Protein AF-A0A7I8VAD5-F1 (afdb_monomer_lite)

Structure (mmCIF, N/CA/C/O backbone):
data_AF-A0A7I8VAD5-F1
#
_entry.id   AF-A0A7I8VAD5-F1
#
loop_
_atom_site.group_PDB
_atom_site.id
_atom_site.type_symbol
_atom_site.label_atom_id
_atom_site.label_alt_id
_atom_site.label_comp_id
_atom_site.label_asym_id
_atom_site.label_entity_id
_atom_site.label_seq_id
_atom_site.pdbx_PDB_ins_code
_atom_site.Cartn_x
_atom_site.Cartn_y
_atom_site.Cartn_z
_atom_site.occupancy
_atom_site.B_iso_or_equiv
_atom_site.auth_seq_id
_atom_site.auth_comp_id
_atom_site.auth_asym_id
_atom_site.auth_atom_id
_atom_site.pdbx_PDB_model_num
ATOM 1 N N . MET A 1 1 ? -49.272 -32.171 43.480 1.00 52.22 1 MET A N 1
ATOM 2 C CA . MET A 1 1 ? -48.953 -31.445 42.228 1.00 52.22 1 MET A CA 1
ATOM 3 C C . MET A 1 1 ? -47.856 -30.387 42.396 1.00 52.22 1 MET A C 1
ATOM 5 O O . MET A 1 1 ? -47.052 -30.258 41.492 1.00 52.22 1 MET A O 1
ATOM 9 N N . ALA A 1 2 ? -47.742 -29.653 43.515 1.00 54.97 2 ALA A N 1
ATOM 10 C CA . ALA A 1 2 ? -46.686 -28.629 43.647 1.00 54.97 2 ALA A CA 1
ATOM 11 C C . ALA A 1 2 ? -45.238 -29.180 43.568 1.00 54.97 2 ALA A C 1
ATOM 13 O O . ALA A 1 2 ? -44.399 -28.601 42.886 1.00 54.97 2 ALA A O 1
ATOM 14 N N . ALA A 1 3 ? -44.957 -30.326 44.204 1.00 55.75 3 ALA A N 1
ATOM 15 C CA . ALA A 1 3 ? -43.606 -30.904 44.283 1.00 55.75 3 ALA A CA 1
ATOM 16 C C . ALA A 1 3 ? -43.067 -31.520 42.971 1.00 55.75 3 ALA A C 1
ATOM 18 O O . ALA A 1 3 ? -41.867 -31.747 42.849 1.00 55.75 3 ALA A O 1
ATOM 19 N N . THR A 1 4 ? -43.926 -31.803 41.986 1.00 59.28 4 THR A N 1
ATOM 20 C CA . THR A 1 4 ? -43.487 -32.279 40.660 1.00 59.28 4 THR A CA 1
ATOM 21 C C . THR A 1 4 ? -42.990 -31.116 39.802 1.00 59.28 4 THR A C 1
ATOM 23 O O . THR A 1 4 ? -41.933 -31.210 39.183 1.00 59.28 4 THR A O 1
ATOM 26 N N . ASN A 1 5 ? -43.681 -29.973 39.862 1.00 69.94 5 ASN A N 1
ATOM 27 C CA . ASN A 1 5 ? -43.342 -28.783 39.079 1.00 69.94 5 ASN A CA 1
ATOM 28 C C . ASN A 1 5 ? -41.971 -28.195 39.463 1.00 69.94 5 ASN A C 1
ATOM 30 O O . ASN A 1 5 ? -41.255 -27.685 38.603 1.00 69.94 5 ASN A O 1
ATOM 34 N N . THR A 1 6 ? -41.574 -28.290 40.738 1.00 75.62 6 THR A N 1
ATOM 35 C CA . THR A 1 6 ? -40.243 -27.859 41.197 1.00 75.62 6 THR A CA 1
ATOM 36 C C . THR A 1 6 ? -39.127 -28.785 40.711 1.00 75.62 6 THR A C 1
ATOM 38 O O . THR A 1 6 ? -38.082 -28.292 40.290 1.00 75.62 6 THR A O 1
ATOM 41 N N . MET A 1 7 ? -39.337 -30.109 40.695 1.00 79.88 7 MET A N 1
ATOM 42 C CA . MET A 1 7 ? -38.339 -31.055 40.174 1.00 79.88 7 MET A CA 1
ATOM 43 C C . MET A 1 7 ? -38.083 -30.840 38.674 1.00 79.88 7 MET A C 1
ATOM 45 O O . MET A 1 7 ? -36.929 -30.833 38.241 1.00 79.88 7 MET A O 1
ATOM 49 N N . ASP A 1 8 ? -39.133 -30.625 37.882 1.00 83.31 8 ASP A N 1
ATOM 50 C CA . ASP A 1 8 ? -38.987 -30.424 36.436 1.00 83.31 8 ASP A CA 1
ATOM 51 C C . ASP A 1 8 ? -38.368 -29.057 36.094 1.00 83.31 8 ASP A C 1
ATOM 53 O O . ASP A 1 8 ? -37.572 -28.958 35.156 1.00 83.31 8 ASP A O 1
ATOM 57 N N . ALA A 1 9 ? -38.619 -28.021 36.905 1.00 83.75 9 ALA A N 1
ATOM 58 C CA . ALA A 1 9 ? -37.910 -26.743 36.806 1.00 83.75 9 ALA A CA 1
ATOM 59 C C . ALA A 1 9 ? -36.400 -26.884 37.094 1.00 83.75 9 ALA A C 1
ATOM 61 O O . ALA A 1 9 ? -35.579 -26.307 36.376 1.00 83.75 9 ALA A O 1
ATOM 62 N N . ILE A 1 10 ? -36.018 -27.690 38.095 1.00 84.62 10 ILE A N 1
ATOM 63 C CA . ILE A 1 10 ? -34.609 -27.984 38.411 1.00 84.62 10 ILE A CA 1
ATOM 64 C C . ILE A 1 10 ? -33.945 -28.759 37.264 1.00 84.62 10 ILE A C 1
ATOM 66 O O . ILE A 1 10 ? -32.858 -28.377 36.830 1.00 84.62 10 ILE A O 1
ATOM 70 N N . LYS A 1 11 ? -34.607 -29.785 36.707 1.00 87.44 11 LYS A N 1
ATOM 71 C CA . LYS A 1 11 ? -34.100 -30.526 35.534 1.00 87.44 11 LYS A CA 1
ATOM 72 C C . LYS A 1 11 ? -33.886 -29.614 34.325 1.00 87.44 11 LYS A C 1
ATOM 74 O O . LYS A 1 11 ? -32.838 -29.706 33.690 1.00 87.44 11 LYS A O 1
ATOM 79 N N . LYS A 1 12 ? -34.821 -28.697 34.041 1.00 90.12 12 LYS A N 1
ATOM 80 C CA . LYS A 1 12 ? -34.662 -27.692 32.975 1.00 90.12 12 LYS A CA 1
ATOM 81 C C . LYS A 1 12 ? -33.467 -26.768 33.216 1.00 90.12 12 LYS A C 1
ATOM 83 O O . LYS A 1 12 ? -32.680 -26.572 32.296 1.00 90.12 12 LYS A O 1
ATOM 88 N N . LYS A 1 13 ? -33.278 -26.251 34.438 1.00 88.12 13 LYS A N 1
ATOM 89 C CA . LYS A 1 13 ? -32.089 -25.444 34.779 1.00 88.12 13 LYS A CA 1
ATOM 90 C C . LYS A 1 13 ? -30.785 -26.236 34.638 1.00 88.12 13 LYS A C 1
ATOM 92 O O . LYS A 1 13 ? -29.821 -25.702 34.102 1.00 88.12 13 LYS A O 1
ATOM 97 N N . MET A 1 14 ? -30.757 -27.505 35.050 1.00 88.56 14 MET A N 1
ATOM 98 C CA . MET A 1 14 ? -29.606 -28.390 34.826 1.00 88.56 14 MET A CA 1
ATOM 99 C C . MET A 1 14 ? -29.311 -28.609 33.338 1.00 88.56 14 MET A C 1
ATOM 101 O O . MET A 1 14 ? -28.147 -28.587 32.952 1.00 88.56 14 MET A O 1
ATOM 105 N N . GLN A 1 15 ? -30.334 -28.807 32.500 1.00 88.56 15 GLN A N 1
ATOM 106 C CA . GLN A 1 15 ? -30.147 -28.939 31.052 1.00 88.56 15 GLN A CA 1
ATOM 107 C C . GLN A 1 15 ? -29.652 -27.637 30.410 1.00 88.56 15 GLN A C 1
ATOM 109 O O . GLN A 1 15 ? -28.750 -27.704 29.581 1.00 88.56 15 GLN A O 1
ATOM 114 N N . SER A 1 16 ? -30.170 -26.475 30.832 1.00 89.31 16 SER A N 1
ATOM 115 C CA . SER A 1 16 ? -29.690 -25.159 30.378 1.00 89.31 16 SER A CA 1
ATOM 116 C C . SER A 1 16 ? -28.212 -24.969 30.717 1.00 89.31 16 SER A C 1
ATOM 118 O O . SER A 1 16 ? -27.399 -24.825 29.813 1.00 89.31 16 SER A O 1
ATOM 120 N N . MET A 1 17 ? -27.827 -25.136 31.990 1.00 88.31 17 MET A N 1
ATOM 121 C CA . MET A 1 17 ? -26.422 -25.034 32.412 1.00 88.31 17 MET A CA 1
ATOM 122 C C . MET A 1 17 ? -25.508 -26.057 31.723 1.00 88.31 17 MET A C 1
ATOM 124 O O . MET A 1 17 ? -24.334 -25.770 31.500 1.00 88.31 17 MET A O 1
ATOM 128 N N . LYS A 1 18 ? -26.008 -27.254 31.378 1.00 91.69 18 LYS A N 1
ATOM 129 C CA . LYS A 1 18 ? -25.221 -28.247 30.631 1.00 91.69 18 LYS A CA 1
ATOM 130 C C . LYS A 1 18 ? -24.965 -27.790 29.192 1.00 91.69 18 LYS A C 1
ATOM 132 O O . LYS A 1 18 ? -23.821 -27.852 28.759 1.00 91.69 18 LYS A O 1
ATOM 137 N N . LEU A 1 19 ? -25.990 -27.287 28.502 1.00 92.69 19 LEU A N 1
ATOM 138 C CA . LEU A 1 19 ? -25.874 -26.722 27.152 1.00 92.69 19 LEU A CA 1
ATOM 139 C C . LEU A 1 19 ? -25.019 -25.447 27.125 1.00 92.69 19 LEU A C 1
ATOM 141 O O . LEU A 1 19 ? -24.215 -25.267 26.218 1.00 92.69 19 LEU A O 1
ATOM 145 N N . GLU A 1 20 ? -25.149 -24.583 28.130 1.00 90.62 20 GLU A N 1
ATOM 146 C CA . GLU A 1 20 ? -24.314 -23.389 28.298 1.00 90.62 20 GLU A CA 1
ATOM 147 C C . GLU A 1 20 ? -22.846 -23.768 28.535 1.00 90.62 20 GLU A C 1
ATOM 149 O O . GLU A 1 20 ? -21.959 -23.172 27.928 1.00 90.62 20 GLU A O 1
ATOM 154 N N . LYS A 1 21 ? -22.578 -24.802 29.348 1.00 92.25 21 LYS A N 1
ATOM 155 C CA . LYS A 1 21 ? -21.228 -25.347 29.546 1.00 92.25 21 LYS A CA 1
ATOM 156 C C . LYS A 1 21 ? -20.661 -25.965 28.265 1.00 92.25 21 LYS A C 1
ATOM 158 O O . LYS A 1 21 ? -19.496 -25.730 27.966 1.00 92.25 21 LYS A O 1
ATOM 163 N N . GLU A 1 22 ? -21.450 -26.748 27.532 1.00 92.19 22 GLU A N 1
ATOM 164 C CA . GLU A 1 22 ? -21.034 -27.347 26.255 1.00 92.19 22 GLU A CA 1
ATOM 165 C C . GLU A 1 22 ? -20.726 -26.244 25.224 1.00 92.19 22 GLU A C 1
ATOM 167 O O . GLU A 1 22 ? -19.620 -26.201 24.700 1.00 92.19 22 GLU A O 1
ATOM 172 N N . SER A 1 23 ? -21.596 -25.237 25.074 1.00 92.25 23 SER A N 1
ATOM 173 C CA . SER A 1 23 ? -21.340 -24.082 24.195 1.00 92.25 23 SER A CA 1
ATOM 174 C C . SER A 1 23 ? -20.152 -23.211 24.633 1.00 92.25 23 SER A C 1
ATOM 176 O O . SER A 1 23 ? -19.517 -22.575 23.791 1.00 92.25 23 SER A O 1
ATOM 178 N N . ALA A 1 24 ? -19.848 -23.136 25.932 1.00 91.81 24 ALA A N 1
ATOM 179 C CA . ALA A 1 24 ? -18.665 -22.438 26.433 1.00 91.81 24 ALA A CA 1
ATOM 180 C C . ALA A 1 24 ? -17.368 -23.211 26.144 1.00 91.81 24 ALA A C 1
ATOM 182 O O . ALA A 1 24 ? -16.357 -22.581 25.840 1.00 91.81 24 ALA A O 1
ATOM 183 N N . LEU A 1 25 ? -17.406 -24.548 26.196 1.00 93.62 25 LEU A N 1
ATOM 184 C CA . LEU A 1 25 ? -16.293 -25.414 25.797 1.00 93.62 25 LEU A CA 1
ATOM 185 C C . LEU A 1 25 ? -16.038 -25.320 24.288 1.00 93.62 25 LEU A C 1
ATOM 187 O O . LEU A 1 25 ? -14.924 -24.990 23.904 1.00 93.62 25 LEU A O 1
ATOM 191 N N . ASP A 1 26 ? -17.072 -25.451 23.449 1.00 94.44 26 ASP A N 1
ATOM 192 C CA . ASP A 1 26 ? -16.938 -25.320 21.987 1.00 94.44 26 ASP A CA 1
ATOM 193 C C . ASP A 1 26 ? -16.302 -23.974 21.578 1.00 94.44 26 ASP A C 1
ATOM 195 O O . ASP A 1 26 ? -15.518 -23.896 20.632 1.00 94.44 26 ASP A O 1
ATOM 199 N N . LYS A 1 27 ? -16.626 -22.893 22.305 1.00 92.31 27 LYS A N 1
ATOM 200 C CA . LYS A 1 27 ? -16.018 -21.565 22.113 1.00 92.31 27 LYS A CA 1
ATOM 201 C C . LYS A 1 27 ? -14.569 -21.503 22.586 1.00 92.31 27 LYS A C 1
ATOM 203 O O . LYS A 1 27 ? -13.767 -20.849 21.928 1.00 92.31 27 LYS A O 1
ATOM 208 N N . ALA A 1 28 ? -14.237 -22.139 23.710 1.00 91.38 28 ALA A N 1
ATOM 209 C CA . ALA A 1 28 ? -12.864 -22.212 24.201 1.00 91.38 28 ALA A CA 1
ATOM 210 C C . ALA A 1 28 ? -11.970 -22.953 23.195 1.00 91.38 28 ALA A C 1
ATOM 212 O O . ALA A 1 28 ? -10.954 -22.399 22.782 1.00 91.38 28 ALA A O 1
ATOM 213 N N . ASP A 1 29 ? -12.417 -24.110 22.700 1.00 94.50 29 ASP A N 1
ATOM 214 C CA . ASP A 1 29 ? -11.728 -24.888 21.665 1.00 94.50 29 ASP A CA 1
ATOM 215 C C . ASP A 1 29 ? -11.537 -24.057 20.379 1.00 94.50 29 ASP A C 1
ATOM 217 O O . ASP A 1 29 ? -10.450 -24.027 19.798 1.00 94.50 29 ASP A O 1
ATOM 221 N N . GLN A 1 30 ? -12.557 -23.289 19.966 1.00 93.62 30 GLN A N 1
ATOM 222 C CA . GLN A 1 30 ? -12.445 -22.346 18.845 1.00 93.62 30 GLN A CA 1
ATOM 223 C C . GLN A 1 30 ? -11.407 -21.241 19.088 1.00 93.62 30 GLN A C 1
ATOM 225 O O . GLN A 1 30 ? -10.686 -20.865 18.161 1.00 93.62 30 GLN A O 1
ATOM 230 N N . PHE A 1 31 ? -11.318 -20.689 20.300 1.00 88.75 31 PHE A N 1
ATOM 231 C CA . PHE A 1 31 ? -10.313 -19.678 20.629 1.00 88.75 31 PHE A CA 1
ATOM 232 C C . PHE A 1 31 ? -8.901 -20.268 20.700 1.00 88.75 31 PHE A C 1
ATOM 234 O O . PHE A 1 31 ? -7.980 -19.639 20.183 1.00 88.75 31 PHE A O 1
ATOM 241 N N . GLU A 1 32 ? -8.719 -21.472 21.249 1.00 93.50 32 GLU A N 1
ATOM 242 C CA . GLU A 1 32 ? -7.425 -22.170 21.246 1.00 93.50 32 GLU A CA 1
ATOM 243 C C . GLU A 1 32 ? -6.954 -22.485 19.821 1.00 93.50 32 GLU A C 1
ATOM 245 O O . GLU A 1 32 ? -5.790 -22.256 19.484 1.00 93.50 32 GLU A O 1
ATOM 250 N N . GLN A 1 33 ? -7.858 -22.941 18.950 1.00 94.00 33 GLN A N 1
ATOM 251 C CA . GLN A 1 33 ? -7.520 -23.243 17.562 1.00 94.00 33 GLN A CA 1
ATOM 252 C C . GLN A 1 33 ? -7.174 -21.974 16.764 1.00 94.00 33 GLN A C 1
ATOM 254 O O . GLN A 1 33 ? -6.163 -21.951 16.065 1.00 94.00 33 GLN A O 1
ATOM 259 N N . ASN A 1 34 ? -7.924 -20.881 16.950 1.00 90.38 34 ASN A N 1
ATOM 260 C CA . ASN A 1 34 ? -7.580 -19.576 16.374 1.00 90.38 34 ASN A CA 1
ATOM 261 C C . ASN A 1 34 ? -6.240 -19.031 16.904 1.00 90.38 34 ASN A C 1
ATOM 263 O O . ASN A 1 34 ? -5.469 -18.460 16.135 1.00 90.38 34 ASN A O 1
ATOM 267 N N . LEU A 1 35 ? -5.942 -19.200 18.199 1.00 90.38 35 LEU A N 1
ATOM 268 C CA . LEU A 1 35 ? -4.666 -18.785 18.791 1.00 90.38 35 LEU A CA 1
ATOM 269 C C . LEU A 1 35 ? -3.497 -19.528 18.131 1.00 90.38 35 LEU A C 1
ATOM 271 O O . LEU A 1 35 ? -2.494 -18.911 17.774 1.00 90.38 35 LEU A O 1
ATOM 275 N N . LYS A 1 36 ? -3.654 -20.838 17.924 1.00 95.19 36 LYS A N 1
ATOM 276 C CA . LYS A 1 36 ? -2.653 -21.693 17.284 1.00 95.19 36 LYS A CA 1
ATOM 277 C C . LYS A 1 36 ? -2.429 -21.328 15.814 1.00 95.19 36 LYS A C 1
ATOM 279 O O . LYS A 1 36 ? -1.287 -21.150 15.405 1.00 95.19 36 LYS A O 1
ATOM 284 N N . ASP A 1 37 ? -3.501 -21.107 15.053 1.00 92.81 37 ASP A N 1
ATOM 285 C CA . ASP A 1 37 ? -3.415 -20.658 13.657 1.00 92.81 37 ASP A CA 1
ATOM 286 C C . ASP A 1 37 ? -2.717 -19.291 13.515 1.00 92.81 37 ASP A C 1
ATOM 288 O O . ASP A 1 37 ? -2.080 -19.024 12.494 1.00 92.81 37 ASP A O 1
ATOM 292 N N . GLN A 1 38 ? -2.824 -18.407 14.516 1.00 90.19 38 GLN A N 1
ATOM 293 C CA . GLN A 1 38 ? -2.091 -17.134 14.543 1.00 90.19 38 GLN A CA 1
ATOM 294 C C . GLN A 1 38 ? -0.625 -17.309 14.966 1.00 90.19 38 GLN A C 1
ATOM 296 O O . GLN A 1 38 ? 0.248 -16.661 14.391 1.00 90.19 38 GLN A O 1
ATOM 301 N N . GLN A 1 39 ? -0.324 -18.215 15.901 1.00 92.44 39 GLN A N 1
ATOM 302 C CA . GLN A 1 39 ? 1.058 -18.574 16.246 1.00 92.44 39 GLN A CA 1
ATOM 303 C C . GLN A 1 39 ? 1.805 -19.157 15.034 1.00 92.44 39 GLN A C 1
ATOM 305 O O . GLN A 1 39 ? 2.906 -18.705 14.726 1.00 92.44 39 GLN A O 1
ATOM 310 N N . ASP A 1 40 ? 1.176 -20.066 14.282 1.00 93.88 40 ASP A N 1
ATOM 311 C CA . ASP A 1 40 ? 1.750 -20.661 13.067 1.00 93.88 40 ASP A CA 1
ATOM 312 C C . ASP A 1 40 ? 1.943 -19.639 11.925 1.00 93.88 40 ASP A C 1
ATOM 314 O O . ASP A 1 40 ? 2.798 -19.833 11.057 1.00 93.88 40 ASP A O 1
ATOM 318 N N . LYS A 1 41 ? 1.157 -18.551 11.892 1.00 92.94 41 LYS A N 1
ATOM 319 C CA . LYS A 1 41 ? 1.355 -17.430 10.952 1.00 92.94 41 LYS A CA 1
ATOM 320 C C . LYS A 1 41 ? 2.508 -16.531 11.381 1.00 92.94 41 LYS A C 1
ATOM 322 O O . LYS A 1 41 ? 3.361 -16.238 10.548 1.00 92.94 41 LYS A O 1
ATOM 327 N N . ASN A 1 42 ? 2.564 -16.150 12.658 1.00 87.81 42 ASN A N 1
ATOM 328 C CA . ASN A 1 42 ? 3.659 -15.343 13.196 1.00 87.81 42 ASN A CA 1
ATOM 329 C C . ASN A 1 42 ? 5.007 -16.057 13.023 1.00 87.81 42 ASN A C 1
ATOM 331 O O . ASN A 1 42 ? 5.953 -15.437 12.554 1.00 87.81 42 ASN A O 1
ATOM 335 N N . ALA A 1 43 ? 5.083 -17.366 13.288 1.00 94.31 43 ALA A N 1
ATOM 336 C CA . ALA A 1 43 ? 6.306 -18.148 13.087 1.00 94.31 43 ALA A CA 1
ATOM 337 C C . ALA A 1 43 ? 6.810 -18.099 11.629 1.00 94.31 43 ALA A C 1
ATOM 339 O O . ALA A 1 43 ? 7.997 -17.896 11.387 1.00 94.31 43 ALA A O 1
ATOM 340 N N . LYS A 1 44 ? 5.907 -18.204 10.642 1.00 93.69 44 LYS A N 1
ATOM 341 C CA . LYS A 1 44 ? 6.260 -18.080 9.213 1.00 93.69 44 LYS A CA 1
ATOM 342 C C . LYS A 1 44 ? 6.709 -16.667 8.841 1.00 93.69 44 LYS A C 1
ATOM 344 O O . LYS A 1 44 ? 7.616 -16.513 8.033 1.00 93.69 44 LYS A O 1
ATOM 349 N N . GLN A 1 45 ? 6.094 -15.643 9.434 1.00 91.38 45 GLN A N 1
ATOM 350 C CA . GLN A 1 45 ? 6.513 -14.252 9.245 1.00 91.38 45 GLN A CA 1
ATOM 351 C C . GLN A 1 45 ? 7.886 -13.983 9.876 1.00 91.38 45 GLN A C 1
ATOM 353 O O . GLN A 1 45 ? 8.694 -13.278 9.280 1.00 91.38 45 GLN A O 1
ATOM 358 N N . GLU A 1 46 ? 8.196 -14.578 11.031 1.00 92.94 46 GLU A N 1
ATOM 359 C CA . GLU A 1 46 ? 9.536 -14.523 11.626 1.00 92.94 46 GLU A CA 1
ATOM 360 C C . GLU A 1 46 ? 10.582 -15.227 10.745 1.00 92.94 46 GLU A C 1
ATOM 362 O O . GLU A 1 46 ? 11.681 -14.699 10.574 1.00 92.94 46 GLU A O 1
ATOM 367 N N . GLU A 1 47 ? 10.267 -16.375 10.135 1.00 95.00 47 GLU A N 1
ATOM 368 C CA . GLU A 1 47 ? 11.150 -17.024 9.149 1.00 95.00 47 GLU A CA 1
ATOM 369 C C . GLU A 1 47 ? 11.385 -16.139 7.910 1.00 95.00 47 GLU A C 1
ATOM 371 O O . GLU A 1 47 ? 12.536 -15.932 7.520 1.00 95.00 47 GLU A O 1
ATOM 376 N N . GLU A 1 48 ? 10.329 -15.545 7.342 1.00 94.88 48 GLU A N 1
ATOM 377 C CA . GLU A 1 48 ? 10.422 -14.644 6.183 1.00 94.88 48 GLU A CA 1
ATOM 378 C C . GLU A 1 48 ? 11.240 -13.377 6.498 1.00 94.88 48 GLU A C 1
ATOM 380 O O . GLU A 1 48 ? 12.118 -12.998 5.720 1.00 94.88 48 GLU A O 1
ATOM 385 N N . ILE A 1 49 ? 11.038 -12.768 7.674 1.00 93.25 49 ILE A N 1
ATOM 386 C CA . ILE A 1 49 ? 11.859 -11.649 8.164 1.00 93.25 49 ILE A CA 1
ATOM 387 C C . ILE A 1 49 ? 13.328 -12.071 8.275 1.00 93.25 49 ILE A C 1
ATOM 389 O O . ILE A 1 49 ? 14.202 -11.357 7.789 1.00 93.25 49 ILE A O 1
ATOM 393 N N . ASN A 1 50 ? 13.620 -13.239 8.857 1.00 95.00 50 ASN A N 1
ATOM 394 C CA . ASN A 1 50 ? 14.993 -13.732 8.996 1.00 95.00 50 ASN A CA 1
ATOM 395 C C . ASN A 1 50 ? 15.683 -13.967 7.640 1.00 95.00 50 ASN A C 1
ATOM 397 O O . ASN A 1 50 ? 16.881 -13.699 7.510 1.00 95.00 50 ASN A O 1
ATOM 401 N N . ASP A 1 51 ? 14.964 -14.452 6.627 1.00 94.69 51 ASP A N 1
ATOM 402 C CA . ASP A 1 51 ? 15.511 -14.645 5.280 1.00 94.69 51 ASP A CA 1
ATOM 403 C C . ASP A 1 51 ? 15.698 -13.323 4.522 1.00 94.69 51 ASP A C 1
ATOM 405 O O . ASP A 1 51 ? 16.731 -13.132 3.870 1.00 94.69 51 ASP A O 1
ATOM 409 N N . LEU A 1 52 ? 14.787 -12.358 4.687 1.00 92.19 52 LEU A N 1
ATOM 410 C CA . LEU A 1 52 ? 14.983 -10.986 4.207 1.00 92.19 52 LEU A CA 1
ATOM 411 C C . LEU A 1 52 ? 16.199 -10.326 4.876 1.00 92.19 52 LEU A C 1
ATOM 413 O O . LEU A 1 52 ? 17.016 -9.722 4.180 1.00 92.19 52 LEU A O 1
ATOM 417 N N . GLN A 1 53 ? 16.394 -10.514 6.187 1.00 93.50 53 GLN A N 1
ATOM 418 C CA . GLN A 1 53 ? 17.567 -10.028 6.925 1.00 93.50 53 GLN A CA 1
ATOM 419 C C . GLN A 1 53 ? 18.874 -10.591 6.339 1.00 93.50 53 GLN A C 1
ATOM 421 O O . GLN A 1 53 ? 19.824 -9.848 6.090 1.00 93.50 53 GLN A O 1
ATOM 426 N N . LYS A 1 54 ? 18.923 -11.904 6.056 1.00 95.44 54 LYS A N 1
ATOM 427 C CA . LYS A 1 54 ? 20.079 -12.542 5.395 1.00 95.44 54 LYS A CA 1
ATOM 428 C C . LYS A 1 54 ? 20.322 -11.957 4.005 1.00 95.44 54 LYS A C 1
ATOM 430 O O . LYS A 1 54 ? 21.478 -11.773 3.626 1.00 95.44 54 LYS A O 1
ATOM 435 N N . ARG A 1 55 ? 19.259 -11.671 3.242 1.00 94.06 55 ARG A N 1
ATOM 436 C CA . ARG A 1 55 ? 19.380 -11.120 1.887 1.00 94.06 55 ARG A CA 1
ATOM 437 C C . ARG A 1 55 ? 19.859 -9.668 1.890 1.00 94.06 55 ARG A C 1
ATOM 439 O O . ARG A 1 55 ? 20.669 -9.325 1.034 1.00 94.06 55 ARG A O 1
ATOM 446 N N . ILE A 1 56 ? 19.435 -8.859 2.862 1.00 93.69 56 ILE A N 1
ATOM 447 C CA . ILE A 1 56 ? 19.961 -7.502 3.087 1.00 93.69 56 ILE A CA 1
ATOM 448 C C . ILE A 1 56 ? 21.468 -7.569 3.353 1.00 93.69 56 ILE A C 1
ATOM 450 O O . ILE A 1 56 ? 22.231 -6.991 2.586 1.00 93.69 56 ILE A O 1
ATOM 454 N N . ASN A 1 57 ? 21.909 -8.376 4.324 1.00 93.56 57 ASN A N 1
ATOM 455 C CA . ASN A 1 57 ? 23.333 -8.510 4.660 1.00 93.56 57 ASN A CA 1
ATOM 456 C C . ASN A 1 57 ? 24.195 -8.986 3.465 1.00 93.56 57 ASN A C 1
ATOM 458 O O . ASN A 1 57 ? 25.358 -8.608 3.340 1.00 93.56 57 ASN A O 1
ATOM 462 N N . GLN A 1 58 ? 23.644 -9.827 2.576 1.00 93.81 58 GLN A N 1
ATOM 463 C CA . GLN A 1 58 ? 24.315 -10.222 1.328 1.00 93.81 58 GLN A CA 1
ATOM 464 C C . GLN A 1 58 ? 24.455 -9.045 0.355 1.00 93.81 58 GLN A C 1
ATOM 466 O O . GLN A 1 58 ? 25.544 -8.818 -0.165 1.00 93.81 58 GLN A O 1
ATOM 471 N N . LEU A 1 59 ? 23.375 -8.292 0.129 1.00 92.88 59 LEU A N 1
ATOM 472 C CA . LEU A 1 59 ? 23.367 -7.138 -0.775 1.00 92.88 59 LEU A CA 1
ATOM 473 C C . LEU A 1 59 ? 24.253 -5.992 -0.265 1.00 92.88 59 LEU A C 1
ATOM 475 O O . LEU A 1 59 ? 24.903 -5.333 -1.070 1.00 92.88 59 LEU A O 1
ATOM 479 N N . GLU A 1 60 ? 24.334 -5.786 1.050 1.00 93.62 60 GLU A N 1
ATOM 480 C CA . GLU A 1 60 ? 25.284 -4.854 1.674 1.00 93.62 60 GLU A CA 1
ATOM 481 C C . GLU A 1 60 ? 26.736 -5.276 1.387 1.00 93.62 60 GLU A C 1
ATOM 483 O O . GLU A 1 60 ? 27.534 -4.468 0.915 1.00 93.62 60 GLU A O 1
ATOM 488 N N . GLY A 1 61 ? 27.065 -6.564 1.541 1.00 95.31 61 GLY A N 1
ATOM 489 C CA . GLY A 1 61 ? 28.393 -7.087 1.204 1.00 95.31 61 GLY A CA 1
ATOM 490 C C . GLY A 1 61 ? 28.739 -7.038 -0.294 1.00 95.31 61 GLY A C 1
ATOM 491 O O . GLY A 1 61 ? 29.902 -6.832 -0.649 1.00 95.31 61 GLY A O 1
ATOM 492 N N . GLU A 1 62 ? 27.758 -7.217 -1.184 1.00 95.81 62 GLU A N 1
ATOM 493 C CA . GLU A 1 62 ? 27.910 -7.028 -2.638 1.00 95.81 62 GLU A CA 1
ATOM 494 C C . GLU A 1 62 ? 28.107 -5.540 -2.997 1.00 95.81 62 GLU A C 1
ATOM 496 O O . GLU A 1 62 ? 28.902 -5.205 -3.885 1.00 95.81 62 GLU A O 1
ATOM 501 N N . LEU A 1 63 ? 27.435 -4.633 -2.278 1.00 93.25 63 LEU A N 1
ATOM 502 C CA . LEU A 1 63 ? 27.573 -3.187 -2.433 1.00 93.25 63 LEU A CA 1
ATOM 503 C C . LEU A 1 63 ? 28.962 -2.702 -1.994 1.00 93.25 63 LEU A C 1
ATOM 505 O O . LEU A 1 63 ? 29.603 -1.986 -2.761 1.00 93.25 63 LEU A O 1
ATOM 509 N N . ASP A 1 64 ? 29.465 -3.133 -0.835 1.00 95.19 64 ASP A N 1
ATOM 510 C CA . ASP A 1 64 ? 30.810 -2.788 -0.344 1.00 95.19 64 ASP A CA 1
ATOM 511 C C . ASP A 1 64 ? 31.913 -3.260 -1.312 1.00 95.19 64 ASP A C 1
ATOM 513 O O . ASP A 1 64 ? 32.866 -2.531 -1.616 1.00 95.19 64 ASP A O 1
ATOM 517 N N . GLN A 1 65 ? 31.765 -4.466 -1.872 1.00 94.19 65 GLN A N 1
ATOM 518 C CA . GLN A 1 65 ? 32.659 -4.986 -2.916 1.00 94.19 65 GLN A CA 1
ATOM 519 C C . GLN A 1 65 ? 32.591 -4.156 -4.204 1.00 94.19 65 GLN A C 1
ATOM 521 O O . GLN A 1 65 ? 33.613 -3.911 -4.843 1.00 94.19 65 GLN A O 1
ATOM 526 N N . SER A 1 66 ? 31.402 -3.689 -4.583 1.00 90.00 66 SER A N 1
ATOM 527 C CA . SER A 1 66 ? 31.216 -2.843 -5.768 1.00 90.00 66 SER A CA 1
ATOM 528 C C . SER A 1 66 ? 31.790 -1.434 -5.565 1.00 90.00 66 SER A C 1
ATOM 530 O O . SER A 1 66 ? 32.405 -0.878 -6.476 1.00 90.00 66 SER A O 1
ATOM 532 N N . GLN A 1 67 ? 31.643 -0.864 -4.364 1.00 94.25 67 GLN A N 1
ATOM 533 C CA . GLN A 1 67 ? 32.208 0.437 -3.997 1.00 94.25 67 GLN A CA 1
ATOM 534 C C . GLN A 1 67 ? 33.739 0.398 -3.985 1.00 94.25 67 GLN A C 1
ATOM 536 O O . GLN A 1 67 ? 34.373 1.232 -4.628 1.00 94.25 67 GLN A O 1
ATOM 541 N N . THR A 1 68 ? 34.343 -0.608 -3.348 1.00 94.38 68 THR A N 1
ATOM 542 C CA . THR A 1 68 ? 35.809 -0.772 -3.330 1.00 94.38 68 THR A CA 1
ATOM 543 C C . THR A 1 68 ? 36.392 -0.994 -4.732 1.00 94.38 68 THR A C 1
ATOM 545 O O . THR A 1 68 ? 37.403 -0.382 -5.080 1.00 94.38 68 THR A O 1
ATOM 548 N N . GLN A 1 69 ? 35.726 -1.769 -5.598 1.00 93.44 69 GLN A N 1
ATOM 549 C CA . GLN A 1 69 ? 36.119 -1.898 -7.011 1.00 93.44 69 GLN A CA 1
ATOM 550 C C . GLN A 1 69 ? 36.043 -0.564 -7.777 1.00 93.44 69 GLN A C 1
ATOM 552 O O . GLN A 1 69 ? 36.913 -0.278 -8.605 1.00 93.44 69 GLN A O 1
ATOM 557 N N . LEU A 1 70 ? 35.034 0.270 -7.499 1.00 91.62 70 LEU A N 1
ATOM 558 C CA . LEU A 1 70 ? 34.891 1.598 -8.100 1.00 91.62 70 LEU A CA 1
ATOM 559 C C . LEU A 1 70 ? 35.978 2.572 -7.610 1.00 91.62 70 LEU A C 1
ATOM 561 O O . LEU A 1 70 ? 36.548 3.314 -8.416 1.00 91.62 70 LEU A O 1
ATOM 565 N N . GLU A 1 71 ? 36.319 2.548 -6.321 1.00 94.81 71 GLU A N 1
ATOM 566 C CA . GLU A 1 71 ? 37.436 3.321 -5.762 1.00 94.81 71 GLU A CA 1
ATOM 567 C C . GLU A 1 71 ? 38.777 2.906 -6.385 1.00 94.81 71 GLU A C 1
ATOM 569 O O . GLU A 1 71 ? 39.543 3.757 -6.840 1.00 94.81 71 GLU A O 1
ATOM 574 N N . GLU A 1 72 ? 39.043 1.605 -6.522 1.00 94.50 72 GLU A N 1
ATOM 575 C CA . GLU A 1 72 ? 40.227 1.129 -7.238 1.00 94.50 72 GLU A CA 1
ATOM 576 C C . GLU A 1 72 ? 40.252 1.583 -8.707 1.00 94.50 72 GLU A C 1
ATOM 578 O O . GLU A 1 72 ? 41.301 1.983 -9.222 1.00 94.50 72 GLU A O 1
ATOM 583 N N . ALA A 1 73 ? 39.118 1.505 -9.411 1.00 91.88 73 ALA A N 1
ATOM 584 C CA . ALA A 1 73 ? 39.020 1.895 -10.815 1.00 91.88 73 ALA A CA 1
ATOM 585 C C . ALA A 1 73 ? 39.249 3.404 -11.009 1.00 91.88 73 ALA A C 1
ATOM 587 O O . ALA A 1 73 ? 39.960 3.807 -11.932 1.00 91.88 73 ALA A O 1
ATOM 588 N N . THR A 1 74 ? 38.704 4.236 -10.119 1.00 90.88 74 THR A N 1
ATOM 589 C CA . THR A 1 74 ? 38.892 5.696 -10.142 1.00 90.88 74 THR A CA 1
ATOM 590 C C . THR A 1 74 ? 40.322 6.104 -9.782 1.00 90.88 74 THR A C 1
ATOM 592 O O . THR A 1 74 ? 40.895 6.941 -10.480 1.00 90.88 74 THR A O 1
ATOM 595 N N . GLN A 1 75 ? 40.962 5.459 -8.800 1.00 93.81 75 GLN A N 1
ATOM 596 C CA . GLN A 1 75 ? 42.389 5.667 -8.510 1.00 93.81 75 GLN A CA 1
ATOM 597 C C . GLN A 1 75 ? 43.280 5.291 -9.707 1.00 93.81 75 GLN A C 1
ATOM 599 O O . GLN A 1 75 ? 44.156 6.067 -10.104 1.00 93.81 75 GLN A O 1
ATOM 604 N N . LYS A 1 76 ? 43.024 4.137 -10.343 1.00 93.00 76 LYS A N 1
ATOM 605 C CA . LYS A 1 76 ? 43.726 3.710 -11.569 1.00 93.00 76 LYS A CA 1
ATOM 606 C C . LYS A 1 76 ? 43.519 4.719 -12.707 1.00 93.00 76 LYS A C 1
ATOM 608 O O . LYS A 1 76 ? 44.483 5.054 -13.399 1.00 93.00 76 LYS A O 1
ATOM 613 N N . LEU A 1 77 ? 42.306 5.259 -12.869 1.00 88.50 77 LEU A N 1
ATOM 614 C CA . LEU A 1 77 ? 42.014 6.310 -13.846 1.00 88.50 77 LEU A CA 1
ATOM 615 C C . LEU A 1 77 ? 42.848 7.572 -13.568 1.00 88.50 77 LEU A C 1
ATOM 617 O O . LEU A 1 77 ? 43.596 7.999 -14.450 1.00 88.50 77 LEU A O 1
ATOM 621 N N . GLU A 1 78 ? 42.816 8.110 -12.344 1.00 91.06 78 GLU A N 1
ATOM 622 C CA . GLU A 1 78 ? 43.610 9.285 -11.959 1.00 91.06 78 GLU A CA 1
ATOM 623 C C . GLU A 1 78 ? 45.110 9.095 -12.222 1.00 91.06 78 GLU A C 1
ATOM 625 O O . GLU A 1 78 ? 45.788 10.013 -12.692 1.00 91.06 78 GLU A O 1
ATOM 630 N N . GLU A 1 79 ? 45.660 7.917 -11.923 1.00 90.69 79 GLU A N 1
ATOM 631 C CA . GLU A 1 79 ? 47.052 7.613 -12.243 1.00 90.69 79 GLU A CA 1
ATOM 632 C C . GLU A 1 79 ? 47.328 7.667 -13.747 1.00 90.69 79 GLU A C 1
ATOM 634 O O . GLU A 1 79 ? 48.344 8.234 -14.161 1.00 90.69 79 GLU A O 1
ATOM 639 N N . THR A 1 80 ? 46.453 7.085 -14.574 1.00 86.00 80 THR A N 1
ATOM 640 C CA . THR A 1 80 ? 46.612 7.133 -16.035 1.00 86.00 80 THR A CA 1
ATOM 641 C C . THR A 1 80 ? 46.492 8.557 -16.574 1.00 86.00 80 THR A C 1
ATOM 643 O O . THR A 1 80 ? 47.289 8.940 -17.432 1.00 86.00 80 THR A O 1
ATOM 646 N N . GLU A 1 81 ? 45.610 9.391 -16.017 1.00 88.81 81 GLU A N 1
ATOM 647 C CA . GLU A 1 81 ? 45.515 10.811 -16.368 1.00 88.81 81 GLU A CA 1
ATOM 648 C C . GLU A 1 81 ? 46.759 11.603 -15.948 1.00 88.81 81 GLU A C 1
ATOM 650 O O . GLU A 1 81 ? 47.273 12.405 -16.733 1.00 88.81 81 GLU A O 1
ATOM 655 N N . LYS A 1 82 ? 47.300 11.361 -14.746 1.00 89.19 82 LYS A N 1
ATOM 656 C CA . LYS A 1 82 ? 48.563 11.962 -14.274 1.00 89.19 82 LYS A CA 1
ATOM 657 C C . LYS A 1 82 ? 49.729 11.561 -15.188 1.00 89.19 82 LYS A C 1
ATOM 659 O O . LYS A 1 82 ? 50.485 12.429 -15.631 1.00 89.19 82 LYS A O 1
ATOM 664 N N . LYS A 1 83 ? 49.833 10.276 -15.553 1.00 86.19 83 LYS A N 1
ATOM 665 C CA . LYS A 1 83 ? 50.820 9.746 -16.517 1.00 86.19 83 LYS A CA 1
ATOM 666 C C . LYS A 1 83 ? 50.659 10.410 -17.896 1.00 86.19 83 LYS A C 1
ATOM 668 O O . LYS A 1 83 ? 51.631 10.938 -18.436 1.00 86.19 83 LYS A O 1
ATOM 673 N N . HIS A 1 84 ? 49.440 10.482 -18.432 1.00 81.31 84 HIS A N 1
ATOM 674 C CA . HIS A 1 84 ? 49.148 11.105 -19.728 1.00 81.31 84 HIS A CA 1
ATOM 675 C C . HIS A 1 84 ? 49.435 12.619 -19.742 1.00 81.31 84 HIS A C 1
ATOM 677 O O . HIS A 1 84 ? 50.023 13.132 -20.696 1.00 81.31 84 HIS A O 1
ATOM 683 N N . ASN A 1 85 ? 49.101 13.342 -18.669 1.00 82.31 85 ASN A N 1
ATOM 684 C CA . ASN A 1 85 ? 49.408 14.768 -18.527 1.00 82.31 85 ASN A CA 1
ATOM 685 C C . ASN A 1 85 ? 50.916 15.039 -18.401 1.00 82.31 85 ASN A C 1
ATOM 687 O O . ASN A 1 85 ? 51.399 16.021 -18.967 1.00 82.31 85 ASN A O 1
ATOM 691 N N . ASN A 1 86 ? 51.677 14.165 -17.736 1.00 81.12 86 ASN A N 1
ATOM 692 C CA . ASN A 1 86 ? 53.138 14.266 -17.685 1.00 81.12 86 ASN A CA 1
ATOM 693 C C . ASN A 1 86 ? 53.775 14.008 -19.061 1.00 81.12 86 ASN A C 1
ATOM 695 O O . ASN A 1 86 ? 54.591 14.815 -19.502 1.00 81.12 86 ASN A O 1
ATOM 699 N N . ILE A 1 87 ? 53.331 12.979 -19.793 1.00 81.50 87 ILE A N 1
ATOM 700 C CA . ILE A 1 87 ? 53.760 12.728 -21.184 1.00 81.50 87 ILE A CA 1
ATOM 701 C C . ILE A 1 87 ? 53.407 13.922 -22.088 1.00 81.50 87 ILE A C 1
ATOM 703 O O . ILE A 1 87 ? 54.185 14.308 -22.959 1.00 81.50 87 ILE A O 1
ATOM 707 N N . ARG A 1 88 ? 52.243 14.548 -21.880 1.00 78.50 88 ARG A N 1
ATOM 708 C CA . ARG A 1 88 ? 51.822 15.743 -22.626 1.00 78.50 88 ARG A CA 1
ATOM 709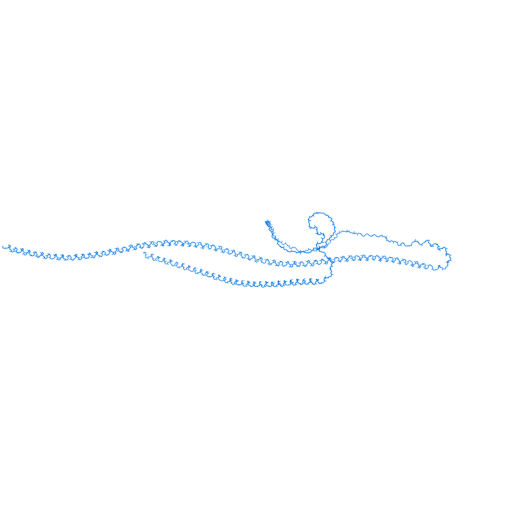 C C . ARG A 1 88 ? 52.717 16.957 -22.354 1.00 78.50 88 ARG A C 1
ATOM 711 O O . ARG A 1 88 ? 52.956 17.707 -23.297 1.00 78.50 88 ARG A O 1
ATOM 718 N N . LYS A 1 89 ? 53.206 17.134 -21.118 1.00 75.19 89 LYS A N 1
ATOM 719 C CA . LYS A 1 89 ? 54.197 18.168 -20.763 1.00 75.19 89 LYS A CA 1
ATOM 720 C C . LYS A 1 89 ? 55.566 17.870 -21.377 1.00 75.19 89 LYS A C 1
ATOM 722 O O . LYS A 1 89 ? 56.088 18.704 -22.102 1.00 75.19 89 LYS A O 1
ATOM 727 N N . GLN A 1 90 ? 56.075 16.647 -21.234 1.00 72.81 90 GLN A N 1
ATOM 728 C CA . GLN A 1 90 ? 57.335 16.236 -21.873 1.00 72.81 90 GLN A CA 1
ATOM 729 C C . GLN A 1 90 ? 57.312 16.485 -23.394 1.00 72.81 90 GLN A C 1
ATOM 731 O O . GLN A 1 90 ? 58.236 17.082 -23.935 1.00 72.81 90 GLN A O 1
ATOM 736 N N . LYS A 1 91 ? 56.197 16.166 -24.069 1.00 72.06 91 LYS A N 1
ATOM 737 C CA . LYS A 1 91 ? 55.992 16.450 -25.503 1.00 72.06 91 LYS A CA 1
ATOM 738 C C . LYS A 1 91 ? 55.781 17.930 -25.856 1.00 72.06 91 LYS A C 1
ATOM 740 O O . LYS A 1 91 ? 55.829 18.265 -27.042 1.00 72.06 91 LYS A O 1
ATOM 745 N N . SER A 1 92 ? 55.478 18.815 -24.901 1.00 61.91 92 SER A N 1
ATOM 746 C CA . SER A 1 92 ? 55.542 20.269 -25.130 1.00 61.91 92 SER A CA 1
ATOM 747 C C . SER A 1 92 ? 56.951 20.811 -24.930 1.00 61.91 92 SER A C 1
ATOM 749 O O . SER A 1 92 ? 57.350 21.696 -25.682 1.00 61.91 92 SER A O 1
ATOM 751 N N . ASP A 1 93 ? 57.698 20.235 -23.991 1.00 63.81 93 ASP A N 1
ATOM 752 C CA . ASP A 1 93 ? 59.049 20.660 -23.638 1.00 63.81 93 ASP A CA 1
ATOM 753 C C . ASP A 1 93 ? 60.056 20.226 -24.725 1.00 63.81 93 ASP A C 1
ATOM 755 O O . ASP A 1 93 ? 60.832 21.058 -25.193 1.00 63.81 93 ASP A O 1
ATOM 759 N N . GLU A 1 94 ? 59.951 18.999 -25.265 1.00 57.81 94 GLU A N 1
ATOM 760 C CA . GLU A 1 94 ? 60.664 18.564 -26.489 1.00 57.81 94 GLU A CA 1
ATOM 761 C C . GLU A 1 94 ? 60.435 19.546 -27.650 1.00 57.81 94 GLU A C 1
ATOM 763 O O . GLU A 1 94 ? 61.378 20.077 -28.233 1.00 57.81 94 GLU A O 1
ATOM 768 N N . LYS A 1 95 ? 59.169 19.897 -27.920 1.00 57.38 95 LYS A N 1
ATOM 769 C CA . LYS A 1 95 ? 58.794 20.848 -28.984 1.00 57.38 95 LYS A CA 1
ATOM 770 C C . LYS A 1 95 ? 59.244 22.287 -28.730 1.00 57.38 95 LYS A C 1
ATOM 772 O O . LYS A 1 95 ? 59.104 23.124 -29.628 1.00 57.38 95 LYS A O 1
ATOM 777 N N . GLN A 1 96 ? 59.707 22.604 -27.525 1.00 54.84 96 GLN A N 1
ATOM 778 C CA . GLN A 1 96 ? 60.312 23.890 -27.203 1.00 54.84 96 GLN A CA 1
ATOM 779 C C . GLN A 1 96 ? 61.836 23.832 -27.375 1.00 54.84 96 GLN A C 1
ATOM 781 O O . GLN A 1 96 ? 62.398 24.751 -27.967 1.00 54.84 96 GLN A O 1
ATOM 786 N N . ILE A 1 97 ? 62.473 22.719 -26.997 1.00 55.28 97 ILE A N 1
ATOM 787 C CA . ILE A 1 97 ? 63.898 22.450 -27.247 1.00 55.28 97 ILE A CA 1
ATOM 788 C C . ILE A 1 97 ? 64.195 22.428 -28.758 1.00 55.28 97 ILE A C 1
ATOM 790 O O . ILE A 1 97 ? 65.134 23.093 -29.193 1.00 55.28 97 ILE A O 1
ATOM 794 N N . ASP A 1 98 ? 63.348 21.793 -29.577 1.00 51.06 98 ASP A N 1
ATOM 795 C CA . ASP A 1 98 ? 63.482 21.801 -31.047 1.00 51.06 98 ASP A CA 1
ATOM 796 C C . ASP A 1 98 ? 63.478 23.231 -31.631 1.00 51.06 98 ASP A C 1
ATOM 798 O O . ASP A 1 98 ? 64.219 23.553 -32.561 1.00 51.06 98 ASP A O 1
ATOM 802 N N . ARG A 1 99 ? 62.667 24.131 -31.055 1.00 50.06 99 ARG A N 1
ATOM 803 C CA . ARG A 1 99 ? 62.567 25.537 -31.494 1.00 50.06 99 ARG A CA 1
ATOM 804 C C . ARG A 1 99 ? 63.757 26.385 -31.060 1.00 50.06 99 ARG A C 1
ATOM 806 O O . ARG A 1 99 ? 64.075 27.363 -31.736 1.00 50.06 99 ARG A O 1
ATOM 813 N N . GLU A 1 100 ? 64.394 26.044 -29.946 1.00 49.34 100 GLU A N 1
ATOM 814 C CA . GLU A 1 100 ? 65.594 26.728 -29.459 1.00 49.34 100 GLU A CA 1
ATOM 815 C C . GLU A 1 100 ? 66.863 26.206 -30.158 1.00 49.34 100 GLU A C 1
ATOM 817 O O . GLU A 1 100 ? 67.770 26.994 -30.436 1.00 49.34 100 GLU A O 1
ATOM 822 N N . GLY A 1 101 ? 66.880 24.933 -30.578 1.00 45.78 101 GLY A N 1
ATOM 823 C CA . GLY A 1 101 ? 67.900 24.372 -31.471 1.00 45.78 101 GLY A CA 1
ATOM 824 C C . GLY A 1 101 ? 67.990 25.123 -32.806 1.00 45.78 101 GLY A C 1
ATOM 825 O O . GLY A 1 101 ? 69.054 25.649 -33.155 1.00 45.78 101 GLY A O 1
ATOM 826 N N . ASP A 1 102 ? 66.863 25.277 -33.508 1.00 41.69 102 ASP A N 1
ATOM 827 C CA . ASP A 1 102 ? 66.799 25.980 -34.802 1.00 41.69 102 ASP A CA 1
ATOM 828 C C . ASP A 1 102 ? 67.063 27.499 -34.711 1.00 41.69 102 ASP A C 1
ATOM 830 O O . ASP A 1 102 ? 67.499 28.129 -35.683 1.00 41.69 102 ASP A O 1
ATOM 834 N N . ALA A 1 103 ? 66.867 28.114 -33.539 1.00 41.66 103 ALA A N 1
ATOM 835 C CA . ALA A 1 103 ? 67.122 29.543 -33.332 1.00 41.66 103 ALA A CA 1
ATOM 836 C C . ALA A 1 103 ? 68.620 29.916 -33.373 1.00 41.66 103 ALA A C 1
ATOM 838 O O . ALA A 1 103 ? 68.967 31.090 -33.541 1.00 41.66 103 ALA A O 1
ATOM 839 N N . SER A 1 104 ? 69.519 28.935 -33.239 1.00 38.91 104 SER A N 1
ATOM 840 C CA . SER A 1 104 ? 70.970 29.156 -33.185 1.00 38.91 104 SER A CA 1
ATOM 841 C C . SER A 1 104 ? 71.662 29.181 -34.562 1.00 38.91 104 SER A C 1
ATOM 843 O O . SER A 1 104 ? 72.724 29.793 -34.701 1.00 38.91 104 SER A O 1
ATOM 845 N N . SER A 1 105 ? 71.050 28.605 -35.606 1.00 38.91 105 SER A N 1
ATOM 846 C CA . SER A 1 105 ? 71.672 28.428 -36.933 1.00 38.91 105 SER A CA 1
ATOM 847 C C . SER A 1 105 ? 71.397 29.569 -37.932 1.00 38.91 105 SER A C 1
ATOM 849 O O . SER A 1 105 ? 72.182 29.804 -38.853 1.00 38.91 105 SER A O 1
ATOM 851 N N . THR A 1 106 ? 70.325 30.351 -37.751 1.00 40.12 106 THR A N 1
ATOM 852 C CA . THR A 1 106 ? 69.839 31.327 -38.754 1.00 40.12 106 THR A CA 1
ATOM 853 C C . THR A 1 106 ? 70.269 32.786 -38.519 1.00 40.12 106 THR A C 1
ATOM 855 O O . THR A 1 106 ? 69.596 33.737 -38.923 1.00 40.12 106 THR A O 1
ATOM 858 N N . LYS A 1 107 ? 71.472 33.015 -37.977 1.00 40.09 107 LYS A N 1
ATOM 859 C CA . LYS A 1 107 ? 72.050 34.368 -37.787 1.00 40.09 107 LYS A CA 1
ATOM 860 C C . LYS A 1 107 ? 72.725 34.970 -39.038 1.00 40.09 107 LYS A C 1
ATOM 862 O O . LYS A 1 107 ? 73.677 35.740 -38.920 1.00 40.09 107 LYS A O 1
ATOM 867 N N . LYS A 1 108 ? 72.251 34.653 -40.257 1.00 42.72 108 LYS A N 1
ATOM 868 C CA . LYS A 1 108 ? 72.861 35.166 -41.507 1.00 42.72 108 LYS A CA 1
ATOM 869 C C . LYS A 1 108 ? 71.923 35.294 -42.723 1.00 42.72 108 LYS A C 1
ATOM 871 O O . LYS A 1 108 ? 72.254 34.817 -43.802 1.00 42.72 108 LYS A O 1
ATOM 876 N N . ARG A 1 109 ? 70.782 35.994 -42.589 1.00 38.19 109 ARG A N 1
ATOM 877 C CA . ARG A 1 109 ? 70.027 36.596 -43.727 1.00 38.19 109 ARG A CA 1
ATOM 878 C C . ARG A 1 109 ? 68.994 37.643 -43.267 1.00 38.19 109 ARG A C 1
ATOM 880 O O . ARG A 1 109 ? 67.790 37.419 -43.277 1.00 38.19 109 ARG A O 1
ATOM 887 N N . LYS A 1 110 ? 69.463 38.839 -42.892 1.00 43.31 110 LYS A N 1
ATOM 888 C CA . LYS A 1 110 ? 68.590 40.010 -42.684 1.00 43.31 110 LYS A CA 1
ATOM 889 C C . LYS A 1 110 ? 68.298 40.660 -44.045 1.00 43.31 110 LYS A C 1
ATOM 891 O O . LYS A 1 110 ? 69.123 41.416 -44.549 1.00 43.31 110 LYS A O 1
ATOM 896 N N . LYS A 1 111 ? 67.139 40.374 -44.651 1.00 38.50 111 LYS A N 1
ATOM 897 C CA . LYS A 1 111 ? 66.626 41.139 -45.804 1.00 38.50 111 LYS A CA 1
ATOM 898 C C . LYS A 1 111 ? 65.111 41.349 -45.685 1.00 38.50 111 LYS A C 1
ATOM 900 O O . LYS A 1 111 ? 64.321 40.517 -46.101 1.00 38.50 111 LYS A O 1
ATOM 905 N N . ILE A 1 112 ? 64.787 42.459 -45.019 1.00 45.16 112 ILE A N 1
ATOM 906 C CA . ILE A 1 112 ? 63.571 43.290 -45.081 1.00 45.16 112 ILE A CA 1
ATOM 907 C C . ILE A 1 112 ? 62.294 42.599 -45.601 1.00 45.16 112 ILE A C 1
ATOM 909 O O . ILE A 1 112 ? 62.113 42.427 -46.802 1.00 45.16 112 ILE A O 1
ATOM 913 N N . LEU A 1 113 ? 61.349 42.363 -44.688 1.00 37.41 113 LEU A N 1
ATOM 914 C CA . LEU A 1 113 ? 59.925 42.190 -44.983 1.00 37.41 113 LEU A CA 1
ATOM 915 C C . LEU A 1 113 ? 59.134 43.090 -44.024 1.00 37.41 113 LEU A C 1
ATOM 917 O O . LEU A 1 113 ? 59.288 42.993 -42.806 1.00 37.41 113 LEU A O 1
ATOM 921 N N . VAL A 1 114 ? 58.357 44.016 -44.587 1.00 43.12 114 VAL A N 1
ATOM 922 C CA . VAL A 1 114 ? 57.587 45.030 -43.848 1.00 43.12 114 VAL A CA 1
ATOM 923 C C . VAL A 1 114 ? 56.289 44.425 -43.297 1.00 43.12 114 VAL A C 1
ATOM 925 O O . VAL A 1 114 ? 55.766 43.439 -43.816 1.00 43.12 114 VAL A O 1
ATOM 928 N N . SER A 1 115 ? 55.798 44.997 -42.197 1.00 38.62 115 SER A N 1
ATOM 929 C CA . SER A 1 115 ? 54.649 44.497 -41.441 1.00 38.62 115 SER A CA 1
ATOM 930 C C . SER A 1 115 ? 53.339 44.499 -42.238 1.00 38.62 115 SER A C 1
ATOM 932 O O . SER A 1 115 ? 53.081 45.360 -43.075 1.00 38.62 115 SER A O 1
ATOM 934 N N . ARG A 1 116 ? 52.438 43.578 -41.877 1.00 45.81 116 ARG A N 1
ATOM 935 C CA . ARG A 1 116 ? 51.099 43.362 -42.462 1.00 45.81 116 ARG A CA 1
ATOM 936 C C . ARG A 1 116 ? 50.103 44.530 -42.283 1.00 45.81 116 ARG A C 1
ATOM 938 O O . ARG A 1 116 ? 48.919 44.341 -42.543 1.00 45.81 116 ARG A O 1
ATOM 945 N N . LYS A 1 117 ? 50.551 45.698 -41.804 1.00 51.56 117 LYS A N 1
ATOM 946 C CA . LYS A 1 117 ? 49.728 46.902 -41.591 1.00 51.56 117 LYS A CA 1
ATOM 947 C C . LYS A 1 117 ? 49.744 47.881 -42.773 1.00 51.56 117 LYS A C 1
ATOM 949 O O . LYS A 1 117 ? 48.794 48.644 -42.897 1.00 51.56 117 LYS A O 1
ATOM 954 N N . ASP A 1 118 ? 50.726 47.787 -43.671 1.00 52.62 118 ASP A N 1
ATOM 955 C CA . ASP A 1 118 ? 50.953 48.774 -44.740 1.00 52.62 118 ASP A CA 1
ATOM 956 C C . ASP A 1 118 ? 50.725 48.182 -46.147 1.00 52.62 118 ASP A C 1
ATOM 958 O O . ASP A 1 118 ? 51.581 48.240 -47.026 1.00 52.62 118 ASP A O 1
ATOM 962 N N . CYS A 1 119 ? 49.554 47.572 -46.369 1.00 39.66 119 CYS A N 1
ATOM 963 C CA . CYS A 1 119 ? 49.122 47.114 -47.696 1.00 39.66 119 CYS A CA 1
ATOM 964 C C . CYS A 1 119 ? 48.157 48.146 -48.322 1.00 39.66 119 CYS A C 1
ATOM 966 O O . CYS A 1 119 ? 47.042 48.287 -47.809 1.00 39.66 119 CYS A O 1
ATOM 968 N N . PRO A 1 120 ? 48.512 48.835 -49.432 1.00 52.94 120 PRO A N 1
ATOM 969 C CA . PRO A 1 120 ? 47.746 49.982 -49.951 1.00 52.94 120 PRO A CA 1
ATOM 970 C C . PRO A 1 120 ? 46.293 49.703 -50.372 1.00 52.94 120 PRO A C 1
ATOM 972 O O . PRO A 1 120 ? 45.514 50.636 -50.549 1.00 52.94 120 PRO A O 1
ATOM 975 N N . ILE A 1 121 ? 45.916 48.433 -50.539 1.00 50.16 121 ILE A N 1
ATOM 976 C CA . ILE A 1 121 ? 44.639 48.021 -51.143 1.00 50.16 121 ILE A CA 1
ATOM 977 C C . ILE A 1 121 ? 43.514 47.889 -50.094 1.00 50.16 121 ILE A C 1
ATOM 979 O O . ILE A 1 121 ? 42.344 48.092 -50.408 1.00 50.16 121 ILE A O 1
ATOM 983 N N . HIS A 1 122 ? 43.837 47.642 -48.817 1.00 53.25 122 HIS A N 1
ATOM 984 C CA . HIS A 1 122 ? 42.827 47.429 -47.763 1.00 53.25 122 HIS A CA 1
ATOM 985 C C . HIS A 1 122 ? 42.422 48.698 -46.985 1.00 53.25 122 HIS A C 1
ATOM 987 O O . HIS A 1 122 ? 41.558 48.640 -46.111 1.00 53.25 122 HIS A O 1
ATOM 993 N N . ALA A 1 123 ? 42.981 49.865 -47.320 1.00 47.78 123 ALA A N 1
ATOM 994 C CA . ALA A 1 123 ? 42.704 51.124 -46.619 1.00 47.78 123 ALA A CA 1
ATOM 995 C C . ALA A 1 123 ? 41.312 51.738 -46.910 1.00 47.78 123 ALA A C 1
ATOM 997 O O . ALA A 1 123 ? 40.918 52.686 -46.231 1.00 47.78 123 ALA A O 1
ATOM 998 N N . LYS A 1 124 ? 40.557 51.222 -47.895 1.00 47.56 124 LYS A N 1
ATOM 999 C CA . LYS A 1 124 ? 39.271 51.803 -48.341 1.00 47.56 124 LYS A CA 1
ATOM 1000 C C . LYS A 1 124 ? 37.998 51.083 -47.865 1.00 47.56 124 LYS A C 1
ATOM 1002 O O . LYS A 1 124 ? 36.915 51.620 -48.054 1.00 47.56 124 LYS A O 1
ATOM 1007 N N . TYR A 1 125 ? 38.089 49.959 -47.148 1.00 46.12 125 TYR A N 1
ATOM 1008 C CA . TYR A 1 125 ? 36.915 49.242 -46.600 1.00 46.12 125 TYR A CA 1
ATOM 1009 C C . TYR A 1 125 ? 36.517 49.679 -45.166 1.00 46.12 125 TYR A C 1
ATOM 1011 O O . TYR A 1 125 ? 36.091 48.878 -44.335 1.00 46.12 125 TYR A O 1
ATOM 1019 N N . ARG A 1 126 ? 36.632 50.983 -44.858 1.00 48.12 126 ARG A N 1
ATOM 1020 C CA . ARG A 1 126 ? 36.083 51.619 -43.635 1.00 48.12 126 ARG A CA 1
ATOM 1021 C C . ARG A 1 126 ? 35.391 52.958 -43.931 1.00 48.12 126 ARG A C 1
ATOM 1023 O O . ARG A 1 126 ? 35.835 54.017 -43.479 1.00 48.12 126 ARG A O 1
ATOM 1030 N N . ARG A 1 127 ? 34.295 52.877 -44.686 1.00 43.19 127 ARG A N 1
ATOM 1031 C CA . ARG A 1 127 ? 33.084 53.731 -44.684 1.00 43.19 127 ARG A CA 1
ATOM 1032 C C . ARG A 1 127 ? 32.301 53.383 -45.952 1.00 43.19 127 ARG A C 1
ATOM 1034 O O . ARG A 1 127 ? 32.893 53.351 -47.022 1.00 43.19 127 ARG A O 1
ATOM 1041 N N . GLY A 1 128 ? 31.017 53.055 -45.819 1.00 48.44 128 GLY A N 1
ATOM 1042 C CA . GLY A 1 128 ? 30.203 52.627 -46.959 1.00 48.44 128 GLY A CA 1
ATOM 1043 C C . GLY A 1 128 ? 30.014 53.749 -47.981 1.00 48.44 128 GLY A C 1
ATOM 1044 O O . GLY A 1 128 ? 29.703 54.875 -47.600 1.00 48.44 128 GLY A O 1
ATOM 1045 N N . ALA A 1 129 ? 30.198 53.423 -49.258 1.00 32.69 129 ALA A N 1
ATOM 1046 C CA . ALA A 1 129 ? 29.857 54.244 -50.414 1.00 32.69 129 ALA A CA 1
ATOM 1047 C C . ALA A 1 129 ? 29.603 53.314 -51.613 1.00 32.69 129 ALA A C 1
ATOM 1049 O O . ALA A 1 129 ? 30.184 52.229 -51.688 1.00 32.69 129 ALA A O 1
ATOM 1050 N N . SER A 1 130 ? 28.716 53.726 -52.515 1.00 33.41 130 SER A N 1
ATOM 1051 C CA . SER A 1 130 ? 28.158 52.880 -53.574 1.00 33.41 130 SER A CA 1
ATOM 1052 C C . SER A 1 130 ? 28.800 53.124 -54.944 1.00 33.41 130 SER A C 1
ATOM 1054 O O . SER A 1 130 ? 29.049 54.271 -55.291 1.00 33.41 130 SER A O 1
ATOM 1056 N N . ILE A 1 131 ? 28.883 52.041 -55.731 1.00 35.72 131 ILE A N 1
ATOM 1057 C CA . ILE A 1 131 ? 28.743 51.981 -57.204 1.00 35.72 131 ILE A CA 1
ATOM 1058 C C . ILE A 1 131 ? 29.886 52.534 -58.104 1.00 35.72 131 ILE A C 1
ATOM 1060 O O . ILE A 1 131 ? 30.472 53.583 -57.876 1.00 35.72 131 ILE A O 1
ATOM 1064 N N . GLU A 1 132 ? 30.117 51.752 -59.171 1.00 33.66 132 GLU A N 1
ATOM 1065 C CA . GLU A 1 132 ? 30.779 52.019 -60.466 1.00 33.66 132 GLU A CA 1
ATOM 1066 C C . GLU A 1 132 ? 32.314 52.173 -60.624 1.00 33.66 132 GLU A C 1
ATOM 1068 O O . GLU A 1 132 ? 32.913 53.224 -60.413 1.00 33.66 132 GLU A O 1
ATOM 1073 N N . SER A 1 133 ? 32.862 51.138 -61.290 1.00 36.59 133 SER A N 1
ATOM 1074 C CA . SER A 1 133 ? 33.692 51.185 -62.519 1.00 36.59 133 SER A CA 1
ATOM 1075 C C . SER A 1 133 ? 35.213 50.899 -62.456 1.00 36.59 133 SER A C 1
ATOM 1077 O O . SER A 1 133 ? 35.914 51.299 -61.532 1.00 36.59 133 SER A O 1
ATOM 1079 N N . ILE A 1 134 ? 35.686 50.273 -63.559 1.00 34.47 134 ILE A N 1
ATOM 1080 C CA . ILE A 1 134 ? 37.077 50.073 -64.059 1.00 34.47 134 ILE A CA 1
ATOM 1081 C C . ILE A 1 134 ? 37.982 49.073 -63.264 1.00 34.47 134 ILE A C 1
ATOM 1083 O O . ILE A 1 134 ? 37.851 48.968 -62.048 1.00 34.47 134 ILE A O 1
ATOM 1087 N N . PRO A 1 135 ? 38.977 48.392 -63.891 1.00 41.31 135 PRO A N 1
ATOM 1088 C CA . PRO A 1 135 ? 38.886 47.319 -64.900 1.00 41.31 135 PRO A CA 1
ATOM 1089 C C . PRO A 1 135 ? 39.526 45.979 -64.432 1.00 41.31 135 PRO A C 1
ATOM 1091 O O . PRO A 1 135 ? 39.941 45.823 -63.286 1.00 41.31 135 PRO A O 1
ATOM 1094 N N . GLU A 1 136 ? 39.646 45.017 -65.351 1.00 43.38 136 GLU A N 1
ATOM 1095 C CA . GLU A 1 136 ? 40.308 43.714 -65.176 1.00 43.38 136 GLU A CA 1
ATOM 1096 C C . GLU A 1 136 ? 41.823 43.796 -64.876 1.00 43.38 136 GLU A C 1
ATOM 1098 O O . GLU A 1 136 ? 42.524 44.689 -65.351 1.00 43.38 136 GLU A O 1
ATOM 1103 N N . GLY A 1 137 ? 42.342 42.778 -64.170 1.00 41.97 137 GLY A N 1
ATOM 1104 C CA . GLY A 1 137 ? 43.765 42.406 -64.191 1.00 41.97 137 GLY A CA 1
ATOM 1105 C C . GLY A 1 137 ? 44.632 42.840 -63.000 1.00 41.97 137 GLY A C 1
ATOM 1106 O O . GLY A 1 137 ? 45.358 43.826 -63.096 1.00 41.97 137 GLY A O 1
ATOM 1107 N N . ASN A 1 138 ? 44.628 42.051 -61.911 1.00 38.44 138 ASN A N 1
ATOM 1108 C CA . ASN A 1 138 ? 45.822 41.618 -61.143 1.00 38.44 138 ASN A CA 1
ATOM 1109 C C . ASN A 1 138 ? 45.418 40.854 -59.860 1.00 38.44 138 ASN A C 1
ATOM 1111 O O . ASN A 1 138 ? 44.927 41.442 -58.896 1.00 38.44 138 ASN A O 1
ATOM 1115 N N . GLU A 1 139 ? 45.655 39.541 -59.818 1.00 42.25 139 GLU A N 1
ATOM 1116 C CA . GLU A 1 139 ? 45.285 38.687 -58.679 1.00 42.25 139 GLU A CA 1
ATOM 1117 C C . GLU A 1 139 ? 46.280 38.771 -57.505 1.00 42.25 139 GLU A C 1
ATOM 1119 O O . GLU A 1 139 ? 47.494 38.645 -57.674 1.00 42.25 139 GLU A O 1
ATOM 1124 N N . CYS A 1 140 ? 45.770 38.903 -56.274 1.00 36.91 140 CYS A N 1
ATOM 1125 C CA . CYS A 1 140 ? 46.593 38.892 -55.060 1.00 36.91 140 CYS A CA 1
ATOM 1126 C C . CYS A 1 140 ? 46.654 37.489 -54.428 1.00 36.91 140 CYS A C 1
ATOM 1128 O O . CYS A 1 140 ? 45.664 36.957 -53.925 1.00 36.91 140 CYS A O 1
ATOM 1130 N N . ARG A 1 141 ? 47.847 36.883 -54.419 1.00 47.41 141 ARG A N 1
ATOM 1131 C CA . ARG A 1 141 ? 48.061 35.471 -54.061 1.00 47.41 141 ARG A CA 1
ATOM 1132 C C . ARG A 1 141 ? 48.285 35.247 -52.555 1.00 47.41 141 ARG A C 1
ATOM 1134 O O . ARG A 1 141 ? 49.396 34.928 -52.132 1.00 47.41 141 ARG A O 1
ATOM 1141 N N . CYS A 1 142 ? 47.239 35.351 -51.729 1.00 37.16 142 CYS A N 1
ATOM 1142 C CA . CYS A 1 142 ? 47.293 34.999 -50.297 1.00 37.16 142 CYS A CA 1
ATOM 1143 C C . CYS A 1 142 ? 46.233 33.946 -49.894 1.00 37.16 142 CYS A C 1
ATOM 1145 O O . CYS A 1 142 ? 45.059 34.228 -49.683 1.00 37.16 142 CYS A O 1
ATOM 1147 N N . ARG A 1 143 ? 46.685 32.689 -49.790 1.00 34.78 143 ARG A N 1
ATOM 1148 C CA . ARG A 1 143 ? 45.871 31.467 -49.631 1.00 34.78 143 ARG A CA 1
ATOM 1149 C C . ARG A 1 143 ? 45.242 31.320 -48.233 1.00 34.78 143 ARG A C 1
ATOM 1151 O O . ARG A 1 143 ? 45.919 31.509 -47.225 1.00 34.78 143 ARG A O 1
ATOM 1158 N N . ILE A 1 144 ? 43.982 30.880 -48.186 1.00 39.34 144 ILE A N 1
ATOM 1159 C CA . ILE A 1 144 ? 43.217 30.569 -46.961 1.00 39.34 144 ILE A CA 1
ATOM 1160 C C . ILE A 1 144 ? 43.467 29.121 -46.500 1.00 39.34 144 ILE A C 1
ATOM 1162 O O . ILE A 1 144 ? 43.259 28.202 -47.287 1.00 39.34 144 ILE A O 1
ATOM 1166 N N . LYS A 1 145 ? 43.833 28.938 -45.220 1.00 30.31 145 LYS A N 1
ATOM 1167 C CA . LYS A 1 145 ? 43.617 27.785 -44.300 1.00 30.31 145 LYS A CA 1
ATOM 1168 C C . LYS A 1 145 ? 43.905 28.328 -42.869 1.00 30.31 145 LYS A C 1
ATOM 1170 O O . LYS A 1 145 ? 44.776 29.182 -42.759 1.00 30.31 145 LYS A O 1
ATOM 1175 N N . THR A 1 146 ? 43.262 27.976 -41.749 1.00 28.88 146 THR A N 1
ATOM 1176 C CA . THR A 1 146 ? 42.329 26.892 -41.368 1.00 28.88 146 THR A CA 1
ATOM 1177 C C . THR A 1 146 ? 41.234 27.372 -40.393 1.00 28.88 146 THR A C 1
ATOM 1179 O O . THR A 1 146 ? 41.326 28.440 -39.793 1.00 28.88 146 THR A O 1
ATOM 1182 N N . THR A 1 147 ? 40.243 26.510 -40.165 1.00 31.81 147 THR A N 1
ATOM 1183 C CA . THR A 1 147 ? 39.238 26.558 -39.090 1.00 31.81 147 THR A CA 1
ATOM 1184 C C . THR A 1 147 ? 39.814 26.501 -37.662 1.00 31.81 147 THR A C 1
ATOM 1186 O O . THR A 1 147 ? 40.833 25.848 -37.437 1.00 31.81 147 THR A O 1
ATOM 1189 N N . LYS A 1 148 ? 39.088 27.117 -36.705 1.00 31.44 148 LYS A N 1
ATOM 1190 C CA . LYS A 1 148 ? 38.734 26.650 -35.333 1.00 31.44 148 LYS A CA 1
ATOM 1191 C C . LYS A 1 148 ? 38.710 27.794 -34.304 1.00 31.44 148 LYS A C 1
ATOM 1193 O O . LYS A 1 148 ? 39.765 28.260 -33.891 1.00 31.44 148 LYS A O 1
ATOM 1198 N N . THR A 1 149 ? 37.535 28.083 -33.744 1.00 29.00 149 THR A N 1
ATOM 1199 C CA . THR A 1 149 ? 37.384 28.527 -32.344 1.00 29.00 149 THR A CA 1
ATOM 1200 C C . THR A 1 149 ? 36.067 28.011 -31.765 1.00 29.00 149 THR A C 1
ATOM 1202 O O . THR A 1 149 ? 35.038 27.991 -32.429 1.00 29.00 149 THR A O 1
ATOM 1205 N N . SER A 1 150 ? 36.119 27.578 -30.507 1.00 31.17 150 SER A N 1
ATOM 1206 C CA . SER A 1 150 ? 34.958 27.250 -29.673 1.00 31.17 150 SER A CA 1
ATOM 1207 C C . SER A 1 150 ? 34.638 28.439 -28.764 1.00 31.17 150 SER A C 1
ATOM 1209 O O . SER A 1 150 ? 35.588 29.059 -28.274 1.00 31.17 150 SER A O 1
ATOM 1211 N N . LYS A 1 151 ? 33.344 28.718 -28.513 1.00 31.19 151 LYS A N 1
ATOM 1212 C CA . LYS A 1 151 ? 32.741 28.946 -27.172 1.00 31.19 151 LYS A CA 1
ATOM 1213 C C . LYS A 1 151 ? 31.278 29.448 -27.240 1.00 31.19 151 LYS A C 1
ATOM 1215 O O . LYS A 1 151 ? 30.956 30.330 -28.026 1.00 31.19 151 LYS A O 1
ATOM 1220 N N . ARG A 1 152 ? 30.429 28.893 -26.358 1.00 29.34 152 ARG A N 1
ATOM 1221 C CA . ARG A 1 152 ? 29.128 29.427 -25.859 1.00 29.34 152 ARG A CA 1
ATOM 1222 C C . ARG A 1 152 ? 29.363 30.691 -24.982 1.00 29.34 152 ARG A C 1
ATOM 1224 O O . ARG A 1 152 ? 30.532 30.927 -24.668 1.00 29.34 152 ARG A O 1
ATOM 1231 N N . PRO A 1 153 ? 28.345 31.448 -24.488 1.00 44.19 153 PRO A N 1
ATOM 1232 C CA . PRO A 1 153 ? 26.888 31.192 -24.403 1.00 44.19 153 PRO A CA 1
ATOM 1233 C C . PRO A 1 153 ? 26.071 32.144 -25.338 1.00 44.19 153 PRO A C 1
ATOM 1235 O O . PRO A 1 153 ? 26.638 32.541 -26.349 1.00 44.19 153 PRO A O 1
ATOM 1238 N N . THR A 1 154 ? 24.768 32.477 -25.218 1.00 28.33 154 THR A N 1
ATOM 1239 C CA . THR A 1 154 ? 23.773 32.428 -24.110 1.00 28.33 154 THR A CA 1
ATOM 1240 C C . THR A 1 154 ? 22.313 32.328 -24.625 1.00 28.33 154 THR A C 1
ATOM 1242 O O . THR A 1 154 ? 22.063 32.322 -25.824 1.00 28.33 154 THR A O 1
ATOM 1245 N N . MET A 1 155 ? 21.355 32.224 -23.695 1.00 31.30 155 MET A N 1
ATOM 1246 C CA . MET A 1 155 ? 19.895 32.084 -23.856 1.00 31.30 155 MET A CA 1
ATOM 1247 C C . MET A 1 155 ? 19.154 33.244 -24.549 1.00 31.30 155 MET A C 1
ATOM 1249 O O . MET A 1 155 ? 19.439 34.406 -24.254 1.00 31.30 155 MET A O 1
ATOM 1253 N N . LYS A 1 156 ? 18.063 32.915 -25.269 1.00 31.47 156 LYS A N 1
ATOM 1254 C CA . LYS A 1 156 ? 16.706 33.474 -25.045 1.00 31.47 156 LYS A CA 1
ATOM 1255 C C . LYS A 1 156 ? 15.605 32.669 -25.768 1.00 31.47 156 LYS A C 1
ATOM 1257 O O . LYS A 1 156 ? 15.848 32.097 -26.822 1.00 31.47 156 LYS A O 1
ATOM 1262 N N . ASN A 1 157 ? 14.430 32.654 -25.135 1.00 30.88 157 ASN A N 1
ATOM 1263 C CA . ASN A 1 157 ? 13.134 32.047 -25.501 1.00 30.88 157 ASN A CA 1
ATOM 1264 C C . ASN A 1 157 ? 12.682 32.371 -26.959 1.00 30.88 157 ASN A C 1
ATOM 1266 O O . ASN A 1 157 ? 13.219 33.288 -27.571 1.00 30.88 157 ASN A O 1
ATOM 1270 N N . SER A 1 158 ? 11.655 31.754 -27.566 1.00 28.28 158 SER A N 1
ATOM 1271 C CA . SER A 1 158 ? 10.382 31.268 -26.988 1.00 28.28 158 SER A CA 1
ATOM 1272 C C . SER A 1 158 ? 9.567 30.440 -28.000 1.00 28.28 158 SER A C 1
ATOM 1274 O O . SER A 1 158 ? 9.753 30.672 -29.187 1.00 28.28 158 SER A O 1
ATOM 1276 N N . LEU A 1 159 ? 8.566 29.678 -27.509 1.00 31.84 159 LEU A N 1
ATOM 1277 C CA . LEU A 1 159 ? 7.292 29.317 -28.189 1.00 31.84 159 LEU A CA 1
ATOM 1278 C C . LEU A 1 159 ? 7.393 28.450 -29.475 1.00 31.84 159 LEU A C 1
ATOM 1280 O O . LEU A 1 159 ? 8.254 28.667 -30.309 1.00 31.84 159 LEU A O 1
ATOM 1284 N N . SER A 1 160 ? 6.514 27.514 -29.839 1.00 29.58 160 SER A N 1
ATOM 1285 C CA . SER A 1 160 ? 5.403 26.722 -29.267 1.00 29.58 160 SER A CA 1
ATOM 1286 C C . SER A 1 160 ? 4.591 26.253 -30.491 1.00 29.58 160 SER A C 1
ATOM 1288 O O . SER A 1 160 ? 4.370 27.086 -31.369 1.00 29.58 160 SER A O 1
ATOM 1290 N N . GLY A 1 161 ? 4.082 25.016 -30.558 1.00 29.31 161 GLY A N 1
ATOM 1291 C CA . GLY A 1 161 ? 3.086 24.664 -31.592 1.00 29.31 161 GLY A CA 1
ATOM 1292 C C . GLY A 1 161 ? 3.236 23.301 -32.268 1.00 29.31 161 GLY A C 1
ATOM 1293 O O . GLY A 1 161 ? 3.618 23.214 -33.429 1.00 29.31 161 GLY A O 1
ATOM 1294 N N . THR A 1 162 ? 2.847 22.243 -31.564 1.00 32.09 162 THR A N 1
ATOM 1295 C CA . THR A 1 162 ? 2.083 21.125 -32.159 1.00 32.09 162 THR A CA 1
ATOM 1296 C C . THR A 1 162 ? 0.607 21.587 -32.332 1.00 32.09 162 THR A C 1
ATOM 1298 O O . THR A 1 162 ? 0.287 22.639 -31.766 1.00 32.09 162 THR A O 1
ATOM 1301 N N . PRO A 1 163 ? -0.316 20.884 -33.045 1.00 44.97 163 PRO A N 1
ATOM 1302 C CA . PRO A 1 163 ? -0.289 19.436 -33.315 1.00 44.97 163 PRO A CA 1
ATOM 1303 C C . PRO A 1 163 ? -0.895 18.917 -34.651 1.00 44.97 163 PRO A C 1
ATOM 1305 O O . PRO A 1 163 ? -1.500 19.669 -35.401 1.00 44.97 163 PRO A O 1
ATOM 1308 N N . SER A 1 164 ? -0.807 17.584 -34.829 1.00 29.80 164 SER A N 1
ATOM 1309 C CA . SER A 1 164 ? -1.754 16.664 -35.519 1.00 29.80 164 SER A CA 1
ATOM 1310 C C . SER A 1 164 ? -2.092 16.892 -37.013 1.00 29.80 164 SER A C 1
ATOM 1312 O O . SER A 1 164 ? -2.300 18.005 -37.460 1.00 29.80 164 SER A O 1
ATOM 1314 N N . SER A 1 165 ? -2.235 15.866 -37.861 1.00 28.34 165 SER A N 1
ATOM 1315 C CA . SER A 1 165 ? -2.995 14.621 -37.633 1.00 28.34 165 SER A CA 1
ATOM 1316 C C . SER A 1 165 ? -2.766 13.536 -38.711 1.00 28.34 165 SER A C 1
ATOM 1318 O O . SER A 1 165 ? -2.546 13.883 -39.863 1.00 28.34 165 SER A O 1
ATOM 1320 N N . LEU A 1 166 ? -2.941 12.259 -38.319 1.00 26.52 166 LEU A N 1
ATOM 1321 C CA . LEU A 1 166 ? -3.542 11.106 -39.042 1.00 26.52 166 LEU A CA 1
ATOM 1322 C C . LEU A 1 166 ? -3.334 10.981 -40.581 1.00 26.52 166 LEU A C 1
ATOM 1324 O O . LEU A 1 166 ? -3.745 11.841 -41.347 1.00 26.52 166 LEU A O 1
ATOM 1328 N N . SER A 1 167 ? -2.943 9.821 -41.132 1.00 29.23 167 SER A N 1
ATOM 1329 C CA . SER A 1 167 ? -3.747 8.579 -41.068 1.00 29.23 167 SER A CA 1
ATOM 1330 C C . SER A 1 167 ? -3.082 7.362 -41.764 1.00 29.23 167 SER A C 1
ATOM 1332 O O . SER A 1 167 ? -2.378 7.541 -42.746 1.00 29.23 167 SER A O 1
ATOM 1334 N N . GLN A 1 168 ? -3.411 6.148 -41.275 1.00 30.03 168 GLN A N 1
ATOM 1335 C CA . GLN A 1 168 ? -3.645 4.880 -42.026 1.00 30.03 168 GLN A CA 1
ATOM 1336 C C . GLN A 1 168 ? -2.482 4.275 -42.870 1.00 30.03 168 GLN A C 1
ATOM 1338 O O . GLN A 1 168 ? -2.032 4.860 -43.840 1.00 30.03 168 GLN A O 1
ATOM 1343 N N . SER A 1 169 ? -1.876 3.144 -42.450 1.00 26.97 169 SER A N 1
ATOM 1344 C CA . SER A 1 169 ? -2.203 1.727 -42.812 1.00 26.97 169 SER A CA 1
ATOM 1345 C C . SER A 1 169 ? -1.883 1.351 -44.281 1.00 26.97 169 SER A C 1
ATOM 1347 O O . SER A 1 169 ? -2.158 2.151 -45.158 1.00 26.97 169 SER A O 1
ATOM 1349 N N . VAL A 1 170 ? -1.364 0.171 -44.669 1.00 29.67 170 VAL A N 1
ATOM 1350 C CA . VAL A 1 170 ? -1.518 -1.204 -44.134 1.00 29.67 170 VAL A CA 1
ATOM 1351 C C . VAL A 1 170 ? -0.353 -2.133 -44.587 1.00 29.67 170 VAL A C 1
ATOM 1353 O O . VAL A 1 170 ? 0.243 -1.900 -45.629 1.00 29.67 170 VAL A O 1
ATOM 1356 N N . THR A 1 171 ? -0.094 -3.209 -43.827 1.00 27.67 171 THR A N 1
ATOM 1357 C CA . THR A 1 171 ? 0.472 -4.541 -44.210 1.00 27.67 171 THR A CA 1
ATOM 1358 C C . THR A 1 171 ? 1.528 -4.729 -45.330 1.00 27.67 171 THR A C 1
ATOM 1360 O O . THR A 1 171 ? 1.199 -4.734 -46.510 1.00 27.67 171 THR A O 1
ATOM 1363 N N . SER A 1 172 ? 2.707 -5.196 -44.892 1.00 28.02 172 SER A N 1
ATOM 1364 C CA . SER A 1 172 ? 3.319 -6.509 -45.227 1.00 28.02 172 SER A CA 1
ATOM 1365 C C . SER A 1 172 ? 3.922 -6.849 -46.611 1.00 28.02 172 SER A C 1
ATOM 1367 O O . SER A 1 172 ? 3.287 -6.737 -47.654 1.00 28.02 172 SER A O 1
ATOM 1369 N N . THR A 1 173 ? 5.030 -7.607 -46.501 1.00 28.06 173 THR A N 1
ATOM 1370 C CA . THR A 1 173 ? 5.576 -8.664 -47.400 1.00 28.06 173 THR A CA 1
ATOM 1371 C C . THR A 1 173 ? 6.667 -8.265 -48.410 1.00 28.06 173 THR A C 1
ATOM 1373 O O . THR A 1 173 ? 6.434 -7.436 -49.273 1.00 28.06 173 THR A O 1
ATOM 1376 N N . GLU A 1 174 ? 7.831 -8.932 -48.285 1.00 27.95 174 GLU A N 1
ATOM 1377 C CA . GLU A 1 174 ? 8.831 -9.332 -49.310 1.00 27.95 174 GLU A CA 1
ATOM 1378 C C . GLU A 1 174 ? 9.060 -8.433 -50.555 1.00 27.95 174 GLU A C 1
ATOM 1380 O O . GLU A 1 174 ? 8.149 -8.158 -51.322 1.00 27.95 174 GLU A O 1
ATOM 1385 N N . ARG A 1 175 ? 10.296 -8.125 -50.977 1.00 30.69 175 ARG A N 1
ATOM 1386 C CA . ARG A 1 175 ? 11.367 -9.094 -51.296 1.00 30.69 175 ARG A CA 1
ATOM 1387 C C . ARG A 1 175 ? 12.691 -8.365 -51.643 1.00 30.69 175 ARG A C 1
ATOM 1389 O O . ARG A 1 175 ? 12.699 -7.170 -51.921 1.00 30.69 175 ARG A O 1
ATOM 1396 N N . ARG A 1 176 ? 13.800 -9.116 -51.659 1.00 36.25 176 ARG A N 1
ATOM 1397 C CA . ARG A 1 176 ? 15.163 -8.726 -52.101 1.00 36.25 176 ARG A CA 1
ATOM 1398 C C . ARG A 1 176 ? 15.176 -8.134 -53.528 1.00 36.25 176 ARG A C 1
ATOM 1400 O O . ARG A 1 176 ? 14.394 -8.587 -54.363 1.00 36.25 176 ARG A O 1
ATOM 1407 N N . PRO A 1 177 ? 16.153 -7.270 -53.849 1.00 39.94 177 PRO A N 1
ATOM 1408 C CA . PRO A 1 177 ? 16.943 -7.514 -55.057 1.00 39.94 177 PRO A CA 1
ATOM 1409 C C . PRO A 1 177 ? 18.457 -7.452 -54.804 1.00 39.94 177 PRO A C 1
ATOM 1411 O O . PRO A 1 177 ? 18.956 -6.613 -54.062 1.00 39.94 177 PRO A O 1
ATOM 1414 N N . GLU A 1 178 ? 19.175 -8.356 -55.463 1.00 33.00 178 GLU A N 1
ATOM 1415 C CA . GLU A 1 178 ? 20.634 -8.354 -55.614 1.00 33.00 178 GLU A CA 1
ATOM 1416 C C . GLU A 1 178 ? 20.981 -8.446 -57.120 1.00 33.00 178 GLU A C 1
ATOM 1418 O O . GLU A 1 178 ? 20.053 -8.553 -57.927 1.00 33.00 178 GLU A O 1
ATOM 1423 N N . PRO A 1 179 ? 22.254 -8.278 -57.532 1.00 59.97 179 PRO A N 1
ATOM 1424 C CA . PRO A 1 179 ? 22.559 -7.499 -58.729 1.00 59.97 179 PRO A CA 1
ATOM 1425 C C . PRO A 1 179 ? 22.877 -8.319 -59.983 1.00 59.97 179 PRO A C 1
ATOM 1427 O O . PRO A 1 179 ? 23.467 -9.392 -59.922 1.00 59.97 179 PRO A O 1
ATOM 1430 N N . GLU A 1 180 ? 22.639 -7.689 -61.131 1.00 30.19 180 GLU A N 1
ATOM 1431 C CA . GLU A 1 180 ? 23.244 -7.995 -62.430 1.00 30.19 180 GLU A CA 1
ATOM 1432 C C . GLU A 1 180 ? 23.543 -6.646 -63.123 1.00 30.19 180 GLU A C 1
ATOM 1434 O O . GLU A 1 180 ? 22.933 -5.630 -62.796 1.00 30.19 180 GLU A O 1
ATOM 1439 N N . GLY A 1 181 ? 24.473 -6.507 -64.062 1.00 29.59 181 GLY A N 1
ATOM 1440 C CA . GLY A 1 181 ? 25.275 -7.506 -64.761 1.00 29.59 181 GLY A CA 1
ATOM 1441 C C . GLY A 1 181 ? 25.629 -6.958 -66.150 1.00 29.59 181 GLY A C 1
ATOM 1442 O O . GLY A 1 181 ? 24.830 -6.277 -66.782 1.00 29.59 181 GLY A O 1
ATOM 1443 N N . SER A 1 182 ? 26.855 -7.207 -66.598 1.00 35.97 182 SER A N 1
ATOM 1444 C CA . SER A 1 182 ? 27.446 -6.796 -67.884 1.00 35.97 182 SER A CA 1
ATOM 1445 C C . SER A 1 182 ? 26.544 -6.870 -69.132 1.00 35.97 182 SER A C 1
ATOM 1447 O O . SER A 1 182 ? 25.854 -7.869 -69.317 1.00 35.97 182 SER A O 1
ATOM 1449 N N . CYS A 1 183 ? 26.705 -5.932 -70.081 1.00 30.16 183 CYS A N 1
ATOM 1450 C CA . CYS A 1 183 ? 26.266 -6.099 -71.478 1.00 30.16 183 CYS A CA 1
ATOM 1451 C C . CYS A 1 183 ? 27.194 -5.414 -72.507 1.00 30.16 183 CYS A C 1
ATOM 1453 O O . CYS A 1 183 ? 27.453 -4.216 -72.436 1.00 30.16 183 CYS A O 1
ATOM 1455 N N . LEU A 1 184 ? 27.627 -6.202 -73.496 1.00 31.94 184 LEU A N 1
ATOM 1456 C CA . LEU A 1 184 ? 28.211 -5.881 -74.812 1.00 31.94 184 LEU A CA 1
ATOM 1457 C C . LEU A 1 184 ? 27.999 -7.144 -75.690 1.00 31.94 184 LEU A C 1
ATOM 1459 O O . LEU A 1 184 ? 27.872 -8.223 -75.106 1.00 31.94 184 LEU A O 1
ATOM 1463 N N . PRO A 1 185 ? 28.091 -7.113 -77.038 1.00 56.62 185 PRO A N 1
ATOM 1464 C CA . PRO A 1 185 ? 28.000 -5.993 -77.990 1.00 56.62 185 PRO A CA 1
ATOM 1465 C C . PRO A 1 185 ? 27.037 -6.288 -79.182 1.00 56.62 185 PRO A C 1
ATOM 1467 O O . PRO A 1 185 ? 26.430 -7.353 -79.237 1.00 56.62 185 PRO A O 1
ATOM 1470 N N . THR A 1 186 ? 26.975 -5.367 -80.163 1.00 33.41 186 THR A N 1
ATOM 1471 C CA . THR A 1 186 ? 26.749 -5.499 -81.644 1.00 33.41 186 THR A CA 1
ATOM 1472 C C . THR A 1 186 ? 25.802 -4.407 -82.183 1.00 33.41 186 THR A C 1
ATOM 1474 O O . THR A 1 186 ? 24.991 -3.896 -81.422 1.00 33.41 186 THR A O 1
ATOM 1477 N N . ASN A 1 187 ? 25.770 -4.046 -83.475 1.00 34.16 187 ASN A N 1
ATOM 1478 C CA . ASN A 1 187 ? 26.810 -3.610 -84.439 1.00 34.16 187 ASN A CA 1
ATOM 1479 C C . ASN A 1 187 ? 26.072 -2.915 -85.630 1.00 34.16 187 ASN A C 1
ATOM 1481 O O . ASN A 1 187 ? 24.889 -3.203 -85.793 1.00 34.16 187 ASN A O 1
ATOM 1485 N N . ILE A 1 188 ? 26.761 -2.142 -86.497 1.00 32.03 188 ILE A N 1
ATOM 1486 C CA . ILE A 1 188 ? 26.291 -1.656 -87.837 1.00 32.03 188 ILE A CA 1
ATOM 1487 C C . ILE A 1 188 ? 25.202 -0.536 -87.776 1.00 32.03 188 ILE A C 1
ATOM 1489 O O . ILE A 1 188 ? 24.261 -0.639 -87.001 1.00 32.03 188 ILE A O 1
ATOM 1493 N N . ASP A 1 189 ? 25.211 0.578 -88.534 1.00 29.20 189 ASP A N 1
ATOM 1494 C CA . ASP A 1 189 ? 26.154 1.154 -89.521 1.00 29.20 189 ASP A CA 1
ATOM 1495 C C . ASP A 1 189 ? 26.069 2.700 -89.544 1.00 29.20 189 ASP A C 1
ATOM 1497 O O . ASP A 1 189 ? 25.031 3.254 -89.176 1.00 29.20 189 ASP A O 1
ATOM 1501 N N . SER A 1 190 ? 27.097 3.370 -90.087 1.00 31.33 190 SER A N 1
ATOM 1502 C CA . SER A 1 190 ? 27.011 4.516 -91.031 1.00 31.33 190 SER A CA 1
ATOM 1503 C C . SER A 1 190 ? 28.335 5.287 -91.102 1.00 31.33 190 SER A C 1
ATOM 1505 O O . SER A 1 190 ? 28.801 5.862 -90.120 1.00 31.33 190 SER A O 1
ATOM 1507 N N . SER A 1 191 ? 28.936 5.322 -92.291 1.00 33.22 191 SER A N 1
ATOM 1508 C CA . SER A 1 191 ? 30.261 5.900 -92.546 1.00 33.22 191 SER A CA 1
ATOM 1509 C C . SER A 1 191 ? 30.305 7.434 -92.571 1.00 33.22 191 SER A C 1
ATOM 1511 O O . SER A 1 191 ? 29.412 8.082 -93.111 1.00 33.22 191 SER A O 1
ATOM 1513 N N . SER A 1 192 ? 31.457 8.001 -92.201 1.00 32.78 192 SER A N 1
ATOM 1514 C CA . SER A 1 192 ? 31.997 9.194 -92.869 1.00 32.78 192 SER A CA 1
ATOM 1515 C C . SER A 1 192 ? 33.521 9.092 -93.018 1.00 32.78 192 SER A C 1
ATOM 1517 O O . SER A 1 192 ? 34.299 9.377 -92.111 1.00 32.78 192 SER A O 1
ATOM 1519 N N . TYR A 1 193 ? 33.959 8.653 -94.199 1.00 35.97 193 TYR A N 1
ATOM 1520 C CA . TYR A 1 193 ? 35.359 8.755 -94.609 1.00 35.97 193 TYR A CA 1
ATOM 1521 C C . TYR A 1 193 ? 35.693 10.214 -94.941 1.00 35.97 193 TYR A C 1
ATOM 1523 O O . TYR A 1 193 ? 34.937 10.871 -95.656 1.00 35.97 193 TYR A O 1
ATOM 1531 N N . ILE A 1 194 ? 36.865 10.682 -94.514 1.00 37.12 194 ILE A N 1
ATOM 1532 C CA . ILE A 1 194 ? 37.542 11.826 -95.131 1.00 37.12 194 ILE A CA 1
ATOM 1533 C C . ILE A 1 194 ? 38.628 11.255 -96.055 1.00 37.12 194 ILE A C 1
ATOM 1535 O O . ILE A 1 194 ? 39.576 10.628 -95.583 1.00 37.12 194 ILE A O 1
ATOM 1539 N N . LEU A 1 195 ? 38.467 11.444 -97.372 1.00 32.62 195 LEU A N 1
ATOM 1540 C CA . LEU A 1 195 ? 39.564 11.330 -98.347 1.00 32.62 195 LEU A CA 1
ATOM 1541 C C . LEU A 1 195 ? 40.652 12.349 -97.940 1.00 32.62 195 LEU A C 1
ATOM 1543 O O . LEU A 1 195 ? 40.318 13.446 -97.511 1.00 32.62 195 LEU A O 1
ATOM 1547 N N . ASN A 1 196 ? 41.956 12.072 -97.957 1.00 32.38 196 ASN A N 1
ATOM 1548 C CA . ASN A 1 196 ? 42.769 11.399 -98.975 1.00 32.38 196 ASN A CA 1
ATOM 1549 C C . ASN A 1 196 ? 42.740 12.081 -100.354 1.00 32.38 196 ASN A C 1
ATOM 1551 O O . ASN A 1 196 ? 42.476 11.430 -101.364 1.00 32.38 196 ASN A O 1
ATOM 1555 N N . ASP A 1 197 ? 43.065 13.377 -100.385 1.00 32.62 197 ASP A N 1
ATOM 1556 C CA . ASP A 1 197 ? 43.491 14.059 -101.610 1.00 32.62 197 ASP A CA 1
ATOM 1557 C C . ASP A 1 197 ? 44.988 13.836 -101.864 1.00 32.62 197 ASP A C 1
ATOM 1559 O O . ASP A 1 197 ? 45.871 14.499 -101.316 1.00 32.62 197 ASP A O 1
ATOM 1563 N N . TYR A 1 198 ? 45.264 12.883 -102.752 1.00 34.12 198 TYR A N 1
ATOM 1564 C CA . TYR A 1 198 ? 46.538 12.766 -103.453 1.00 34.12 198 TYR A CA 1
ATOM 1565 C C . TYR A 1 198 ? 46.670 13.936 -104.443 1.00 34.12 198 TYR A C 1
ATOM 1567 O O . TYR A 1 198 ? 46.229 13.831 -105.588 1.00 34.12 198 TYR A O 1
ATOM 1575 N N . SER A 1 199 ? 47.321 15.032 -104.046 1.00 35.91 199 SER A N 1
ATOM 1576 C CA . SER A 1 199 ? 47.790 16.030 -105.018 1.00 35.91 199 SER A CA 1
ATOM 1577 C C . SER A 1 199 ? 49.201 15.675 -105.484 1.00 35.91 199 SER A C 1
ATOM 1579 O O . SER A 1 199 ? 50.210 16.167 -104.979 1.00 35.91 199 SER A O 1
ATOM 1581 N N . LEU A 1 200 ? 49.263 14.751 -106.443 1.00 36.22 200 LEU A N 1
ATOM 1582 C CA . LEU A 1 200 ? 50.474 14.445 -107.195 1.00 36.22 200 LEU A CA 1
ATOM 1583 C C . LEU A 1 200 ? 50.672 15.537 -108.257 1.00 36.22 200 LEU A C 1
ATOM 1585 O O . LEU A 1 200 ? 50.283 15.351 -109.410 1.00 36.22 200 LEU A O 1
ATOM 1589 N N . PHE A 1 201 ? 51.273 16.669 -107.882 1.00 29.53 201 PHE A N 1
ATOM 1590 C CA . PHE A 1 201 ? 51.748 17.648 -108.859 1.00 29.53 201 PHE A CA 1
ATOM 1591 C C . PHE A 1 201 ? 53.222 17.994 -108.659 1.00 29.53 201 PHE A C 1
ATOM 1593 O O . PHE A 1 201 ? 53.718 18.164 -107.549 1.00 29.53 201 PHE A O 1
ATOM 1600 N N . SER A 1 202 ? 53.915 18.005 -109.789 1.00 38.06 202 SER A N 1
ATOM 1601 C CA . SER A 1 202 ? 55.351 18.171 -109.938 1.00 38.06 202 SER A CA 1
ATOM 1602 C C . SER A 1 202 ? 55.786 19.608 -109.666 1.00 38.06 202 SER A C 1
ATOM 1604 O O . SER A 1 202 ? 55.569 20.451 -110.527 1.00 38.06 202 SER A O 1
ATOM 1606 N N . ASP A 1 203 ? 56.528 19.823 -108.580 1.00 30.30 203 ASP A N 1
ATOM 1607 C CA . ASP A 1 203 ? 57.459 20.949 -108.429 1.00 30.30 203 ASP A CA 1
ATOM 1608 C C . ASP A 1 203 ? 58.844 20.415 -108.019 1.00 30.30 203 ASP A C 1
ATOM 1610 O O . ASP A 1 203 ? 59.310 20.550 -106.887 1.00 30.30 203 ASP A O 1
ATOM 1614 N N . CYS A 1 204 ? 59.512 19.754 -108.968 1.00 31.62 204 CYS A N 1
ATOM 1615 C CA . CYS A 1 204 ? 60.970 19.757 -108.987 1.00 31.62 204 CYS A CA 1
ATOM 1616 C C . CYS A 1 204 ? 61.403 21.073 -109.636 1.00 31.62 204 CYS A C 1
ATOM 1618 O O . CYS A 1 204 ? 61.373 21.178 -110.861 1.00 31.62 204 CYS A O 1
ATOM 1620 N N . GLU A 1 205 ? 61.795 22.061 -108.829 1.00 34.91 205 GLU A N 1
ATOM 1621 C CA . GLU A 1 205 ? 62.505 23.228 -109.355 1.00 34.91 205 GLU A CA 1
ATOM 1622 C C . GLU A 1 205 ? 63.798 22.753 -110.028 1.00 34.91 205 GLU A C 1
ATOM 1624 O O . GLU A 1 205 ? 64.638 22.080 -109.422 1.00 34.91 205 GLU A O 1
ATOM 1629 N N . ASP A 1 206 ? 63.898 23.045 -111.322 1.00 30.83 206 ASP A N 1
ATOM 1630 C CA . ASP A 1 206 ? 64.970 22.569 -112.182 1.00 30.83 206 ASP A CA 1
ATOM 1631 C C . ASP A 1 206 ? 66.266 23.326 -111.864 1.00 30.83 206 ASP A C 1
ATOM 1633 O O . ASP A 1 206 ? 66.289 24.560 -111.807 1.00 30.83 206 ASP A O 1
ATOM 1637 N N . VAL A 1 207 ? 67.363 22.594 -111.659 1.00 35.44 207 VAL A N 1
ATOM 1638 C CA . VAL A 1 207 ? 68.684 23.199 -111.443 1.00 35.44 207 VAL A CA 1
ATOM 1639 C C . VAL A 1 207 ? 69.222 23.616 -112.807 1.00 35.44 207 VAL A C 1
ATOM 1641 O O . VAL A 1 207 ? 69.932 22.864 -113.474 1.00 35.44 207 VAL A O 1
ATOM 1644 N N . GLY A 1 208 ? 68.833 24.819 -113.228 1.00 33.59 208 GLY A N 1
ATOM 1645 C CA . GLY A 1 208 ? 69.248 25.430 -114.485 1.00 33.59 208 GLY A CA 1
ATOM 1646 C C . GLY A 1 208 ? 70.718 25.848 -114.485 1.00 33.59 208 GLY A C 1
ATOM 1647 O O . GLY A 1 208 ? 71.025 27.027 -114.321 1.00 33.59 208 GLY A O 1
ATOM 1648 N N . GLU A 1 209 ? 71.616 24.894 -114.724 1.00 36.91 209 GLU A N 1
ATOM 1649 C CA . GLU A 1 209 ? 72.970 25.158 -115.222 1.00 36.91 209 GLU A CA 1
ATOM 1650 C C . GLU A 1 209 ? 73.065 24.860 -116.731 1.00 36.91 209 GLU A C 1
ATOM 1652 O O . GLU A 1 209 ? 72.337 24.028 -117.271 1.00 36.91 209 GLU A O 1
ATOM 1657 N N . ASP A 1 210 ? 74.002 25.549 -117.390 1.00 34.03 210 ASP A N 1
ATOM 1658 C CA . ASP A 1 210 ? 74.428 25.395 -118.788 1.00 34.03 210 ASP A CA 1
ATOM 1659 C C . ASP A 1 210 ? 73.421 25.704 -119.912 1.00 34.03 210 ASP A C 1
ATOM 1661 O O . ASP A 1 210 ? 72.817 24.802 -120.492 1.00 34.03 210 ASP A O 1
ATOM 1665 N N . LEU A 1 211 ? 73.412 26.966 -120.380 1.00 44.72 211 LEU A N 1
ATOM 1666 C CA . LEU A 1 211 ? 73.308 27.272 -121.821 1.00 44.72 211 LEU A CA 1
ATOM 1667 C C . LEU A 1 211 ? 73.743 28.708 -122.208 1.00 44.72 211 LEU A C 1
ATOM 1669 O O . LEU A 1 211 ? 73.016 29.400 -122.909 1.00 44.72 211 LEU A O 1
ATOM 1673 N N . ASP A 1 212 ? 74.949 29.154 -121.818 1.00 39.22 212 ASP A N 1
ATOM 1674 C CA . ASP A 1 212 ? 75.531 30.379 -122.416 1.00 39.22 212 ASP A CA 1
ATOM 1675 C C . ASP A 1 212 ? 77.076 30.403 -122.492 1.00 39.22 212 ASP A C 1
ATOM 1677 O O . ASP A 1 212 ? 77.756 31.365 -122.141 1.00 39.22 212 ASP A O 1
ATOM 1681 N N . VAL A 1 213 ? 77.668 29.303 -122.980 1.00 43.47 213 VAL A N 1
ATOM 1682 C CA . VAL A 1 213 ? 79.092 29.246 -123.383 1.00 43.47 213 VAL A CA 1
ATOM 1683 C C . VAL A 1 213 ? 79.211 28.621 -124.776 1.00 43.47 213 VAL A C 1
ATOM 1685 O O . VAL A 1 213 ? 79.814 27.562 -124.972 1.00 43.47 213 VAL A O 1
ATOM 1688 N N . ARG A 1 214 ? 78.583 29.254 -125.778 1.00 43.31 214 ARG A N 1
ATOM 1689 C CA . ARG A 1 214 ? 78.642 28.766 -127.170 1.00 43.31 214 ARG A CA 1
ATOM 1690 C C . ARG A 1 214 ? 78.779 29.823 -128.271 1.00 43.31 214 ARG A C 1
ATOM 1692 O O . ARG A 1 214 ? 78.643 29.461 -129.433 1.00 43.31 214 ARG A O 1
ATOM 1699 N N . GLU A 1 215 ? 79.155 31.062 -127.935 1.00 46.69 215 GLU A N 1
ATOM 1700 C CA . GLU A 1 215 ? 79.343 32.148 -128.924 1.00 46.69 215 GLU A CA 1
ATOM 1701 C C . GLU A 1 215 ? 80.756 32.788 -128.959 1.00 46.69 215 GLU A C 1
ATOM 1703 O O . GLU A 1 215 ? 81.006 33.718 -129.722 1.00 46.69 215 GLU A O 1
ATOM 1708 N N . GLU A 1 216 ? 81.746 32.258 -128.224 1.00 41.06 216 GLU A N 1
ATOM 1709 C CA . GLU A 1 216 ? 83.161 32.677 -128.387 1.00 41.06 216 GLU A CA 1
ATOM 1710 C C . GLU A 1 216 ? 84.084 31.608 -128.999 1.00 41.06 216 GLU A C 1
ATOM 1712 O O . GLU A 1 216 ? 85.184 31.921 -129.463 1.00 41.06 216 GLU A O 1
ATOM 1717 N N . LEU A 1 217 ? 83.632 30.353 -129.109 1.00 45.00 217 LEU A N 1
ATOM 1718 C CA . LEU A 1 217 ? 84.457 29.258 -129.639 1.00 45.00 217 LEU A CA 1
ATOM 1719 C C . LEU A 1 217 ? 84.571 29.235 -131.179 1.00 45.00 217 LEU A C 1
ATOM 1721 O O . LEU A 1 217 ? 85.393 28.495 -131.721 1.00 45.00 217 LEU A O 1
ATOM 1725 N N . GLU A 1 218 ? 83.823 30.079 -131.899 1.00 46.53 218 GLU A N 1
ATOM 1726 C CA . GLU A 1 218 ? 83.955 30.223 -133.359 1.00 46.53 218 GLU A CA 1
ATOM 1727 C C . GLU A 1 218 ? 85.195 31.030 -133.790 1.00 46.53 218 GLU A C 1
ATOM 1729 O O . GLU A 1 218 ? 85.672 30.880 -134.917 1.00 46.53 218 GLU A O 1
ATOM 1734 N N . LYS A 1 219 ? 85.807 31.817 -132.892 1.00 47.91 219 LYS A N 1
ATOM 1735 C CA . LYS A 1 219 ? 86.989 32.640 -133.225 1.00 47.91 219 LYS A CA 1
ATOM 1736 C C . LYS A 1 219 ? 88.320 31.868 -133.232 1.00 47.91 219 LYS A C 1
ATOM 1738 O O . LYS A 1 219 ? 89.315 32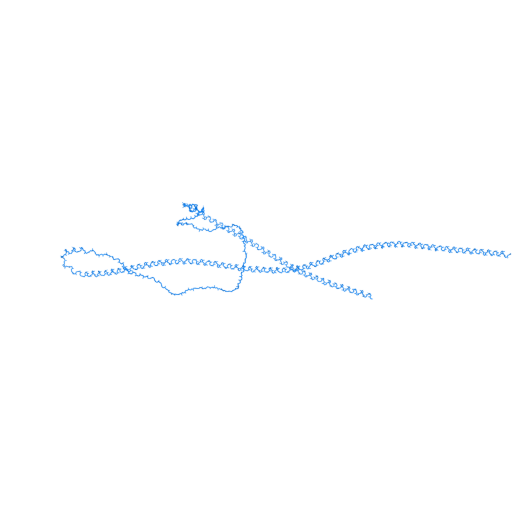.401 -133.725 1.00 47.91 219 LYS A O 1
ATOM 1743 N N . LEU A 1 220 ? 88.363 30.610 -132.769 1.00 48.19 220 LEU A N 1
ATOM 1744 C CA . LEU A 1 220 ? 89.585 29.781 -132.797 1.00 48.19 220 LEU A CA 1
ATOM 1745 C C . LEU A 1 220 ? 89.730 28.874 -134.036 1.00 48.19 220 LEU A C 1
ATOM 1747 O O . LEU A 1 220 ? 90.849 28.471 -134.362 1.00 48.19 220 LEU A O 1
ATOM 1751 N N . HIS A 1 221 ? 88.654 28.573 -134.773 1.00 49.41 221 HIS A N 1
ATOM 1752 C CA . HIS A 1 221 ? 88.715 27.601 -135.880 1.00 49.41 221 HIS A CA 1
ATOM 1753 C C . HIS A 1 221 ? 89.391 28.108 -137.171 1.00 49.41 221 HIS A C 1
ATOM 1755 O O . HIS A 1 221 ? 89.665 27.314 -138.070 1.00 49.41 221 HIS A O 1
ATOM 1761 N N . SER A 1 222 ? 89.732 29.398 -137.265 1.00 45.41 222 SER A N 1
ATOM 1762 C CA . SER A 1 222 ? 90.331 29.985 -138.477 1.00 45.41 222 SER A CA 1
ATOM 1763 C C . SER A 1 222 ? 91.868 29.861 -138.569 1.00 45.41 222 SER A C 1
ATOM 1765 O O . SER A 1 222 ? 92.441 30.153 -139.616 1.00 45.41 222 SER A O 1
ATOM 1767 N N . LYS A 1 223 ? 92.576 29.425 -137.506 1.00 50.94 223 LYS A N 1
ATOM 1768 C CA . LYS A 1 223 ? 94.048 29.605 -137.418 1.00 50.94 223 LYS A CA 1
ATOM 1769 C C . LYS A 1 223 ? 94.935 28.350 -137.357 1.00 50.94 223 LYS A C 1
ATOM 1771 O O . LYS A 1 223 ? 96.148 28.497 -137.432 1.00 50.94 223 LYS A O 1
ATOM 1776 N N . TYR A 1 224 ? 94.379 27.135 -137.284 1.00 50.31 224 TYR A N 1
ATOM 1777 C CA . TYR A 1 224 ? 95.169 25.881 -137.261 1.00 50.31 224 TYR A CA 1
ATOM 1778 C C . TYR A 1 224 ? 94.716 24.834 -138.295 1.00 50.31 224 TYR A C 1
ATOM 1780 O O . TYR A 1 224 ? 94.616 23.634 -138.039 1.00 50.31 224 TYR A O 1
ATOM 1788 N N . LYS A 1 225 ? 94.503 25.298 -139.528 1.00 46.25 225 LYS A N 1
ATOM 1789 C CA . LYS A 1 225 ? 94.285 24.457 -140.712 1.00 46.25 225 LYS A CA 1
ATOM 1790 C C . LYS A 1 225 ? 95.649 24.001 -141.270 1.00 46.25 225 LYS A C 1
ATOM 1792 O O . LYS A 1 225 ? 96.159 24.613 -142.201 1.00 46.25 225 LYS A O 1
ATOM 1797 N N . GLY A 1 226 ? 96.283 22.984 -140.669 1.00 50.16 226 GLY A N 1
ATOM 1798 C CA . GLY A 1 226 ? 97.650 22.604 -141.086 1.00 50.16 226 GLY A CA 1
ATOM 1799 C C . GLY A 1 226 ? 98.282 21.302 -140.571 1.00 50.16 226 GLY A C 1
ATOM 1800 O O . GLY A 1 226 ? 99.313 20.912 -141.106 1.00 50.16 226 GLY A O 1
ATOM 1801 N N . LEU A 1 227 ? 97.709 20.598 -139.586 1.00 43.59 227 LEU A N 1
ATOM 1802 C CA . LEU A 1 227 ? 98.277 19.339 -139.064 1.00 43.59 227 LEU A CA 1
ATOM 1803 C C . LEU A 1 227 ? 97.232 18.215 -139.037 1.00 43.59 227 LEU A C 1
ATOM 1805 O O . LEU A 1 227 ? 96.742 17.791 -137.993 1.00 43.59 227 LEU A O 1
ATOM 1809 N N . PHE A 1 228 ? 96.895 17.731 -140.232 1.00 41.50 228 PHE A N 1
ATOM 1810 C CA . PHE A 1 228 ? 95.928 16.660 -140.465 1.00 41.50 228 PHE A CA 1
ATOM 1811 C C . PHE A 1 228 ? 96.617 15.519 -141.230 1.00 41.50 228 PHE A C 1
ATOM 1813 O O . PHE A 1 228 ? 96.687 15.558 -142.453 1.00 41.50 228 PHE A O 1
ATOM 1820 N N . SER A 1 229 ? 97.180 14.534 -140.513 1.00 46.62 229 SER A N 1
ATOM 1821 C CA . SER A 1 229 ? 97.712 13.305 -141.146 1.00 46.62 229 SER A CA 1
ATOM 1822 C C . SER A 1 229 ? 97.878 12.086 -140.210 1.00 46.62 229 SER A C 1
ATOM 1824 O O . SER A 1 229 ? 97.740 10.959 -140.666 1.00 46.62 229 SER A O 1
ATOM 1826 N N . VAL A 1 230 ? 98.117 12.259 -138.895 1.00 45.50 230 VAL A N 1
ATOM 1827 C CA . VAL A 1 230 ? 98.524 11.126 -138.013 1.00 45.50 230 VAL A CA 1
ATOM 1828 C C . VAL A 1 230 ? 97.506 10.744 -136.912 1.00 45.50 230 VAL A C 1
ATOM 1830 O O . VAL A 1 230 ? 97.563 9.647 -136.367 1.00 45.50 230 VAL A O 1
ATOM 1833 N N . ALA A 1 231 ? 96.504 11.578 -136.606 1.00 44.91 231 ALA A N 1
ATOM 1834 C CA . ALA A 1 231 ? 95.573 11.338 -135.485 1.00 44.91 231 ALA A CA 1
ATOM 1835 C C . ALA A 1 231 ? 94.273 10.567 -135.839 1.00 44.91 231 ALA A C 1
ATOM 1837 O O . ALA A 1 231 ? 93.350 10.513 -135.025 1.00 44.91 231 ALA A O 1
ATOM 1838 N N . TYR A 1 232 ? 94.166 9.981 -137.039 1.00 48.03 232 TYR A N 1
ATOM 1839 C CA . TYR A 1 232 ? 92.903 9.415 -137.552 1.00 48.03 232 TYR A CA 1
ATOM 1840 C C . TYR A 1 232 ? 92.639 7.932 -137.218 1.00 48.03 232 TYR A C 1
ATOM 1842 O O . TYR A 1 232 ? 91.556 7.436 -137.515 1.00 48.03 232 TYR A O 1
ATOM 1850 N N . LEU A 1 233 ? 93.571 7.231 -136.555 1.00 51.62 233 LEU A N 1
ATOM 1851 C CA . LEU A 1 233 ? 93.417 5.805 -136.195 1.00 51.62 233 LEU A CA 1
ATOM 1852 C C . LEU A 1 233 ? 93.197 5.526 -134.695 1.00 51.62 233 LEU A C 1
ATOM 1854 O O . LEU A 1 233 ? 92.734 4.447 -134.343 1.00 51.62 233 LEU A O 1
ATOM 1858 N N . LEU A 1 234 ? 93.447 6.494 -133.805 1.00 48.09 234 LEU A N 1
ATOM 1859 C CA . LEU A 1 234 ? 93.247 6.339 -132.350 1.00 48.09 234 LEU A CA 1
ATOM 1860 C C . LEU A 1 234 ? 91.941 6.961 -131.824 1.00 48.09 234 LEU A C 1
ATOM 1862 O O . LEU A 1 234 ? 91.626 6.830 -130.641 1.00 48.09 234 LEU A O 1
ATOM 1866 N N . LYS A 1 235 ? 91.160 7.631 -132.683 1.00 47.88 235 LYS A N 1
ATOM 1867 C CA . LYS A 1 235 ? 89.975 8.397 -132.259 1.00 47.88 235 LYS A CA 1
ATOM 1868 C C . LYS A 1 235 ? 88.676 7.581 -132.231 1.00 47.88 235 LYS A C 1
ATOM 1870 O O . LYS A 1 235 ? 87.845 7.842 -131.372 1.00 47.88 235 LYS A O 1
ATOM 1875 N N . SER A 1 236 ? 88.503 6.576 -133.097 1.00 49.97 236 SER A N 1
ATOM 1876 C CA . SER A 1 236 ? 87.234 5.825 -133.202 1.00 49.97 236 SER A CA 1
ATOM 1877 C C . SER A 1 236 ? 86.966 4.915 -131.991 1.00 49.97 236 SER A C 1
ATOM 1879 O O . SER A 1 236 ? 85.926 5.038 -131.350 1.00 49.97 236 SER A O 1
ATOM 1881 N N . THR A 1 237 ? 87.926 4.069 -131.602 1.00 53.16 237 THR A N 1
ATOM 1882 C CA . THR A 1 237 ? 87.783 3.162 -130.446 1.00 53.16 237 THR A CA 1
ATOM 1883 C C . THR A 1 237 ? 87.820 3.900 -129.110 1.00 53.16 237 THR A C 1
ATOM 1885 O O . THR A 1 237 ? 87.069 3.555 -128.201 1.00 53.16 237 THR A O 1
ATOM 1888 N N . SER A 1 238 ? 88.641 4.947 -128.994 1.00 57.09 238 SER A N 1
ATOM 1889 C CA . SER A 1 238 ? 88.683 5.805 -127.805 1.00 57.09 238 SER A CA 1
ATOM 1890 C C . SER A 1 238 ? 87.380 6.589 -127.639 1.00 57.09 238 SER A C 1
ATOM 1892 O O . SER A 1 238 ? 86.824 6.601 -126.547 1.00 57.09 238 SER A O 1
ATOM 1894 N N . SER A 1 239 ? 86.841 7.180 -128.714 1.00 57.53 239 SER A N 1
ATOM 1895 C CA . SER A 1 239 ? 85.562 7.900 -128.658 1.00 57.53 239 SER A CA 1
ATOM 1896 C C . SER A 1 239 ? 84.391 6.967 -128.349 1.00 57.53 239 SER A C 1
ATOM 1898 O O . SER A 1 239 ? 83.534 7.354 -127.563 1.00 57.53 239 SER A O 1
ATOM 1900 N N . LEU A 1 240 ? 84.374 5.737 -128.885 1.00 64.50 240 LEU A N 1
ATOM 1901 C CA . LEU A 1 240 ? 83.368 4.728 -128.526 1.00 64.50 240 LEU A CA 1
ATOM 1902 C C . LEU A 1 240 ? 83.457 4.326 -127.049 1.00 64.50 240 LEU A C 1
ATOM 1904 O O . LEU A 1 240 ? 82.433 4.280 -126.370 1.00 64.50 240 LEU A O 1
ATOM 1908 N N . LYS A 1 241 ? 84.669 4.107 -126.521 1.00 66.19 241 LYS A N 1
ATOM 1909 C CA . LYS A 1 241 ? 84.876 3.838 -125.090 1.00 66.19 241 LYS A CA 1
ATOM 1910 C C . LYS A 1 241 ? 84.427 5.012 -124.221 1.00 66.19 241 LYS A C 1
ATOM 1912 O O . LYS A 1 241 ? 83.700 4.781 -123.265 1.00 66.19 241 LYS A O 1
ATOM 1917 N N . PHE A 1 242 ? 84.762 6.254 -124.573 1.00 68.00 242 PHE A N 1
ATOM 1918 C CA . PHE A 1 242 ? 84.278 7.437 -123.851 1.00 68.00 242 PHE A CA 1
ATOM 1919 C C . PHE A 1 242 ? 82.752 7.608 -123.924 1.00 68.00 242 PHE A C 1
ATOM 1921 O O . PHE A 1 242 ? 82.161 8.043 -122.941 1.00 68.00 242 PHE A O 1
ATOM 1928 N N . THR A 1 243 ? 82.086 7.232 -125.023 1.00 70.25 243 THR A N 1
ATOM 1929 C CA . THR A 1 243 ? 80.612 7.259 -125.089 1.00 70.25 243 THR A CA 1
ATOM 1930 C C . THR A 1 243 ? 79.950 6.116 -124.323 1.00 70.25 243 THR A C 1
ATOM 1932 O O . THR A 1 243 ? 78.923 6.353 -123.696 1.00 70.25 243 THR A O 1
ATOM 1935 N N . ILE A 1 244 ? 80.535 4.911 -124.311 1.00 75.75 244 ILE A N 1
ATOM 1936 C CA . ILE A 1 244 ? 80.039 3.782 -123.504 1.00 75.75 244 ILE A CA 1
ATOM 1937 C C . ILE A 1 244 ? 80.211 4.110 -122.020 1.00 75.75 244 ILE A C 1
ATOM 1939 O O . ILE A 1 244 ? 79.215 4.152 -121.306 1.00 75.75 244 ILE A O 1
ATOM 1943 N N . ILE A 1 245 ? 81.418 4.493 -121.591 1.00 77.44 245 ILE A N 1
ATOM 1944 C CA . ILE A 1 245 ? 81.700 4.952 -120.222 1.00 77.44 245 ILE A CA 1
ATOM 1945 C C . ILE A 1 245 ? 80.805 6.147 -119.865 1.00 77.44 245 ILE A C 1
ATOM 1947 O O . ILE A 1 245 ? 80.250 6.188 -118.777 1.00 77.44 245 ILE A O 1
ATOM 1951 N N . GLY A 1 246 ? 80.581 7.095 -120.780 1.00 73.50 246 GLY A N 1
ATOM 1952 C CA . GLY A 1 246 ? 79.649 8.207 -120.569 1.00 73.50 246 GLY A CA 1
ATOM 1953 C C . GLY A 1 246 ? 78.186 7.769 -120.409 1.00 73.50 246 GLY A C 1
ATOM 1954 O O . GLY A 1 246 ? 77.453 8.371 -119.627 1.00 73.50 246 GLY A O 1
ATOM 1955 N N . SER A 1 247 ? 77.751 6.717 -121.107 1.00 78.75 247 SER A N 1
ATOM 1956 C CA . SER A 1 247 ? 76.411 6.135 -120.952 1.00 78.75 247 SER A CA 1
ATOM 1957 C C . SER A 1 247 ? 76.271 5.317 -119.664 1.00 78.75 247 SER A C 1
ATOM 1959 O O . SER A 1 247 ? 75.252 5.424 -118.988 1.00 78.75 247 SER A O 1
ATOM 1961 N N . GLU A 1 248 ? 77.315 4.588 -119.267 1.00 80.12 248 GLU A N 1
ATOM 1962 C CA . GLU A 1 248 ? 77.387 3.852 -118.004 1.00 80.12 248 GLU A CA 1
ATOM 1963 C C . GLU A 1 248 ? 77.430 4.817 -116.816 1.00 80.12 248 GLU A C 1
ATOM 1965 O O . GLU A 1 248 ? 76.662 4.645 -115.879 1.00 80.12 248 GLU A O 1
ATOM 1970 N N . LEU A 1 249 ? 78.218 5.895 -116.885 1.00 78.00 249 LEU A N 1
ATOM 1971 C CA . LEU A 1 249 ? 78.233 6.969 -115.885 1.00 78.00 249 LEU A CA 1
ATOM 1972 C C . LEU A 1 249 ? 76.880 7.684 -115.784 1.00 78.00 249 LEU A C 1
ATOM 1974 O O . LEU A 1 249 ? 76.443 7.988 -114.677 1.00 78.00 249 LEU A O 1
ATOM 1978 N N . LYS A 1 250 ? 76.176 7.914 -116.903 1.00 80.56 250 LYS A N 1
ATOM 1979 C CA . LYS A 1 250 ? 74.798 8.438 -116.880 1.00 80.56 250 LYS A CA 1
ATOM 1980 C C . LYS A 1 250 ? 73.815 7.453 -116.247 1.00 80.56 250 LYS A C 1
ATOM 1982 O O . LYS A 1 250 ? 72.962 7.881 -115.479 1.00 80.56 250 LYS A O 1
ATOM 1987 N N . ASN A 1 251 ? 73.944 6.156 -116.523 1.00 84.25 251 ASN A N 1
ATOM 1988 C CA . ASN A 1 251 ? 73.097 5.122 -115.928 1.00 84.25 251 ASN A CA 1
ATOM 1989 C C . ASN A 1 251 ? 73.367 4.977 -114.418 1.00 84.25 251 ASN A C 1
ATOM 1991 O O . ASN A 1 251 ? 72.437 4.981 -113.622 1.00 84.25 251 ASN A O 1
ATOM 1995 N N . ILE A 1 252 ? 74.639 4.976 -114.004 1.00 84.75 252 ILE A N 1
ATOM 1996 C CA . ILE A 1 252 ? 75.061 5.008 -112.596 1.00 84.75 252 ILE A CA 1
ATOM 1997 C C . ILE A 1 252 ? 74.545 6.279 -111.911 1.00 84.75 252 ILE A C 1
ATOM 1999 O O . ILE A 1 252 ? 73.998 6.187 -110.820 1.00 84.75 252 ILE A O 1
ATOM 2003 N N . SER A 1 253 ? 74.647 7.449 -112.551 1.00 82.56 253 SER A N 1
ATOM 2004 C CA . SER A 1 253 ? 74.102 8.710 -112.025 1.00 82.56 253 SER A CA 1
ATOM 2005 C C . SER A 1 253 ? 72.575 8.674 -111.891 1.00 82.56 253 SER A C 1
ATOM 2007 O O . SER A 1 253 ? 72.042 9.162 -110.900 1.00 82.56 253 SER A O 1
ATOM 2009 N N . TYR A 1 254 ? 71.862 8.051 -112.832 1.00 84.56 254 TYR A N 1
ATOM 2010 C CA . TYR A 1 254 ? 70.413 7.858 -112.751 1.00 84.56 254 TYR A CA 1
ATOM 2011 C C . TYR A 1 254 ? 70.021 6.889 -111.622 1.00 84.56 254 TYR A C 1
ATOM 2013 O O . TYR A 1 254 ? 69.133 7.198 -110.827 1.00 84.56 254 TYR A O 1
ATOM 2021 N N . CYS A 1 255 ? 70.716 5.755 -111.492 1.00 86.19 255 CYS A N 1
ATOM 2022 C CA . CYS A 1 255 ? 70.537 4.819 -110.382 1.00 86.19 255 CYS A CA 1
ATOM 2023 C C . CYS A 1 255 ? 70.873 5.454 -109.026 1.00 86.19 255 CYS A C 1
ATOM 2025 O O . CYS A 1 255 ? 70.155 5.209 -108.060 1.00 86.19 255 CYS A O 1
ATOM 2027 N N . LEU A 1 256 ? 71.909 6.297 -108.959 1.00 87.50 256 LEU A N 1
ATOM 2028 C CA . LEU A 1 256 ? 72.275 7.055 -107.764 1.00 87.50 256 LEU A CA 1
ATOM 2029 C C . LEU A 1 256 ? 71.169 8.047 -107.393 1.00 87.50 256 LEU A C 1
ATOM 2031 O O . LEU A 1 256 ? 70.644 7.948 -106.293 1.00 87.50 256 LEU A O 1
ATOM 2035 N N . LYS A 1 257 ? 70.724 8.905 -108.323 1.00 87.06 257 LYS A N 1
ATOM 2036 C CA . LYS A 1 257 ? 69.612 9.850 -108.094 1.00 87.06 257 LYS A CA 1
ATOM 2037 C C . LYS A 1 257 ? 68.324 9.147 -107.659 1.00 87.06 257 LYS A C 1
ATOM 2039 O O . LYS A 1 257 ? 67.594 9.647 -106.806 1.00 87.06 257 LYS A O 1
ATOM 2044 N N . ARG A 1 258 ? 68.043 7.964 -108.216 1.00 89.69 258 ARG A N 1
ATOM 2045 C CA . ARG A 1 258 ? 66.916 7.125 -107.793 1.00 89.69 258 ARG A CA 1
ATOM 2046 C C . ARG A 1 258 ? 67.101 6.598 -106.366 1.00 89.69 258 ARG A C 1
ATOM 2048 O O . ARG A 1 258 ? 66.170 6.698 -105.575 1.00 89.69 258 ARG A O 1
ATOM 2055 N N . ALA A 1 259 ? 68.277 6.073 -106.026 1.00 87.69 259 ALA A N 1
ATOM 2056 C CA . ALA A 1 259 ? 68.579 5.602 -104.676 1.00 87.69 259 ALA A CA 1
ATOM 2057 C C . ALA A 1 259 ? 68.566 6.749 -103.647 1.00 87.69 259 ALA A C 1
ATOM 2059 O O . ALA A 1 259 ? 68.047 6.576 -102.552 1.00 87.69 259 ALA A O 1
ATOM 2060 N N . GLU A 1 260 ? 69.056 7.937 -104.007 1.00 90.00 260 GLU A N 1
ATOM 2061 C CA . GLU A 1 260 ? 68.985 9.160 -103.197 1.00 90.00 260 GLU A CA 1
ATOM 2062 C C . GLU A 1 260 ? 67.529 9.588 -102.949 1.00 90.00 260 GLU A C 1
ATOM 2064 O O . GLU A 1 260 ? 67.170 9.921 -101.819 1.00 90.00 260 GLU A O 1
ATOM 2069 N N . ALA A 1 261 ? 66.661 9.507 -103.963 1.00 90.62 261 ALA A N 1
ATOM 2070 C CA . ALA A 1 261 ? 65.228 9.761 -103.811 1.00 90.62 261 ALA A CA 1
ATOM 2071 C C . ALA A 1 261 ? 64.527 8.702 -102.935 1.00 90.62 261 ALA A C 1
ATOM 2073 O O . ALA A 1 261 ? 63.718 9.058 -102.075 1.00 90.62 261 ALA A O 1
ATOM 2074 N N . GLU A 1 262 ? 64.857 7.416 -103.098 1.00 93.88 262 GLU A N 1
ATOM 2075 C CA . GLU A 1 262 ? 64.331 6.316 -102.273 1.00 93.88 262 GLU A CA 1
ATOM 2076 C C . GLU A 1 262 ? 64.797 6.440 -100.803 1.00 93.88 262 GLU A C 1
ATOM 2078 O O . GLU A 1 262 ? 63.976 6.345 -99.888 1.00 93.88 262 GLU A O 1
ATOM 2083 N N . VAL A 1 263 ? 66.071 6.768 -100.552 1.00 93.31 263 VAL A N 1
ATOM 2084 C CA . VAL A 1 263 ? 66.610 7.085 -99.212 1.00 93.31 263 VAL A CA 1
ATOM 2085 C C . VAL A 1 263 ? 65.961 8.343 -98.630 1.00 93.31 263 VAL A C 1
ATOM 2087 O O . VAL A 1 263 ? 65.632 8.370 -97.442 1.00 93.31 263 VAL A O 1
ATOM 2090 N N . GLY A 1 264 ? 65.712 9.370 -99.446 1.00 93.44 264 GLY A N 1
ATOM 2091 C CA . GLY A 1 264 ? 64.988 10.573 -99.039 1.00 93.44 264 GLY A CA 1
ATOM 2092 C C . GLY A 1 264 ? 63.549 10.273 -98.607 1.00 93.44 264 GLY A C 1
ATOM 2093 O O . GLY A 1 264 ? 63.095 10.773 -97.576 1.00 93.44 264 GLY A O 1
ATOM 2094 N N . ALA A 1 265 ? 62.843 9.411 -99.344 1.00 94.31 265 ALA A N 1
ATOM 2095 C CA . ALA A 1 265 ? 61.495 8.963 -99.002 1.00 94.31 265 ALA A CA 1
ATOM 2096 C C . ALA A 1 265 ? 61.471 8.113 -97.718 1.00 94.31 265 ALA A C 1
ATOM 2098 O O . ALA A 1 265 ? 60.638 8.351 -96.840 1.00 94.31 265 ALA A O 1
ATOM 2099 N N . LEU A 1 266 ? 62.412 7.175 -97.563 1.00 94.12 266 LEU A N 1
ATOM 2100 C CA . LEU A 1 266 ? 62.552 6.374 -96.343 1.00 94.12 266 LEU A CA 1
ATOM 2101 C C . LEU A 1 266 ? 62.900 7.240 -95.126 1.00 94.12 266 LEU A C 1
ATOM 2103 O O . LEU A 1 266 ? 62.292 7.065 -94.077 1.00 94.12 266 LEU A O 1
ATOM 2107 N N . THR A 1 267 ? 63.787 8.227 -95.272 1.00 94.88 267 THR A N 1
ATOM 2108 C CA . THR A 1 267 ? 64.130 9.174 -94.195 1.00 94.88 267 THR A CA 1
ATOM 2109 C C . THR A 1 267 ? 62.913 9.986 -93.736 1.00 94.88 267 THR A C 1
ATOM 2111 O O . THR A 1 267 ? 62.724 10.174 -92.537 1.00 94.88 267 THR A O 1
ATOM 2114 N N . ARG A 1 268 ? 62.043 10.435 -94.656 1.00 95.56 268 ARG A N 1
ATOM 2115 C CA . ARG A 1 268 ? 60.774 11.100 -94.288 1.00 95.56 268 ARG A CA 1
ATOM 2116 C C . ARG A 1 268 ? 59.824 10.148 -93.559 1.00 95.56 268 ARG A C 1
ATOM 2118 O O . ARG A 1 268 ? 59.216 10.541 -92.572 1.00 95.56 268 ARG A O 1
ATOM 2125 N N . ARG A 1 269 ? 59.717 8.896 -94.020 1.00 96.69 269 ARG A N 1
ATOM 2126 C CA . ARG A 1 269 ? 58.881 7.873 -93.375 1.00 96.69 269 ARG A CA 1
ATOM 2127 C C . ARG A 1 269 ? 59.373 7.520 -91.970 1.00 96.69 269 ARG A C 1
ATOM 2129 O O . ARG A 1 269 ? 58.541 7.314 -91.099 1.00 96.69 269 ARG A O 1
ATOM 2136 N N . ILE A 1 270 ? 60.688 7.454 -91.757 1.00 96.69 270 ILE A N 1
ATOM 2137 C CA . ILE A 1 270 ? 61.282 7.230 -90.433 1.00 96.69 270 ILE A CA 1
ATOM 2138 C C . ILE A 1 270 ? 60.875 8.362 -89.487 1.00 96.69 270 ILE A C 1
ATOM 2140 O O . ILE A 1 270 ? 60.298 8.064 -88.453 1.00 96.69 270 ILE A O 1
ATOM 2144 N N . LYS A 1 271 ? 61.030 9.631 -89.890 1.00 95.38 271 LYS A N 1
ATOM 2145 C CA . LYS A 1 271 ? 60.615 10.780 -89.064 1.00 95.38 271 LYS A CA 1
ATOM 2146 C C . LYS A 1 271 ? 59.137 10.756 -88.678 1.00 95.38 271 LYS A C 1
ATOM 2148 O O . LYS A 1 271 ? 58.819 10.936 -87.514 1.00 95.38 271 LYS A O 1
ATOM 2153 N N . LEU A 1 272 ? 58.242 10.476 -89.628 1.00 95.94 272 LEU A N 1
ATOM 2154 C CA . LEU A 1 272 ? 56.808 10.361 -89.328 1.00 95.94 272 LEU A CA 1
ATOM 2155 C C . LEU A 1 272 ? 56.518 9.213 -88.345 1.00 95.94 272 LEU A C 1
ATOM 2157 O O . LEU A 1 272 ? 55.697 9.371 -87.452 1.00 95.94 272 LEU A O 1
ATOM 2161 N N . LEU A 1 273 ? 57.220 8.079 -88.465 1.00 95.31 273 LEU A N 1
ATOM 2162 C CA . LEU A 1 273 ? 57.095 6.967 -87.517 1.00 95.31 273 LEU A CA 1
ATOM 2163 C C . LEU A 1 273 ? 57.704 7.281 -86.141 1.00 95.31 273 LEU A C 1
ATOM 2165 O O . LEU A 1 273 ? 57.202 6.774 -85.143 1.00 95.31 273 LEU A O 1
ATOM 2169 N N . GLU A 1 274 ? 58.762 8.091 -86.074 1.00 96.81 274 GLU A N 1
ATOM 2170 C CA . GLU A 1 274 ? 59.342 8.599 -84.824 1.00 96.81 274 GLU A CA 1
ATOM 2171 C C . GLU A 1 274 ? 58.367 9.570 -84.133 1.00 96.81 274 GLU A C 1
ATOM 2173 O O . GLU A 1 274 ? 58.081 9.400 -82.952 1.00 96.81 274 GLU A O 1
ATOM 2178 N N . GLU A 1 275 ? 57.768 10.505 -84.877 1.00 96.56 275 GLU A N 1
ATOM 2179 C CA . GLU A 1 275 ? 56.739 11.438 -84.390 1.00 96.56 275 GLU A CA 1
ATOM 2180 C C . GLU A 1 275 ? 55.467 10.701 -83.911 1.00 96.56 275 GLU A C 1
ATOM 2182 O O . GLU A 1 275 ? 54.965 10.969 -82.814 1.00 96.56 275 GLU A O 1
ATOM 2187 N N . ASP A 1 276 ? 54.974 9.716 -84.675 1.00 96.62 276 ASP A N 1
ATOM 2188 C CA . ASP A 1 276 ? 53.855 8.845 -84.280 1.00 96.62 276 ASP A CA 1
ATOM 2189 C C . ASP A 1 276 ? 54.197 8.006 -83.030 1.00 96.62 276 ASP A C 1
ATOM 2191 O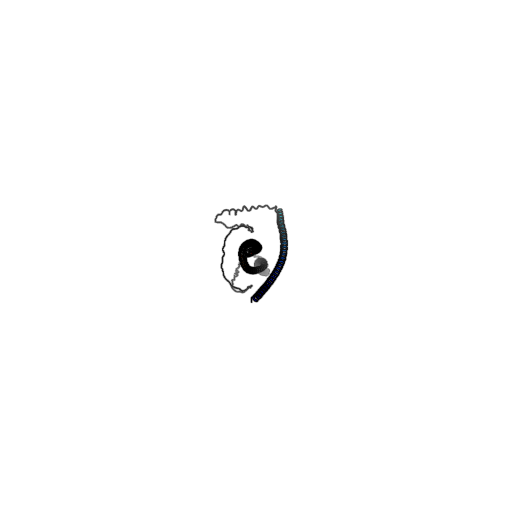 O . ASP A 1 276 ? 53.351 7.798 -82.149 1.00 96.62 276 ASP A O 1
ATOM 2195 N N . PHE A 1 277 ? 55.440 7.524 -82.917 1.00 96.44 277 PHE A N 1
ATOM 2196 C CA . PHE A 1 277 ? 55.913 6.779 -81.750 1.00 96.44 277 PHE A CA 1
ATOM 2197 C C . PHE A 1 277 ? 55.993 7.669 -80.502 1.00 96.44 277 PHE A C 1
ATOM 2199 O O . PHE A 1 277 ? 55.481 7.287 -79.451 1.00 96.44 277 PHE A O 1
ATOM 2206 N N . GLU A 1 278 ? 56.544 8.879 -80.604 1.00 96.75 278 GLU A N 1
ATOM 2207 C CA . GLU A 1 278 ? 56.579 9.848 -79.500 1.00 96.75 278 GLU A CA 1
ATOM 2208 C C . GLU A 1 278 ? 55.168 10.278 -79.066 1.00 96.75 278 GLU A C 1
ATOM 2210 O O . GLU A 1 278 ? 54.882 10.375 -77.864 1.00 96.75 278 GLU A O 1
ATOM 2215 N N . GLN A 1 279 ? 54.245 10.471 -80.016 1.00 96.75 279 GLN A N 1
ATOM 2216 C CA . GLN A 1 279 ? 52.853 10.789 -79.703 1.00 96.75 279 GLN A CA 1
ATOM 2217 C C . GLN A 1 279 ? 52.147 9.615 -79.006 1.00 96.75 279 GLN A C 1
ATOM 2219 O O . GLN A 1 279 ? 51.429 9.820 -78.023 1.00 96.75 279 GLN A O 1
ATOM 2224 N N . THR A 1 280 ? 52.333 8.380 -79.482 1.00 95.25 280 THR A N 1
ATOM 2225 C CA . THR A 1 280 ? 51.719 7.196 -78.857 1.00 95.25 280 THR A CA 1
ATOM 2226 C C . THR A 1 280 ? 52.328 6.871 -77.494 1.00 95.25 280 THR A C 1
ATOM 2228 O O . THR A 1 280 ? 51.570 6.543 -76.580 1.00 95.25 280 THR A O 1
ATOM 2231 N N . ALA A 1 281 ? 53.636 7.065 -77.306 1.00 96.38 281 ALA A N 1
ATOM 2232 C CA . ALA A 1 281 ? 54.298 6.979 -76.004 1.00 96.38 281 ALA A CA 1
ATOM 2233 C C . ALA A 1 281 ? 53.749 8.027 -75.021 1.00 96.38 281 ALA A C 1
ATOM 2235 O O . ALA A 1 281 ? 53.308 7.674 -73.932 1.00 96.38 281 ALA A O 1
ATOM 2236 N N . SER A 1 282 ? 53.632 9.292 -75.439 1.00 96.25 282 SER A N 1
ATOM 2237 C CA . SER A 1 282 ? 53.051 10.364 -74.610 1.00 96.25 282 SER A CA 1
ATOM 2238 C C . SER A 1 282 ? 51.594 10.079 -74.214 1.00 96.25 282 SER A C 1
ATOM 2240 O O . SER A 1 282 ? 51.166 10.361 -73.092 1.00 96.25 282 SER A O 1
ATOM 2242 N N . ARG A 1 283 ? 50.808 9.487 -75.125 1.00 97.19 283 ARG A N 1
ATOM 2243 C CA . ARG A 1 283 ? 49.435 9.045 -74.836 1.00 97.19 283 ARG A CA 1
ATOM 2244 C C . ARG A 1 283 ? 49.416 7.874 -73.854 1.00 97.19 283 ARG A C 1
ATOM 2246 O O . ARG A 1 283 ? 48.576 7.886 -72.956 1.00 97.19 283 ARG A O 1
ATOM 2253 N N . LEU A 1 284 ? 50.338 6.919 -73.977 1.00 96.94 284 LEU A N 1
ATOM 2254 C CA . LEU A 1 284 ? 50.494 5.819 -73.025 1.00 96.94 284 LEU A CA 1
ATOM 2255 C C . LEU A 1 284 ? 50.868 6.335 -71.628 1.00 96.94 284 LEU A C 1
ATOM 2257 O O . LEU A 1 284 ? 50.203 5.954 -70.671 1.00 96.94 284 LEU A O 1
ATOM 2261 N N . ASP A 1 285 ? 51.832 7.250 -71.516 1.00 97.31 285 ASP A N 1
ATOM 2262 C CA . ASP A 1 285 ? 52.252 7.849 -70.239 1.00 97.31 285 ASP A CA 1
ATOM 2263 C C . ASP A 1 285 ? 51.115 8.620 -69.553 1.00 97.31 285 ASP A C 1
ATOM 2265 O O . ASP A 1 285 ? 50.904 8.507 -68.345 1.00 97.31 285 ASP A O 1
ATOM 2269 N N . SER A 1 286 ? 50.314 9.369 -70.319 1.00 96.56 286 SER A N 1
ATOM 2270 C CA . SER A 1 286 ? 49.125 10.024 -69.758 1.00 96.56 286 SER A CA 1
ATOM 2271 C C . SER A 1 286 ? 48.067 9.010 -69.294 1.00 96.56 286 SER A C 1
ATOM 2273 O O . SER A 1 286 ? 47.449 9.196 -68.244 1.00 96.56 286 SER A O 1
ATOM 2275 N N . ALA A 1 287 ? 47.890 7.904 -70.026 1.00 96.44 287 ALA A N 1
ATOM 2276 C CA . ALA A 1 287 ? 46.951 6.848 -69.665 1.00 96.44 287 ALA A CA 1
ATOM 2277 C C . ALA A 1 287 ? 47.400 6.094 -68.400 1.00 96.44 287 ALA A C 1
ATOM 2279 O O . ALA A 1 287 ? 46.582 5.894 -67.500 1.00 96.44 287 ALA A O 1
ATOM 2280 N N . THR A 1 288 ? 48.684 5.740 -68.278 1.00 96.38 288 THR A N 1
ATOM 2281 C CA . THR A 1 288 ? 49.234 5.094 -67.075 1.00 96.38 288 THR A CA 1
ATOM 2282 C C . THR A 1 288 ? 49.158 6.018 -65.861 1.00 96.38 288 THR A C 1
ATOM 2284 O O . THR A 1 288 ? 48.711 5.576 -64.806 1.00 96.38 288 THR A O 1
ATOM 2287 N N . GLU A 1 289 ? 49.446 7.318 -66.000 1.00 97.94 289 GLU A N 1
ATOM 2288 C CA . GLU A 1 289 ? 49.288 8.267 -64.891 1.00 97.94 289 GLU A CA 1
ATOM 2289 C C . GLU A 1 289 ? 47.816 8.400 -64.442 1.00 97.94 289 GLU A C 1
ATOM 2291 O O . GLU A 1 289 ? 47.536 8.518 -63.245 1.00 97.94 289 GLU A O 1
ATOM 2296 N N . THR A 1 290 ? 46.847 8.353 -65.370 1.00 97.50 290 THR A N 1
ATOM 2297 C CA . THR A 1 290 ? 45.417 8.318 -64.999 1.00 97.50 290 THR A CA 1
ATOM 2298 C C . THR A 1 290 ? 45.002 7.002 -64.343 1.00 97.50 290 THR A C 1
ATOM 2300 O O . THR A 1 290 ? 44.217 7.033 -63.394 1.00 97.50 290 THR A O 1
ATOM 2303 N N . LEU A 1 291 ? 45.559 5.867 -64.777 1.00 97.06 291 LEU A N 1
ATOM 2304 C CA . LEU A 1 291 ? 45.314 4.554 -64.178 1.00 97.06 291 LEU A CA 1
ATOM 2305 C C . LEU A 1 291 ? 45.868 4.480 -62.748 1.00 97.06 291 LEU A C 1
ATOM 2307 O O . LEU A 1 291 ? 45.158 4.054 -61.841 1.00 97.06 291 LEU A O 1
ATOM 2311 N N . ASP A 1 292 ? 47.082 4.981 -62.517 1.00 97.12 292 ASP A N 1
ATOM 2312 C CA . ASP A 1 292 ? 47.702 5.073 -61.190 1.00 97.12 292 ASP A CA 1
ATOM 2313 C C . ASP A 1 292 ? 46.888 5.948 -60.228 1.00 97.12 292 ASP A C 1
ATOM 2315 O O . ASP A 1 292 ? 46.742 5.625 -59.045 1.00 97.12 292 ASP A O 1
ATOM 2319 N N . LYS A 1 293 ? 46.351 7.073 -60.722 1.00 97.25 293 LYS A N 1
ATOM 2320 C CA . LYS A 1 293 ? 45.449 7.943 -59.950 1.00 97.25 293 LYS A CA 1
ATOM 2321 C C . LYS A 1 293 ? 44.152 7.208 -59.604 1.00 97.25 293 LYS A C 1
ATOM 2323 O O . LYS A 1 293 ? 43.762 7.218 -58.439 1.00 97.25 293 LYS A O 1
ATOM 2328 N N . ALA A 1 294 ? 43.538 6.533 -60.579 1.00 96.94 294 ALA A N 1
ATOM 2329 C CA . ALA A 1 294 ? 42.321 5.750 -60.380 1.00 96.94 294 ALA A CA 1
ATOM 2330 C C . ALA A 1 294 ? 42.527 4.595 -59.380 1.00 96.94 294 ALA A C 1
ATOM 2332 O O . ALA A 1 294 ? 41.710 4.416 -58.477 1.00 96.94 294 ALA A O 1
ATOM 2333 N N . SER A 1 295 ? 43.647 3.868 -59.477 1.00 96.81 295 SER A N 1
ATOM 2334 C CA . SER A 1 295 ? 44.007 2.782 -58.557 1.00 96.81 295 SER A CA 1
ATOM 2335 C C . SER A 1 295 ? 44.155 3.283 -57.120 1.00 96.81 295 SER A C 1
ATOM 2337 O O . SER A 1 295 ? 43.575 2.703 -56.206 1.00 96.81 295 SER A O 1
ATOM 2339 N N . LYS A 1 296 ? 44.850 4.411 -56.912 1.00 97.69 296 LYS A N 1
ATOM 2340 C CA . LYS A 1 296 ? 44.991 5.024 -55.578 1.00 97.69 296 LYS A CA 1
ATOM 2341 C C . LYS A 1 296 ? 43.638 5.438 -54.999 1.00 97.69 296 LYS A C 1
ATOM 2343 O O . LYS A 1 296 ? 43.362 5.134 -53.843 1.00 97.69 296 LYS A O 1
ATOM 2348 N N . THR A 1 297 ? 42.763 6.051 -55.803 1.00 96.88 297 THR A N 1
ATOM 2349 C CA . THR A 1 297 ? 41.404 6.381 -55.342 1.00 96.88 297 THR A CA 1
ATOM 2350 C C . THR A 1 297 ? 40.567 5.138 -55.034 1.00 96.88 297 THR A C 1
ATOM 2352 O O . THR A 1 297 ? 39.829 5.147 -54.054 1.00 96.88 297 THR A O 1
ATOM 2355 N N . ALA A 1 298 ? 40.710 4.054 -55.805 1.00 97.44 298 ALA A N 1
ATOM 2356 C CA . ALA A 1 298 ? 40.011 2.798 -55.543 1.00 97.44 298 ALA A CA 1
ATOM 2357 C C . ALA A 1 298 ? 40.469 2.163 -54.216 1.00 97.44 298 ALA A C 1
ATOM 2359 O O . ALA A 1 298 ? 39.630 1.787 -53.397 1.00 97.44 298 ALA A O 1
ATOM 2360 N N . GLU A 1 299 ? 41.780 2.118 -53.955 1.00 97.62 299 GLU A N 1
ATOM 2361 C CA . GLU A 1 299 ? 42.327 1.662 -52.671 1.00 97.62 299 GLU A CA 1
ATOM 2362 C C . GLU A 1 299 ? 41.803 2.477 -51.481 1.00 97.62 299 GLU A C 1
ATOM 2364 O O . GLU A 1 299 ? 41.456 1.899 -50.451 1.00 97.62 299 GLU A O 1
ATOM 2369 N N . ASP A 1 300 ? 41.732 3.805 -51.609 1.00 96.88 300 ASP A N 1
ATOM 2370 C CA . ASP A 1 300 ? 41.207 4.669 -50.548 1.00 96.88 300 ASP A CA 1
ATOM 2371 C C . ASP A 1 300 ? 39.709 4.420 -50.307 1.00 96.88 300 ASP A C 1
ATOM 2373 O O . ASP A 1 300 ? 39.307 4.235 -49.157 1.00 96.88 300 ASP A O 1
ATOM 2377 N N . THR A 1 301 ? 38.894 4.276 -51.360 1.00 96.38 301 THR A N 1
ATOM 2378 C CA . THR A 1 301 ? 37.470 3.914 -51.200 1.00 96.38 301 THR A CA 1
ATOM 2379 C C . THR A 1 301 ? 37.266 2.529 -50.578 1.00 96.38 301 THR A C 1
ATOM 2381 O O . THR A 1 301 ? 36.340 2.338 -49.794 1.00 96.38 301 THR A O 1
ATOM 2384 N N . GLU A 1 302 ? 38.146 1.563 -50.855 1.00 97.56 302 GLU A N 1
ATOM 2385 C CA . GLU A 1 302 ? 38.093 0.223 -50.256 1.00 97.56 302 GLU A CA 1
ATOM 2386 C C . GLU A 1 302 ? 38.491 0.236 -48.769 1.00 97.56 302 GLU A C 1
ATOM 2388 O O . GLU A 1 302 ? 37.935 -0.521 -47.966 1.00 97.56 302 GLU A O 1
ATOM 2393 N N . ARG A 1 303 ? 39.416 1.121 -48.369 1.00 97.50 303 ARG A N 1
ATOM 2394 C CA . ARG A 1 303 ? 39.734 1.379 -46.953 1.00 97.50 303 ARG A CA 1
ATOM 2395 C C . ARG A 1 303 ? 38.538 2.006 -46.235 1.00 97.50 303 ARG A C 1
ATOM 2397 O O . ARG A 1 303 ? 38.169 1.539 -45.160 1.00 97.50 303 ARG A O 1
ATOM 2404 N N . GLU A 1 304 ? 37.908 3.018 -46.832 1.00 97.81 304 GLU A N 1
ATOM 2405 C CA . GLU A 1 304 ? 36.715 3.665 -46.271 1.00 97.81 304 GLU A CA 1
ATOM 2406 C C . GLU A 1 304 ? 35.533 2.690 -46.152 1.00 97.81 304 GLU A C 1
ATOM 2408 O O . GLU A 1 304 ? 34.888 2.650 -45.103 1.00 97.81 304 GLU A O 1
ATOM 2413 N N . ARG A 1 305 ? 35.304 1.833 -47.159 1.00 97.88 305 ARG A N 1
ATOM 2414 C CA . ARG A 1 305 ? 34.273 0.781 -47.128 1.00 97.88 305 ARG A CA 1
ATOM 2415 C C . ARG A 1 305 ? 34.435 -0.143 -45.920 1.00 97.88 305 ARG A C 1
ATOM 2417 O O . ARG A 1 305 ? 33.474 -0.339 -45.184 1.00 97.88 305 ARG A O 1
ATOM 2424 N N . LYS A 1 306 ? 35.649 -0.644 -45.668 1.00 98.06 306 LYS A N 1
ATOM 2425 C CA . LYS A 1 306 ? 35.947 -1.524 -44.519 1.00 98.06 306 LYS A CA 1
ATOM 2426 C C . LYS A 1 306 ? 35.776 -0.835 -43.167 1.00 98.06 306 LYS A C 1
ATOM 2428 O O . LYS A 1 306 ? 35.347 -1.468 -42.207 1.00 98.06 306 LYS A O 1
ATOM 2433 N N . LEU A 1 307 ? 36.088 0.459 -43.078 1.00 97.75 307 LEU A N 1
ATOM 2434 C CA . LEU A 1 307 ? 35.851 1.242 -41.862 1.00 97.75 307 LEU A CA 1
ATOM 2435 C C . LEU A 1 307 ? 34.352 1.454 -41.602 1.00 97.75 307 LEU A C 1
ATOM 2437 O O . LEU A 1 307 ? 33.926 1.401 -40.450 1.00 97.75 307 LEU A O 1
ATOM 2441 N N . LEU A 1 308 ? 33.552 1.665 -42.651 1.00 97.56 308 LEU A N 1
ATOM 2442 C CA . LEU A 1 308 ? 32.093 1.760 -42.543 1.00 97.56 308 LEU A CA 1
ATOM 2443 C C . LEU A 1 308 ? 31.452 0.410 -42.194 1.00 97.56 308 LEU A C 1
ATOM 2445 O O . LEU A 1 308 ? 30.574 0.375 -41.341 1.00 97.56 308 LEU A O 1
ATOM 2449 N N . GLU A 1 309 ? 31.925 -0.689 -42.781 1.00 97.62 309 GLU A N 1
ATOM 2450 C CA . GLU A 1 309 ? 31.488 -2.058 -42.469 1.00 97.62 309 GLU A CA 1
ATOM 2451 C C . GLU A 1 309 ? 31.789 -2.425 -41.007 1.00 97.62 309 GLU A C 1
ATOM 2453 O O . GLU A 1 309 ? 30.880 -2.777 -40.258 1.00 97.62 309 GLU A O 1
ATOM 2458 N N . SER A 1 310 ? 33.035 -2.230 -40.555 1.00 97.62 310 SER A N 1
ATOM 2459 C CA . SER A 1 310 ? 33.421 -2.448 -39.152 1.00 97.62 310 SER A CA 1
ATOM 2460 C C . SER A 1 310 ? 32.639 -1.567 -38.177 1.00 97.62 310 SER A C 1
ATOM 2462 O O . SER A 1 310 ? 32.436 -1.968 -37.032 1.00 97.62 310 SER A O 1
ATOM 2464 N N . ARG A 1 311 ? 32.225 -0.368 -38.602 1.00 98.25 311 ARG A N 1
ATOM 2465 C CA . ARG A 1 311 ? 31.370 0.499 -37.796 1.00 98.25 311 ARG A CA 1
ATOM 2466 C C . ARG A 1 311 ? 29.924 0.006 -37.770 1.00 98.25 311 ARG A C 1
ATOM 2468 O O . ARG A 1 311 ? 29.344 0.025 -36.694 1.00 98.25 311 ARG A O 1
ATOM 2475 N N . SER A 1 312 ? 29.369 -0.427 -38.906 1.00 97.31 312 SER A N 1
ATOM 2476 C CA . SER A 1 312 ? 28.013 -0.989 -38.971 1.00 97.31 312 SER A CA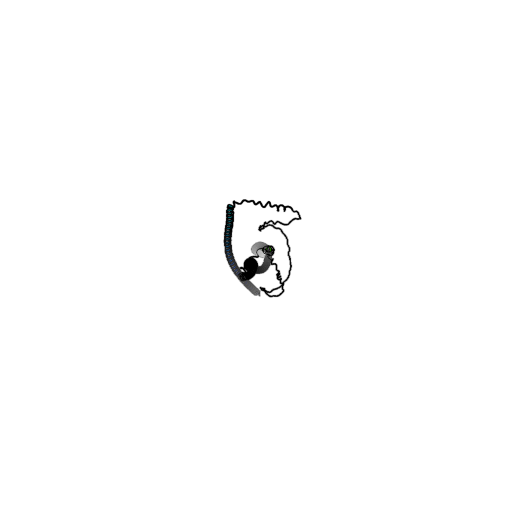 1
ATOM 2477 C C . SER A 1 312 ? 27.883 -2.143 -37.991 1.00 97.31 312 SER A C 1
ATOM 2479 O O . SER A 1 312 ? 27.044 -2.071 -37.110 1.00 97.31 312 SER A O 1
ATOM 2481 N N . LEU A 1 313 ? 28.805 -3.112 -38.042 1.00 98.06 313 LEU A N 1
ATOM 2482 C CA . LEU A 1 313 ? 28.803 -4.269 -37.141 1.00 98.06 313 LEU A CA 1
ATOM 2483 C C . LEU A 1 313 ? 28.813 -3.865 -35.654 1.00 98.06 313 LEU A C 1
ATOM 2485 O O . LEU A 1 313 ? 28.076 -4.434 -34.858 1.00 98.06 313 LEU A O 1
ATOM 2489 N N . ALA A 1 314 ? 29.596 -2.848 -35.278 1.00 97.88 314 ALA A N 1
ATOM 2490 C CA . ALA A 1 314 ? 29.636 -2.349 -33.902 1.00 97.88 314 ALA A CA 1
ATOM 2491 C C . ALA A 1 314 ? 28.374 -1.554 -33.500 1.00 97.88 314 ALA A C 1
ATOM 2493 O O . ALA A 1 314 ? 27.975 -1.575 -32.334 1.00 97.88 314 ALA A O 1
ATOM 2494 N N . ASP A 1 315 ? 27.753 -0.836 -34.442 1.00 97.75 315 ASP A N 1
ATOM 2495 C CA . ASP A 1 315 ? 26.471 -0.158 -34.234 1.00 97.75 315 ASP A CA 1
ATOM 2496 C C . ASP A 1 315 ? 25.315 -1.199 -34.160 1.00 97.75 315 ASP A C 1
ATOM 2498 O O . ASP A 1 315 ? 24.414 -1.031 -33.340 1.00 97.75 315 ASP A O 1
ATOM 2502 N N . ASP A 1 316 ? 25.388 -2.313 -34.901 1.00 98.25 316 ASP A N 1
ATOM 2503 C CA . ASP A 1 316 ? 24.441 -3.444 -34.879 1.00 98.25 316 ASP A CA 1
ATOM 2504 C C . ASP A 1 316 ? 24.519 -4.230 -33.548 1.00 98.25 316 ASP A C 1
ATOM 2506 O O . ASP A 1 316 ? 23.508 -4.381 -32.861 1.00 98.25 316 ASP A O 1
ATOM 2510 N N . GLU A 1 317 ? 25.718 -4.619 -33.086 1.00 98.19 317 GLU A N 1
ATOM 2511 C CA . GLU A 1 317 ? 25.930 -5.225 -31.750 1.00 98.19 317 GLU A CA 1
ATOM 2512 C C . GLU A 1 317 ? 25.423 -4.314 -30.609 1.00 98.19 317 GLU A C 1
ATOM 2514 O O . GLU A 1 317 ?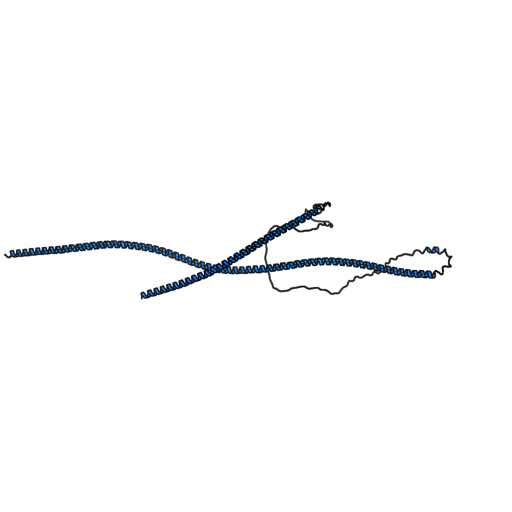 24.890 -4.761 -29.582 1.00 98.19 317 GLU A O 1
ATOM 2519 N N . ARG A 1 318 ? 25.565 -2.994 -30.782 1.00 98.31 318 ARG A N 1
ATOM 2520 C CA . ARG A 1 318 ? 25.035 -2.000 -29.844 1.00 98.31 318 ARG A CA 1
ATOM 2521 C C . ARG A 1 318 ? 23.505 -1.945 -29.871 1.00 98.31 318 ARG A C 1
ATOM 2523 O O . ARG A 1 318 ? 22.902 -1.714 -28.825 1.00 98.31 318 ARG A O 1
ATOM 2530 N N . ILE A 1 319 ? 22.871 -2.133 -31.027 1.00 98.44 319 ILE A N 1
ATOM 2531 C CA . ILE A 1 319 ? 21.408 -2.213 -31.134 1.00 98.44 319 ILE A CA 1
ATOM 2532 C C . ILE A 1 319 ? 20.903 -3.471 -30.421 1.00 98.44 319 ILE A C 1
ATOM 2534 O O . ILE A 1 319 ? 20.027 -3.345 -29.568 1.00 98.44 319 ILE A O 1
ATOM 2538 N N . ASP A 1 320 ? 21.509 -4.637 -30.660 1.00 98.38 320 ASP A N 1
ATOM 2539 C CA . ASP A 1 320 ? 21.124 -5.899 -30.009 1.00 98.38 320 ASP A CA 1
ATOM 2540 C C . ASP A 1 320 ? 21.169 -5.805 -28.473 1.00 98.38 320 ASP A C 1
ATOM 2542 O O . ASP A 1 320 ? 20.221 -6.191 -27.784 1.00 98.38 320 ASP A O 1
ATOM 2546 N N . THR A 1 321 ? 22.241 -5.225 -27.921 1.00 98.19 321 THR A N 1
ATOM 2547 C CA . THR A 1 321 ? 22.386 -5.033 -26.463 1.00 98.19 321 THR A CA 1
ATOM 2548 C C . THR A 1 321 ? 21.414 -4.004 -25.878 1.00 98.19 321 THR A C 1
ATOM 2550 O O . THR A 1 321 ? 20.987 -4.144 -24.731 1.00 98.19 321 THR A O 1
ATOM 2553 N N . LEU A 1 322 ? 21.016 -2.983 -26.643 1.00 97.81 322 LEU A N 1
ATOM 2554 C CA . LEU A 1 322 ? 19.961 -2.052 -26.229 1.00 97.81 322 LEU A CA 1
ATOM 2555 C C . LEU A 1 322 ? 18.568 -2.687 -26.335 1.00 97.81 322 LEU A C 1
ATOM 2557 O O . LEU A 1 322 ? 17.697 -2.393 -25.517 1.00 97.81 322 LEU A O 1
ATOM 2561 N N . GLU A 1 323 ? 18.345 -3.580 -27.300 1.00 98.25 323 GLU A N 1
ATOM 2562 C CA . GLU A 1 323 ? 17.093 -4.318 -27.425 1.00 98.25 323 GLU A CA 1
ATOM 2563 C C . GLU A 1 323 ? 16.871 -5.316 -26.285 1.00 98.25 323 GLU A C 1
ATOM 2565 O O . GLU A 1 323 ? 15.735 -5.445 -25.822 1.00 98.25 323 GLU A O 1
ATOM 2570 N N . THR A 1 324 ? 17.906 -6.030 -25.827 1.00 98.25 324 THR A N 1
ATOM 2571 C CA . THR A 1 324 ? 17.783 -6.926 -24.663 1.00 98.25 324 THR A CA 1
ATOM 2572 C C . THR A 1 324 ? 17.476 -6.130 -23.399 1.00 98.25 324 THR A C 1
ATOM 2574 O O . THR A 1 324 ? 16.477 -6.419 -22.740 1.00 98.25 324 THR A O 1
ATOM 2577 N N . GLN A 1 325 ? 18.215 -5.047 -23.138 1.00 97.75 325 GLN A N 1
ATOM 2578 C CA . GLN A 1 325 ? 17.944 -4.131 -22.022 1.00 97.75 325 GLN A CA 1
ATOM 2579 C C . GLN A 1 325 ? 16.525 -3.542 -22.076 1.00 97.75 325 GLN A C 1
ATOM 2581 O O . GLN A 1 325 ? 15.854 -3.440 -21.049 1.00 97.75 325 GLN A O 1
ATOM 2586 N N . LEU A 1 326 ? 16.020 -3.193 -23.266 1.00 98.12 326 LEU A N 1
ATOM 2587 C CA . LEU A 1 326 ? 14.645 -2.714 -23.441 1.00 98.12 326 LEU A CA 1
ATOM 2588 C C . LEU A 1 326 ? 13.606 -3.803 -23.114 1.00 98.12 326 LEU A C 1
ATOM 2590 O O . LEU A 1 326 ? 12.566 -3.496 -22.530 1.00 98.12 326 LEU A O 1
ATOM 2594 N N . LYS A 1 327 ? 13.857 -5.059 -23.506 1.00 98.38 327 LYS A N 1
ATOM 2595 C CA . LYS A 1 327 ? 12.977 -6.207 -23.217 1.00 98.38 327 LYS A CA 1
ATOM 2596 C C . LYS A 1 327 ? 12.954 -6.506 -21.711 1.00 98.38 327 LYS A C 1
ATOM 2598 O O . LYS A 1 327 ? 11.874 -6.663 -21.149 1.00 98.38 327 LYS A O 1
ATOM 2603 N N . GLU A 1 328 ? 14.112 -6.490 -21.055 1.00 97.81 328 GLU A N 1
ATOM 2604 C CA . GLU A 1 328 ? 14.253 -6.662 -19.602 1.00 97.81 328 GLU A CA 1
ATOM 2605 C C . GLU A 1 328 ? 13.556 -5.538 -18.819 1.00 97.81 328 GLU A C 1
ATOM 2607 O O . GLU A 1 328 ? 12.740 -5.813 -17.941 1.00 97.81 328 GLU A O 1
ATOM 2612 N N . ALA A 1 329 ? 13.791 -4.273 -19.183 1.00 97.31 329 ALA A N 1
ATOM 2613 C CA . ALA A 1 329 ? 13.156 -3.126 -18.532 1.00 97.31 329 ALA A CA 1
ATOM 2614 C C . ALA A 1 329 ? 11.621 -3.145 -18.661 1.00 97.31 329 ALA A C 1
ATOM 2616 O O . ALA A 1 329 ? 10.920 -2.811 -17.705 1.00 97.31 329 ALA A O 1
ATOM 2617 N N . LYS A 1 330 ? 11.087 -3.574 -19.815 1.00 98.44 330 LYS A N 1
ATOM 2618 C CA . LYS A 1 330 ? 9.640 -3.777 -20.006 1.00 98.44 330 LYS A CA 1
ATOM 2619 C C . LYS A 1 330 ? 9.096 -4.893 -19.121 1.00 98.44 330 LYS A C 1
ATOM 2621 O O . LYS A 1 330 ? 8.080 -4.689 -18.470 1.00 98.44 330 LYS A O 1
ATOM 2626 N N . PHE A 1 331 ? 9.781 -6.035 -19.054 1.00 98.44 331 PHE A N 1
ATOM 2627 C CA . PHE A 1 331 ? 9.367 -7.145 -18.194 1.00 98.44 331 PHE A CA 1
ATOM 2628 C C . PHE A 1 331 ? 9.329 -6.741 -16.712 1.00 98.44 331 PHE A C 1
ATOM 2630 O O . PHE A 1 331 ? 8.368 -7.058 -16.018 1.00 98.44 331 PHE A O 1
ATOM 2637 N N . ILE A 1 332 ? 10.332 -5.989 -16.241 1.00 97.25 332 ILE A N 1
ATOM 2638 C CA . ILE A 1 332 ? 10.377 -5.465 -14.867 1.00 97.25 332 ILE A CA 1
ATOM 2639 C C . ILE A 1 332 ? 9.218 -4.490 -14.605 1.00 97.25 332 ILE A C 1
ATOM 2641 O O . ILE A 1 332 ? 8.604 -4.557 -13.542 1.00 97.25 332 ILE A O 1
ATOM 2645 N N . ALA A 1 333 ? 8.888 -3.615 -15.562 1.00 97.75 333 ALA A N 1
ATOM 2646 C CA . ALA A 1 333 ? 7.742 -2.712 -15.443 1.00 97.75 333 ALA A CA 1
ATOM 2647 C C . ALA A 1 333 ? 6.407 -3.480 -15.380 1.00 97.75 333 ALA A C 1
ATOM 2649 O O . ALA A 1 333 ? 5.616 -3.248 -14.474 1.00 97.75 333 ALA A O 1
ATOM 2650 N N . GLU A 1 334 ? 6.189 -4.453 -16.271 1.00 97.81 334 GLU A N 1
ATOM 2651 C CA . GLU A 1 334 ? 4.972 -5.280 -16.278 1.00 97.81 334 GLU A CA 1
ATOM 2652 C C . GLU A 1 334 ? 4.818 -6.142 -15.010 1.00 97.81 334 GLU A C 1
ATOM 2654 O O . GLU A 1 334 ? 3.702 -6.356 -14.535 1.00 97.81 334 GLU A O 1
ATOM 2659 N N . ASP A 1 335 ? 5.917 -6.655 -14.453 1.00 97.75 335 ASP A N 1
ATOM 2660 C CA . ASP A 1 335 ? 5.917 -7.393 -13.184 1.00 97.75 335 ASP A CA 1
ATOM 2661 C C . ASP A 1 335 ? 5.638 -6.470 -11.983 1.00 97.75 335 ASP A C 1
ATOM 2663 O O . ASP A 1 335 ? 4.892 -6.843 -11.074 1.00 97.75 335 ASP A O 1
ATOM 2667 N N . ALA A 1 336 ? 6.163 -5.240 -12.001 1.00 96.88 336 ALA A N 1
ATOM 2668 C CA . ALA A 1 336 ? 5.834 -4.221 -11.008 1.00 96.88 336 ALA A CA 1
ATOM 2669 C C . ALA A 1 336 ? 4.347 -3.830 -11.069 1.00 96.88 336 ALA A C 1
ATOM 2671 O O . ALA A 1 336 ? 3.685 -3.847 -10.033 1.00 96.88 336 ALA A O 1
ATOM 2672 N N . ASP A 1 337 ? 3.797 -3.567 -12.258 1.00 98.06 337 ASP A N 1
ATOM 2673 C CA . ASP A 1 337 ? 2.378 -3.229 -12.447 1.00 98.06 337 ASP A CA 1
ATOM 2674 C C . ASP A 1 337 ? 1.457 -4.343 -11.917 1.00 98.06 337 ASP A C 1
ATOM 2676 O O . ASP A 1 337 ? 0.528 -4.073 -11.155 1.00 98.06 337 ASP A O 1
ATOM 2680 N N . ARG A 1 338 ? 1.765 -5.619 -12.199 1.00 97.94 338 ARG A N 1
ATOM 2681 C CA . ARG A 1 338 ? 1.017 -6.767 -11.641 1.00 97.94 338 ARG A CA 1
ATOM 2682 C C . ARG A 1 338 ? 1.053 -6.803 -10.112 1.00 97.94 338 ARG A C 1
ATOM 2684 O O . ARG A 1 338 ? 0.029 -7.071 -9.481 1.00 97.94 338 ARG A O 1
ATOM 2691 N N . LYS A 1 339 ? 2.211 -6.517 -9.507 1.00 98.19 339 LYS A N 1
ATOM 2692 C CA . LYS A 1 339 ? 2.366 -6.436 -8.044 1.00 98.19 339 LYS A CA 1
ATOM 2693 C C . LYS A 1 339 ? 1.590 -5.258 -7.455 1.00 98.19 339 LYS A C 1
ATOM 2695 O O . LYS A 1 339 ? 0.982 -5.422 -6.398 1.00 98.19 339 LYS A O 1
ATOM 2700 N N . TYR A 1 340 ? 1.548 -4.113 -8.138 1.00 98.19 340 TYR A N 1
ATOM 2701 C CA . TYR A 1 340 ? 0.713 -2.977 -7.743 1.00 98.19 340 TYR A CA 1
ATOM 2702 C C . TYR A 1 340 ? -0.783 -3.312 -7.829 1.00 98.19 340 TYR A C 1
ATOM 2704 O O . TYR A 1 340 ? -1.502 -3.050 -6.867 1.00 98.19 340 TYR A O 1
ATOM 2712 N N . ASP A 1 341 ? -1.246 -3.980 -8.889 1.00 98.00 341 ASP A N 1
ATOM 2713 C CA . ASP A 1 341 ? -2.639 -4.437 -9.019 1.00 98.00 341 ASP A CA 1
ATOM 2714 C C . ASP A 1 341 ? -3.032 -5.467 -7.945 1.00 98.00 341 ASP A C 1
ATOM 2716 O O . ASP A 1 341 ? -4.177 -5.513 -7.489 1.00 98.00 341 ASP A O 1
ATOM 2720 N N . GLU A 1 342 ? -2.115 -6.347 -7.537 1.00 98.00 342 GLU A N 1
ATOM 2721 C CA . GLU A 1 342 ? -2.333 -7.263 -6.410 1.00 98.00 342 GLU A CA 1
ATOM 2722 C C . GLU A 1 342 ? -2.356 -6.543 -5.059 1.00 98.00 342 GLU A C 1
ATOM 2724 O O . GLU A 1 342 ? -3.216 -6.843 -4.228 1.00 98.00 342 GLU A O 1
ATOM 2729 N N . ALA A 1 343 ? -1.449 -5.589 -4.836 1.00 97.56 343 ALA A N 1
ATOM 2730 C CA . ALA A 1 343 ? -1.417 -4.781 -3.622 1.00 97.56 343 ALA A CA 1
ATOM 2731 C C . ALA A 1 343 ? -2.680 -3.915 -3.489 1.00 97.56 343 ALA A C 1
ATOM 2733 O O . ALA A 1 343 ? -3.301 -3.916 -2.430 1.00 97.56 343 ALA A O 1
ATOM 2734 N N . ALA A 1 344 ? -3.118 -3.262 -4.570 1.00 98.19 344 ALA A N 1
ATOM 2735 C CA . ALA A 1 344 ? -4.340 -2.461 -4.611 1.00 98.19 344 ALA A CA 1
ATOM 2736 C C . ALA A 1 344 ? -5.596 -3.305 -4.333 1.00 98.19 344 ALA A C 1
ATOM 2738 O O . ALA A 1 344 ? -6.458 -2.896 -3.558 1.00 98.19 344 ALA A O 1
ATOM 2739 N N . ARG A 1 345 ? -5.685 -4.522 -4.894 1.00 98.56 345 ARG A N 1
ATOM 2740 C CA . ARG A 1 345 ? -6.790 -5.452 -4.595 1.00 98.56 345 ARG A CA 1
ATOM 2741 C C . ARG A 1 345 ? -6.786 -5.931 -3.143 1.00 98.56 345 ARG A C 1
ATOM 2743 O O . ARG A 1 345 ? -7.856 -6.038 -2.553 1.00 98.56 345 ARG A O 1
ATOM 2750 N N . LYS A 1 346 ? -5.614 -6.210 -2.560 1.00 98.38 346 LYS A N 1
ATOM 2751 C CA . LYS A 1 346 ? -5.493 -6.562 -1.132 1.00 98.38 346 LYS A CA 1
ATOM 2752 C C . LYS A 1 346 ? -5.903 -5.390 -0.238 1.00 98.38 346 LYS A C 1
ATOM 2754 O O . LYS A 1 346 ? -6.684 -5.602 0.683 1.00 98.38 346 LYS A O 1
ATOM 2759 N N . LEU A 1 347 ? -5.436 -4.179 -0.556 1.00 97.69 347 LEU A N 1
ATOM 2760 C CA . LEU A 1 347 ? -5.770 -2.951 0.163 1.00 97.69 347 LEU A CA 1
ATOM 2761 C C . LEU A 1 347 ? -7.288 -2.724 0.195 1.00 97.69 347 LEU A C 1
ATOM 2763 O O . LEU A 1 347 ? -7.851 -2.634 1.280 1.00 97.69 347 LEU A O 1
ATOM 2767 N N . ALA A 1 348 ? -7.955 -2.776 -0.962 1.00 98.50 348 ALA A N 1
ATOM 2768 C CA . ALA A 1 348 ? -9.406 -2.601 -1.061 1.00 98.50 348 ALA A CA 1
ATOM 2769 C C . ALA A 1 348 ? -10.212 -3.625 -0.234 1.00 98.50 348 ALA A C 1
ATOM 2771 O O . ALA A 1 348 ? -11.264 -3.298 0.307 1.00 98.50 348 ALA A O 1
ATOM 2772 N N . ILE A 1 349 ? -9.727 -4.868 -0.101 1.00 98.25 349 ILE A N 1
ATOM 2773 C CA . ILE A 1 349 ? -10.352 -5.867 0.784 1.00 98.25 349 ILE A CA 1
ATOM 2774 C C . ILE A 1 349 ? -10.154 -5.470 2.254 1.00 98.25 349 ILE A C 1
ATOM 2776 O O . ILE A 1 349 ? -11.113 -5.487 3.022 1.00 98.25 349 ILE A O 1
ATOM 2780 N N . THR A 1 350 ? -8.936 -5.078 2.643 1.00 97.81 350 THR A N 1
ATOM 2781 C CA . THR A 1 350 ? -8.644 -4.671 4.028 1.00 97.81 350 THR A CA 1
ATOM 2782 C C . THR A 1 350 ? -9.332 -3.372 4.444 1.00 97.81 350 THR A C 1
ATOM 2784 O O . THR A 1 350 ? -9.675 -3.238 5.612 1.00 97.81 350 THR A O 1
ATOM 2787 N N . GLU A 1 351 ? -9.583 -2.448 3.513 1.00 98.38 351 GLU A N 1
ATOM 2788 C CA . GLU A 1 351 ? -10.372 -1.231 3.747 1.00 98.38 351 GLU A CA 1
ATOM 2789 C C . GLU A 1 351 ? -11.830 -1.588 4.088 1.00 98.38 351 GLU A C 1
ATOM 2791 O O . GLU A 1 351 ? -12.347 -1.147 5.109 1.00 98.38 351 GLU A O 1
ATOM 2796 N N . VAL A 1 352 ? -12.462 -2.486 3.322 1.00 98.62 352 VAL A N 1
ATOM 2797 C CA . VAL A 1 352 ? -13.833 -2.962 3.601 1.00 98.62 352 VAL A CA 1
ATOM 2798 C C . VAL A 1 352 ? -13.917 -3.775 4.903 1.00 98.62 352 VAL A C 1
ATOM 2800 O O . VAL A 1 352 ? -14.896 -3.669 5.647 1.00 98.62 352 VAL A O 1
ATOM 2803 N N . ASP A 1 353 ? -12.906 -4.593 5.212 1.00 98.00 353 ASP A N 1
ATOM 2804 C CA . ASP A 1 353 ? -12.849 -5.317 6.489 1.00 98.00 353 ASP A CA 1
ATOM 2805 C C . ASP A 1 353 ? -12.631 -4.370 7.686 1.00 98.00 353 ASP A C 1
ATOM 2807 O O . ASP A 1 353 ? -13.175 -4.632 8.765 1.00 98.00 353 ASP A O 1
ATOM 2811 N N . LEU A 1 354 ? -11.903 -3.259 7.499 1.00 98.19 354 LEU A N 1
ATOM 2812 C CA . LEU A 1 354 ? -11.743 -2.192 8.491 1.00 98.19 354 LEU A CA 1
ATOM 2813 C C . LEU A 1 354 ? -13.066 -1.455 8.731 1.00 98.19 354 LEU A C 1
ATOM 2815 O O . LEU A 1 354 ? -13.519 -1.443 9.872 1.00 98.19 354 LEU A O 1
ATOM 2819 N N . GLU A 1 355 ? -13.743 -0.962 7.687 1.00 98.56 355 GLU A N 1
ATOM 2820 C CA . GLU A 1 355 ? -15.073 -0.326 7.802 1.00 98.56 355 GLU A CA 1
ATOM 2821 C C . GLU A 1 355 ? -16.066 -1.234 8.556 1.00 98.56 355 GLU A C 1
ATOM 2823 O O . GLU A 1 355 ? -16.849 -0.802 9.407 1.00 98.56 355 GLU A O 1
ATOM 2828 N N . ARG A 1 356 ? -16.011 -2.546 8.290 1.00 98.62 356 ARG A N 1
ATOM 2829 C CA . ARG A 1 356 ? -16.844 -3.543 8.974 1.00 98.62 356 ARG A CA 1
ATOM 2830 C C . ARG A 1 356 ? -16.449 -3.766 10.436 1.00 98.62 356 ARG A C 1
ATOM 2832 O O . ARG A 1 356 ? -17.307 -4.143 11.240 1.00 98.62 356 ARG A O 1
ATOM 2839 N N . ALA A 1 357 ? -15.175 -3.613 10.785 1.00 97.81 357 ALA A N 1
ATOM 2840 C CA . ALA A 1 357 ? -14.702 -3.672 12.164 1.00 97.81 357 ALA A CA 1
ATOM 2841 C C . ALA A 1 357 ? -15.085 -2.400 12.937 1.00 97.81 357 ALA A C 1
ATOM 2843 O O . ALA A 1 357 ? -15.571 -2.510 14.061 1.00 97.81 357 ALA A O 1
ATOM 2844 N N . GLU A 1 358 ? -14.965 -1.229 12.311 1.00 98.31 358 GLU A N 1
ATOM 2845 C CA . GLU A 1 358 ? -15.371 0.070 12.857 1.00 98.31 358 GLU A CA 1
ATOM 2846 C C . GLU A 1 358 ? -16.877 0.100 13.150 1.00 98.31 358 GLU A C 1
ATOM 2848 O O . GLU A 1 358 ? -17.266 0.309 14.295 1.00 98.31 358 GLU A O 1
ATOM 2853 N N . ALA A 1 359 ? -17.732 -0.288 12.197 1.00 98.38 359 ALA A N 1
ATOM 2854 C CA . ALA A 1 359 ? -19.182 -0.371 12.421 1.00 98.38 359 ALA A CA 1
ATOM 2855 C C . ALA A 1 359 ? -19.587 -1.358 13.545 1.00 98.38 359 ALA A C 1
ATOM 2857 O O . ALA A 1 359 ? -20.645 -1.221 14.163 1.00 98.38 359 ALA A O 1
ATOM 2858 N N . ARG A 1 360 ? -18.762 -2.379 13.830 1.00 98.44 360 ARG A N 1
ATOM 2859 C CA . ARG A 1 360 ? -18.956 -3.276 14.988 1.00 98.44 360 ARG A CA 1
ATOM 2860 C C . ARG A 1 360 ? -18.496 -2.639 16.296 1.00 98.44 360 ARG A C 1
ATOM 2862 O O . ARG A 1 360 ? -19.117 -2.905 17.324 1.00 98.44 360 ARG A O 1
ATOM 2869 N N . LEU A 1 361 ? -17.420 -1.853 16.261 1.00 98.25 361 LEU A N 1
ATOM 2870 C CA . LEU A 1 361 ? -16.917 -1.103 17.407 1.00 98.25 361 LEU A CA 1
ATOM 2871 C C . LEU A 1 361 ? -17.931 -0.033 17.821 1.00 98.25 361 LEU A C 1
ATOM 2873 O O . LEU A 1 361 ? -18.365 -0.057 18.965 1.00 98.25 361 LEU A O 1
ATOM 2877 N N . GLU A 1 362 ? -18.411 0.791 16.887 1.00 98.50 362 GLU A N 1
ATOM 2878 C CA . GLU A 1 362 ? -19.444 1.811 17.137 1.00 98.50 362 GLU A CA 1
ATOM 2879 C C . GLU A 1 362 ? -20.710 1.209 17.775 1.00 98.50 362 GLU A C 1
ATOM 2881 O O . GLU A 1 362 ? -21.245 1.732 18.753 1.00 98.50 362 GLU A O 1
ATOM 2886 N N . ALA A 1 363 ? -21.170 0.055 17.275 1.00 98.25 363 ALA A N 1
ATOM 2887 C CA . ALA A 1 363 ? -22.317 -0.653 17.844 1.00 98.25 363 ALA A CA 1
ATOM 2888 C C . ALA A 1 363 ? -22.050 -1.208 19.260 1.00 98.25 363 ALA A C 1
ATOM 2890 O O . ALA A 1 363 ? -22.970 -1.294 20.077 1.00 98.25 363 ALA A O 1
ATOM 2891 N N . ALA A 1 364 ? -20.808 -1.594 19.566 1.00 98.00 364 ALA A N 1
ATOM 2892 C CA . ALA A 1 364 ? -20.411 -2.029 20.903 1.00 98.00 364 ALA A CA 1
ATOM 2893 C C . ALA A 1 364 ? -20.263 -0.842 21.871 1.00 98.00 364 ALA A C 1
ATOM 2895 O O . ALA A 1 364 ? -20.714 -0.938 23.010 1.00 98.00 364 ALA A O 1
ATOM 2896 N N . GLU A 1 365 ? -19.701 0.278 21.417 1.00 98.50 365 GLU A N 1
ATOM 2897 C CA . GLU A 1 365 ? -19.579 1.527 22.176 1.00 98.50 365 GLU A CA 1
ATOM 2898 C C . GLU A 1 365 ? -20.952 2.112 22.520 1.00 98.50 365 GLU A C 1
ATOM 2900 O O . GLU A 1 365 ? -21.206 2.420 23.684 1.00 98.50 365 GLU A O 1
ATOM 2905 N N . GLY A 1 366 ? -21.884 2.154 21.559 1.00 98.44 366 GLY A N 1
ATOM 2906 C CA . GLY A 1 366 ? -23.274 2.544 21.815 1.00 98.44 366 GLY A CA 1
ATOM 2907 C C . GLY A 1 366 ? -23.921 1.697 22.916 1.00 98.44 366 GLY A C 1
ATOM 2908 O O . GLY A 1 366 ? -24.520 2.234 23.846 1.00 98.44 366 GLY A O 1
ATOM 2909 N N . LYS A 1 367 ? -23.703 0.376 22.889 1.00 98.56 367 LYS A N 1
ATOM 2910 C CA . LYS A 1 367 ? -24.206 -0.534 23.926 1.00 98.56 367 LYS A CA 1
ATOM 2911 C C . LYS A 1 367 ? -23.526 -0.354 25.291 1.00 98.56 367 LYS A C 1
ATOM 2913 O O . LYS A 1 367 ? -24.157 -0.588 26.320 1.00 98.56 367 LYS A O 1
ATOM 2918 N N . ILE A 1 368 ? -22.253 0.043 25.329 1.00 98.25 368 ILE A N 1
ATOM 2919 C CA . ILE A 1 368 ? -21.576 0.399 26.585 1.00 98.25 368 ILE A CA 1
ATOM 2920 C C . ILE A 1 368 ? -22.236 1.644 27.189 1.00 98.25 368 ILE A C 1
ATOM 2922 O O . ILE A 1 368 ? -22.558 1.629 28.374 1.00 98.25 368 ILE A O 1
ATOM 2926 N N . ILE A 1 369 ? -22.519 2.669 26.378 1.00 98.50 369 ILE A N 1
ATOM 2927 C CA . ILE A 1 369 ? -23.198 3.896 26.826 1.00 98.50 369 ILE A CA 1
ATOM 2928 C C . ILE A 1 369 ? -24.599 3.581 27.378 1.00 98.50 369 ILE A C 1
ATOM 2930 O O . ILE A 1 369 ? -24.921 4.023 28.481 1.00 98.50 369 ILE A O 1
ATOM 2934 N N . GLU A 1 370 ? -25.397 2.762 26.681 1.00 98.25 370 GLU A N 1
ATOM 2935 C CA . GLU A 1 370 ? -26.708 2.293 27.169 1.00 98.25 370 GLU A CA 1
ATOM 2936 C C . GLU A 1 370 ? -26.600 1.633 28.559 1.00 98.25 370 GLU A C 1
ATOM 2938 O O . GLU A 1 370 ? -27.321 1.998 29.490 1.00 98.25 370 GLU A O 1
ATOM 2943 N N . LEU A 1 371 ? -25.650 0.707 28.736 1.00 98.19 371 LEU A N 1
ATOM 2944 C CA . LEU A 1 371 ? -25.431 0.009 30.010 1.00 98.19 371 LEU A CA 1
ATOM 2945 C C . LEU A 1 371 ? -24.905 0.937 31.120 1.00 98.19 371 LEU A C 1
ATOM 2947 O O . LEU A 1 371 ? -25.247 0.755 32.290 1.00 98.19 371 LEU A O 1
ATOM 2951 N N . GLU A 1 372 ? -24.095 1.945 30.788 1.00 98.12 372 GLU A N 1
ATOM 2952 C CA . GLU A 1 372 ? -23.664 2.970 31.744 1.00 98.12 372 GLU A CA 1
ATOM 2953 C C . GLU A 1 372 ? -24.823 3.864 32.207 1.00 98.12 372 GLU A C 1
ATOM 2955 O O . GLU A 1 372 ? -24.849 4.294 33.365 1.00 98.12 372 GLU A O 1
ATOM 2960 N N . GLU A 1 373 ? -25.777 4.172 31.327 1.00 98.12 373 GLU A N 1
ATOM 2961 C CA . GLU A 1 373 ? -26.990 4.916 31.675 1.00 98.12 373 GLU A CA 1
ATOM 2962 C C . GLU A 1 373 ? -27.930 4.086 32.555 1.00 98.12 373 GLU A C 1
ATOM 2964 O O . GLU A 1 373 ? -28.360 4.571 33.608 1.00 98.12 373 GLU A O 1
ATOM 2969 N N . GLU A 1 374 ? -28.164 2.814 32.215 1.00 98.06 374 GLU A N 1
ATOM 2970 C CA . GLU A 1 374 ? -28.902 1.878 33.074 1.00 98.06 374 GLU A CA 1
ATOM 2971 C C . GLU A 1 374 ? -28.263 1.770 34.468 1.00 98.06 374 GLU A C 1
ATOM 2973 O O . GLU A 1 374 ? -28.957 1.876 35.484 1.00 98.06 374 GLU A O 1
ATOM 2978 N N . LEU A 1 375 ? -26.932 1.644 34.544 1.00 97.81 375 LEU A N 1
ATOM 2979 C CA . LEU A 1 375 ? -26.205 1.559 35.812 1.00 97.81 375 LEU A CA 1
ATOM 2980 C C . LEU A 1 375 ? -26.340 2.841 36.653 1.00 97.81 375 LEU A C 1
ATOM 2982 O O . LEU A 1 375 ? -26.487 2.754 37.875 1.00 97.81 375 LEU A O 1
ATOM 2986 N N . LYS A 1 376 ? -26.354 4.029 36.029 1.00 98.25 376 LYS A N 1
ATOM 2987 C CA . LYS A 1 376 ? -26.628 5.307 36.721 1.00 98.25 376 LYS A CA 1
ATOM 2988 C C . LYS A 1 376 ? -28.047 5.334 37.299 1.00 98.25 376 LYS A C 1
ATOM 2990 O O . LYS A 1 376 ? -28.225 5.755 38.444 1.00 98.25 376 LYS A O 1
ATOM 2995 N N . VAL A 1 377 ? -29.049 4.856 36.555 1.00 98.25 377 VAL A N 1
ATOM 2996 C CA . VAL A 1 377 ? -30.444 4.773 37.029 1.00 98.25 377 VAL A CA 1
ATOM 2997 C C . VAL A 1 377 ? -30.575 3.782 38.189 1.00 98.25 377 VAL A C 1
ATOM 2999 O O . VAL A 1 377 ? -31.141 4.131 39.226 1.00 98.25 377 VAL A O 1
ATOM 3002 N N . VAL A 1 378 ? -29.994 2.584 38.073 1.00 98.25 378 VAL A N 1
ATOM 3003 C CA . VAL A 1 378 ? -29.969 1.581 39.154 1.00 98.25 378 VAL A CA 1
ATOM 3004 C C . VAL A 1 378 ? -29.258 2.125 40.396 1.00 98.25 378 VAL A C 1
ATOM 3006 O O . VAL A 1 378 ? -29.780 1.991 41.502 1.00 98.25 378 VAL A O 1
ATOM 3009 N N . GLY A 1 379 ? -28.122 2.809 40.232 1.00 98.06 379 GLY A N 1
ATOM 3010 C CA . GLY A 1 379 ? -27.388 3.434 41.334 1.00 98.06 379 GLY A CA 1
ATOM 3011 C C . GLY A 1 379 ? -28.170 4.541 42.051 1.00 98.06 379 GLY A C 1
ATOM 3012 O O . GLY A 1 379 ? -28.049 4.688 43.266 1.00 98.06 379 GLY A O 1
ATOM 3013 N N . ASN A 1 380 ? -29.008 5.296 41.335 1.00 98.00 380 ASN A N 1
ATOM 3014 C CA . ASN A 1 380 ? -29.909 6.277 41.945 1.00 98.00 380 ASN A CA 1
ATOM 3015 C C . ASN A 1 380 ? -31.067 5.596 42.692 1.00 98.00 380 ASN A C 1
ATOM 3017 O O . ASN A 1 380 ? -31.329 5.942 43.843 1.00 98.00 380 ASN A O 1
ATOM 3021 N N . ASN A 1 381 ? -31.696 4.582 42.090 1.00 97.88 381 ASN A N 1
ATOM 3022 C CA . ASN A 1 381 ? -32.762 3.807 42.732 1.00 97.88 381 ASN A CA 1
ATOM 3023 C C . ASN A 1 381 ? -32.275 3.113 44.015 1.00 97.88 381 ASN A C 1
ATOM 3025 O O . ASN A 1 381 ? -32.993 3.100 45.012 1.00 97.88 381 ASN A O 1
ATOM 3029 N N . MET A 1 382 ? -31.045 2.587 44.018 1.00 97.38 382 MET A N 1
ATOM 3030 C CA . MET A 1 382 ? -30.434 1.967 45.197 1.00 97.38 382 MET A CA 1
ATOM 3031 C C . MET A 1 382 ? -30.295 2.962 46.356 1.00 97.38 382 MET A C 1
ATOM 3033 O O . MET A 1 382 ? -30.701 2.640 47.467 1.00 97.38 382 MET A O 1
ATOM 3037 N N . LYS A 1 383 ? -29.821 4.189 46.096 1.00 97.94 383 LYS A N 1
ATOM 3038 C CA . LYS A 1 383 ? -29.735 5.252 47.118 1.00 97.94 383 LYS A CA 1
ATOM 3039 C C . LYS A 1 383 ? -31.108 5.640 47.671 1.00 97.94 383 LYS A C 1
ATOM 3041 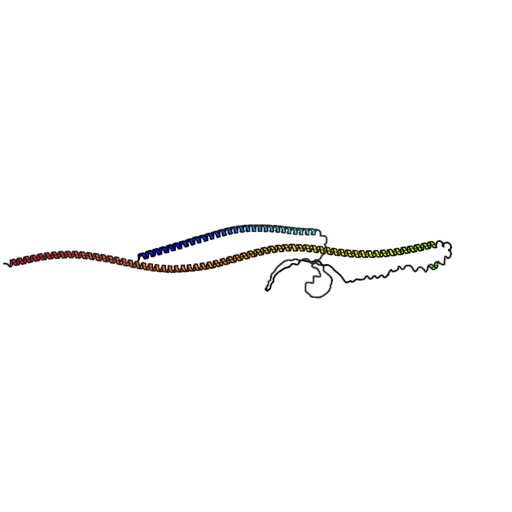O O . LYS A 1 383 ? -31.246 5.871 48.866 1.00 97.94 383 LYS A O 1
ATOM 3046 N N . SER A 1 384 ? -32.135 5.708 46.822 1.00 97.81 384 SER A N 1
ATOM 3047 C CA . SER A 1 384 ? -33.506 5.980 47.277 1.00 97.81 384 SER A CA 1
ATOM 3048 C C . SER A 1 384 ? -34.069 4.851 48.146 1.00 97.81 384 SER A C 1
ATOM 3050 O O . SER A 1 384 ? -34.761 5.130 49.122 1.00 97.81 384 SER A O 1
ATOM 3052 N N . LEU A 1 385 ? -33.755 3.591 47.827 1.00 97.44 385 LEU A N 1
ATOM 3053 C CA . LEU A 1 385 ? -34.126 2.437 48.650 1.00 97.44 385 LEU A CA 1
ATOM 3054 C C . LEU A 1 385 ? -33.366 2.411 49.983 1.00 97.44 385 LEU A C 1
ATOM 3056 O O . LEU A 1 385 ? -33.986 2.152 51.006 1.00 97.44 385 LEU A O 1
ATOM 3060 N N . GLU A 1 386 ? -32.073 2.738 49.987 1.00 97.38 386 GLU A N 1
ATOM 3061 C CA . GLU A 1 386 ? -31.241 2.857 51.195 1.00 97.38 386 GLU A CA 1
ATOM 3062 C C . GLU A 1 386 ? -31.793 3.923 52.158 1.00 97.38 386 GLU A C 1
ATOM 3064 O O . GLU A 1 386 ? -31.973 3.656 53.342 1.00 97.38 386 GLU A O 1
ATOM 3069 N N . ILE A 1 387 ? -32.176 5.101 51.651 1.00 97.81 387 ILE A N 1
ATOM 3070 C CA . ILE A 1 387 ? -32.838 6.139 52.464 1.00 97.81 387 ILE A CA 1
ATOM 3071 C C . ILE A 1 387 ? -34.192 5.637 52.997 1.00 97.81 387 ILE A C 1
ATOM 3073 O O . ILE A 1 387 ? -34.499 5.814 54.175 1.00 97.81 387 ILE A O 1
ATOM 3077 N N . SER A 1 388 ? -34.999 4.978 52.158 1.00 96.56 388 SER A N 1
ATOM 3078 C CA . SER A 1 388 ? -36.298 4.430 52.576 1.00 96.56 388 SER A CA 1
ATOM 3079 C C . SER A 1 388 ? -36.176 3.318 53.627 1.00 96.56 388 SER A C 1
ATOM 3081 O O . SER A 1 388 ? -37.096 3.146 54.428 1.00 96.56 388 SER A O 1
ATOM 3083 N N . GLU A 1 389 ? -35.087 2.550 53.607 1.00 97.56 389 GLU A N 1
ATOM 3084 C CA . GLU A 1 389 ? -34.783 1.491 54.571 1.00 97.56 389 GLU A CA 1
ATOM 3085 C C . GLU A 1 389 ? -34.306 2.085 55.902 1.00 97.56 389 GLU A C 1
ATOM 3087 O O . GLU A 1 389 ? -34.862 1.742 56.946 1.00 97.56 389 GLU A O 1
ATOM 3092 N N . GLN A 1 390 ? -33.428 3.092 55.870 1.00 97.44 390 GLN A N 1
ATOM 3093 C CA . GLN A 1 390 ? -33.042 3.865 57.056 1.00 97.44 390 GLN A CA 1
ATOM 3094 C C . GLN A 1 390 ? -34.246 4.534 57.737 1.00 97.44 390 GLN A C 1
ATOM 3096 O O . GLN A 1 390 ? -34.376 4.472 58.960 1.00 97.44 390 GLN A O 1
ATOM 3101 N N . GLU A 1 391 ? -35.168 5.134 56.974 1.00 97.62 391 GLU A N 1
ATOM 3102 C CA . GLU A 1 391 ? -36.406 5.684 57.539 1.00 97.62 391 GLU A CA 1
ATOM 3103 C C . GLU A 1 391 ? -37.323 4.603 58.137 1.00 97.62 391 GLU A C 1
ATOM 3105 O O . GLU A 1 391 ? -38.039 4.863 59.104 1.00 97.62 391 GLU A O 1
ATOM 3110 N N . ALA A 1 392 ? -37.372 3.403 57.549 1.00 97.06 392 ALA A N 1
ATOM 3111 C CA . ALA A 1 392 ? -38.155 2.293 58.091 1.00 97.06 392 ALA A CA 1
ATOM 3112 C C . ALA A 1 392 ? -37.550 1.781 59.408 1.00 97.06 392 ALA A C 1
ATOM 3114 O O . ALA A 1 392 ? -38.287 1.629 60.381 1.00 97.06 392 ALA A O 1
ATOM 3115 N N . SER A 1 393 ? -36.224 1.635 59.462 1.00 97.56 393 SER A N 1
ATOM 3116 C CA . SER A 1 393 ? -35.474 1.253 60.664 1.00 97.56 393 SER A CA 1
ATOM 3117 C C . SER A 1 393 ? -35.678 2.254 61.812 1.00 97.56 393 SER A C 1
ATOM 3119 O O . SER A 1 393 ? -36.048 1.865 62.915 1.00 97.56 393 SER A O 1
ATOM 3121 N N . GLN A 1 394 ? -35.598 3.565 61.544 1.00 97.44 394 GLN A N 1
ATOM 3122 C CA . GLN A 1 394 ? -35.882 4.599 62.557 1.00 97.44 394 GLN A CA 1
ATOM 3123 C C . GLN A 1 394 ? -37.318 4.522 63.108 1.00 97.44 394 GLN A C 1
ATOM 3125 O O . GLN A 1 394 ? -37.550 4.749 64.299 1.00 97.44 394 GLN A O 1
ATOM 3130 N N . ARG A 1 395 ? -38.306 4.196 62.260 1.00 97.38 395 ARG A N 1
ATOM 3131 C CA . ARG A 1 395 ? -39.689 3.969 62.715 1.00 97.38 395 ARG A CA 1
ATOM 3132 C C . ARG A 1 395 ? -39.768 2.725 63.598 1.00 97.38 395 ARG A C 1
ATOM 3134 O O . ARG A 1 395 ? -40.404 2.790 64.647 1.00 97.38 395 ARG A O 1
ATOM 3141 N N . GLU A 1 396 ? -39.109 1.635 63.209 1.00 97.62 396 GLU A N 1
ATOM 3142 C CA . GLU A 1 396 ? -39.036 0.396 63.988 1.00 97.62 396 GLU A CA 1
ATOM 3143 C C . GLU A 1 396 ? -38.418 0.633 65.374 1.00 97.62 396 GLU A C 1
ATOM 3145 O O . GLU A 1 396 ? -39.076 0.338 66.369 1.00 97.62 396 GLU A O 1
ATOM 3150 N N . GLU A 1 397 ? -37.255 1.289 65.464 1.00 97.88 397 GLU A N 1
ATOM 3151 C CA . GLU A 1 397 ? -36.612 1.671 66.734 1.00 97.88 397 GLU A CA 1
ATOM 3152 C C . GLU A 1 397 ? -37.554 2.479 67.651 1.00 97.88 397 GLU A C 1
ATOM 3154 O O . GLU A 1 397 ? -37.668 2.195 68.848 1.00 97.88 397 GLU A O 1
ATOM 3159 N N . SER A 1 398 ? -38.296 3.446 67.091 1.00 97.19 398 SER A N 1
ATOM 3160 C CA . SER A 1 398 ? -39.261 4.261 67.850 1.00 97.19 398 SER A CA 1
ATOM 3161 C C . SER A 1 398 ? -40.462 3.453 68.368 1.00 97.19 398 SER A C 1
ATOM 3163 O O . SER A 1 398 ? -40.974 3.700 69.469 1.00 97.19 398 SER A O 1
ATOM 3165 N N . TYR A 1 399 ? -40.904 2.448 67.605 1.00 97.12 399 TYR A N 1
ATOM 3166 C CA . TYR A 1 399 ? -41.952 1.527 68.032 1.00 97.12 399 TYR A CA 1
ATOM 3167 C C . TYR A 1 399 ? -41.429 0.531 69.068 1.00 97.12 399 TYR A C 1
ATOM 3169 O O . TYR A 1 399 ? -42.140 0.260 70.034 1.00 97.12 399 TYR A O 1
ATOM 3177 N N . GLU A 1 400 ? -40.191 0.046 68.946 1.00 97.81 400 GLU A N 1
ATOM 3178 C CA . GLU A 1 400 ? -39.560 -0.775 69.979 1.00 97.81 400 GLU A CA 1
ATOM 3179 C C . GLU A 1 400 ? -39.447 -0.028 71.315 1.00 97.81 400 GLU A C 1
ATOM 3181 O O . GLU A 1 400 ? -39.778 -0.593 72.358 1.00 97.81 400 GLU A O 1
ATOM 3186 N N . GLU A 1 401 ? -39.009 1.236 71.316 1.00 97.62 401 GLU A N 1
ATOM 3187 C CA . GLU A 1 401 ? -38.950 2.055 72.535 1.00 97.62 401 GLU A CA 1
ATOM 3188 C C . GLU A 1 401 ? -40.344 2.249 73.151 1.00 97.62 401 GLU A C 1
ATOM 3190 O O . GLU A 1 401 ? -40.536 2.008 74.346 1.00 97.62 401 GLU A O 1
ATOM 3195 N N . SER A 1 402 ? -41.343 2.566 72.322 1.00 97.38 402 SER A N 1
ATOM 3196 C CA . SER A 1 402 ? -42.743 2.681 72.751 1.00 97.38 402 SER A CA 1
ATOM 3197 C C . SER A 1 402 ? -43.272 1.373 73.359 1.00 97.38 402 SER A C 1
ATOM 3199 O O . SER A 1 402 ? -43.945 1.385 74.390 1.00 97.38 402 SER A O 1
ATOM 3201 N N . ILE A 1 403 ? -42.940 0.223 72.762 1.00 97.12 403 ILE A N 1
ATOM 3202 C CA . ILE A 1 403 ? -43.302 -1.105 73.277 1.00 97.12 403 ILE A CA 1
ATOM 3203 C C . ILE A 1 403 ? -42.586 -1.388 74.605 1.00 97.12 403 ILE A C 1
ATOM 3205 O O . ILE A 1 403 ? -43.215 -1.925 75.520 1.00 97.12 403 ILE A O 1
ATOM 3209 N N . ARG A 1 404 ? -41.307 -1.013 74.759 1.00 97.88 404 ARG A N 1
ATOM 3210 C CA . ARG A 1 404 ? -40.546 -1.170 76.015 1.00 97.88 404 ARG A CA 1
ATOM 3211 C C . ARG A 1 404 ? -41.171 -0.361 77.157 1.00 97.88 404 ARG A C 1
ATOM 3213 O O . ARG A 1 404 ? -41.410 -0.930 78.223 1.00 97.88 404 ARG A O 1
ATOM 3220 N N . ASP A 1 405 ? -41.491 0.914 76.933 1.00 97.62 405 ASP A N 1
ATOM 3221 C CA . ASP A 1 405 ? -42.150 1.787 77.921 1.00 97.62 405 ASP A CA 1
ATOM 3222 C C . ASP A 1 405 ? -43.544 1.262 78.306 1.00 97.62 405 ASP A C 1
ATOM 3224 O O . ASP A 1 405 ? -43.820 1.046 79.490 1.00 97.62 405 ASP A O 1
ATOM 3228 N N . LEU A 1 406 ? -44.395 0.940 77.324 1.00 97.38 406 LEU A N 1
ATOM 3229 C CA . LEU A 1 406 ? -45.715 0.350 77.582 1.00 97.38 406 LEU A CA 1
ATOM 3230 C C . LEU A 1 406 ? -45.619 -0.986 78.338 1.00 97.38 406 LEU A C 1
ATOM 3232 O O . LEU A 1 406 ? -46.422 -1.238 79.236 1.00 97.38 406 LEU A O 1
ATOM 3236 N N . THR A 1 407 ? -44.612 -1.813 78.041 1.00 97.50 407 THR A N 1
ATOM 3237 C CA . THR A 1 407 ? -44.356 -3.073 78.759 1.00 97.50 407 THR A CA 1
ATOM 3238 C C . THR A 1 407 ? -43.909 -2.831 80.206 1.00 97.50 407 THR A C 1
ATOM 3240 O O . THR A 1 407 ? -44.304 -3.591 81.091 1.00 97.50 407 THR A O 1
ATOM 3243 N N . SER A 1 408 ? -43.119 -1.785 80.484 1.00 98.00 408 SER A N 1
ATOM 3244 C CA . SER A 1 408 ? -42.762 -1.408 81.864 1.00 98.00 408 SER A CA 1
ATOM 3245 C C . SER A 1 408 ? -43.994 -0.953 82.644 1.00 98.00 408 SER A C 1
ATOM 3247 O O . SER A 1 408 ? -44.293 -1.495 83.708 1.00 98.00 408 SER A O 1
ATOM 3249 N N . ARG A 1 409 ? -44.780 -0.036 82.065 1.00 97.44 409 ARG A N 1
ATOM 3250 C CA . ARG A 1 409 ? -46.018 0.479 82.673 1.00 97.44 409 ARG A CA 1
ATOM 3251 C C . ARG A 1 409 ? -47.044 -0.621 82.931 1.00 97.44 409 ARG A C 1
ATOM 3253 O O . ARG A 1 409 ? -47.725 -0.581 83.955 1.00 97.44 409 ARG A O 1
ATOM 3260 N N . LEU A 1 410 ? -47.145 -1.603 82.030 1.00 97.44 410 LEU A N 1
ATOM 3261 C CA . LEU A 1 410 ? -47.993 -2.778 82.219 1.00 97.44 410 LEU A CA 1
ATOM 3262 C C . LEU A 1 410 ? -47.535 -3.586 83.439 1.00 97.44 410 LEU A C 1
ATOM 3264 O O . LEU A 1 410 ? -48.342 -3.807 84.333 1.00 97.44 410 LEU A O 1
ATOM 3268 N N . LYS A 1 411 ? -46.243 -3.923 83.545 1.00 97.75 411 LYS A N 1
ATOM 3269 C CA . LYS A 1 411 ? -45.688 -4.648 84.706 1.00 97.75 411 LYS A CA 1
ATOM 3270 C C . LYS A 1 411 ? -45.873 -3.894 86.026 1.00 97.75 411 LYS A C 1
ATOM 3272 O O . LYS A 1 411 ? -46.161 -4.503 87.051 1.00 97.75 411 LYS A O 1
ATOM 3277 N N . GLU A 1 412 ? -45.744 -2.569 86.021 1.00 97.44 412 GLU A N 1
ATOM 3278 C CA . GLU A 1 412 ? -46.008 -1.724 87.196 1.00 97.44 412 GLU A CA 1
ATOM 3279 C C . GLU A 1 412 ? -47.500 -1.668 87.567 1.00 97.44 412 GLU A C 1
ATOM 3281 O O . GLU A 1 412 ? -47.853 -1.550 88.743 1.00 97.44 412 GLU A O 1
ATOM 3286 N N . ALA A 1 413 ? -48.400 -1.723 86.582 1.00 96.75 413 ALA A N 1
ATOM 3287 C CA . ALA A 1 413 ? -49.840 -1.818 86.812 1.00 96.75 413 ALA A CA 1
ATOM 3288 C C . ALA A 1 413 ? -50.238 -3.210 87.331 1.00 96.75 413 ALA A C 1
ATOM 3290 O O . ALA A 1 413 ? -50.971 -3.295 88.314 1.00 96.75 413 ALA A O 1
ATOM 3291 N N . GLU A 1 414 ? -49.699 -4.280 86.740 1.00 97.19 414 GLU A N 1
ATOM 3292 C CA . GLU A 1 414 ? -49.845 -5.666 87.201 1.00 97.19 414 GLU A CA 1
ATOM 3293 C C . GLU A 1 414 ? -49.336 -5.819 88.637 1.00 97.19 414 GLU A C 1
ATOM 3295 O O . GLU A 1 414 ? -50.048 -6.338 89.494 1.00 97.19 414 GLU A O 1
ATOM 3300 N N . HIS A 1 415 ? -48.143 -5.299 88.950 1.00 97.44 415 HIS A N 1
ATOM 3301 C CA . HIS A 1 415 ? -47.603 -5.374 90.304 1.00 97.44 415 HIS A CA 1
ATOM 3302 C C . HIS A 1 415 ? -48.523 -4.672 91.313 1.00 97.44 415 HIS A C 1
ATOM 3304 O O . HIS A 1 415 ? -48.918 -5.303 92.295 1.00 97.44 415 HIS A O 1
ATOM 3310 N N . ARG A 1 416 ? -48.959 -3.433 91.035 1.00 97.44 416 ARG A N 1
ATOM 3311 C CA . ARG A 1 416 ? -49.927 -2.712 91.884 1.00 97.44 416 ARG A CA 1
ATOM 3312 C C . ARG A 1 416 ? -51.257 -3.453 92.033 1.00 97.44 416 ARG A C 1
ATOM 3314 O O . ARG A 1 416 ? -51.813 -3.465 93.128 1.00 97.44 416 ARG A O 1
ATOM 3321 N N . ALA A 1 417 ? -51.753 -4.096 90.974 1.00 96.75 417 ALA A N 1
ATOM 3322 C CA . ALA A 1 417 ? -52.954 -4.926 91.044 1.00 96.75 417 ALA A CA 1
ATOM 3323 C C . ALA A 1 417 ? -52.751 -6.118 91.995 1.00 96.75 417 ALA A C 1
ATOM 3325 O O . ALA A 1 417 ? -53.542 -6.289 92.919 1.00 96.75 417 ALA A O 1
ATOM 3326 N N . THR A 1 418 ? -51.643 -6.862 91.875 1.00 96.69 418 THR A N 1
ATOM 3327 C CA . THR A 1 418 ? -51.347 -7.984 92.792 1.00 96.69 418 THR A CA 1
ATOM 3328 C C . THR A 1 418 ? -51.153 -7.543 94.248 1.00 96.69 418 THR A C 1
ATOM 3330 O O . THR A 1 418 ? -51.461 -8.295 95.174 1.00 96.69 418 THR A O 1
ATOM 3333 N N . GLU A 1 419 ? -50.660 -6.326 94.496 1.00 97.19 419 GLU A N 1
ATOM 3334 C CA . GLU A 1 419 ? -50.578 -5.764 95.849 1.00 97.19 419 GLU A CA 1
ATOM 3335 C C . GLU A 1 419 ? -51.956 -5.392 96.402 1.00 97.19 419 GLU A C 1
ATOM 3337 O O . GLU A 1 419 ? -52.252 -5.711 97.557 1.00 97.19 419 GLU A O 1
ATOM 3342 N N . ALA A 1 420 ? -52.819 -4.792 95.578 1.00 96.19 420 ALA A N 1
ATOM 3343 C CA . ALA A 1 420 ? -54.202 -4.499 95.937 1.00 96.19 420 ALA A CA 1
ATOM 3344 C C . ALA A 1 420 ? -54.999 -5.786 96.219 1.00 96.19 420 ALA A C 1
ATOM 3346 O O . ALA A 1 420 ? -55.672 -5.866 97.244 1.00 96.19 420 ALA A O 1
ATOM 3347 N N . GLU A 1 421 ? -54.859 -6.830 95.398 1.00 96.69 421 GLU A N 1
ATOM 3348 C CA . GLU A 1 421 ? -55.459 -8.153 95.630 1.00 96.69 421 GLU A CA 1
ATOM 3349 C C . GLU A 1 421 ? -54.999 -8.770 96.961 1.00 96.69 421 GLU A C 1
ATOM 3351 O O . GLU A 1 421 ? -55.813 -9.265 97.745 1.00 96.69 421 GLU A O 1
ATOM 3356 N N . ARG A 1 422 ? -53.698 -8.687 97.276 1.00 96.19 422 ARG A N 1
ATOM 3357 C CA . ARG A 1 422 ? -53.157 -9.123 98.577 1.00 96.19 422 ARG A CA 1
ATOM 3358 C C . ARG A 1 422 ? -53.709 -8.296 99.738 1.00 96.19 422 ARG A C 1
ATOM 3360 O O . ARG A 1 422 ? -53.934 -8.854 100.812 1.00 96.19 422 ARG A O 1
ATOM 3367 N N . ALA A 1 423 ? -53.906 -6.991 99.558 1.00 96.31 423 ALA A N 1
ATOM 3368 C CA . ALA A 1 423 ? -54.494 -6.120 100.573 1.00 96.31 423 ALA A CA 1
ATOM 3369 C C . ALA A 1 423 ? -55.977 -6.450 100.807 1.00 96.31 423 ALA A C 1
ATOM 3371 O O . ALA A 1 423 ? -56.376 -6.623 101.956 1.00 96.31 423 ALA A O 1
ATOM 3372 N N . VAL A 1 424 ? -56.759 -6.647 99.740 1.00 96.75 424 VAL A N 1
ATOM 3373 C CA . VAL A 1 424 ? -58.156 -7.109 99.808 1.00 96.75 424 VAL A CA 1
ATOM 3374 C C . VAL A 1 424 ? -58.242 -8.466 100.508 1.00 96.75 424 VAL A C 1
ATOM 3376 O O . VAL A 1 424 ? -59.023 -8.612 101.439 1.00 96.75 424 VAL A O 1
ATOM 3379 N N . SER A 1 425 ? -57.383 -9.432 100.164 1.00 96.19 425 SER A N 1
ATOM 3380 C CA . SER A 1 425 ? -57.359 -10.746 100.826 1.00 96.19 425 SER A CA 1
ATOM 3381 C C . SER A 1 425 ? -57.009 -10.674 102.322 1.00 96.19 425 SER A C 1
ATOM 3383 O O . SER A 1 425 ? -57.504 -11.483 103.107 1.00 96.19 425 SER A O 1
ATOM 3385 N N . LYS A 1 426 ? -56.182 -9.708 102.748 1.00 96.50 426 LYS A N 1
ATOM 3386 C CA . LYS A 1 426 ? -55.913 -9.449 104.175 1.00 96.50 426 LYS A CA 1
ATOM 3387 C C . LYS A 1 426 ? -57.108 -8.806 104.875 1.00 96.50 426 LYS A C 1
ATOM 3389 O O . LYS A 1 426 ? -57.461 -9.247 105.961 1.00 96.50 426 LYS A O 1
ATOM 3394 N N . LEU A 1 427 ? -57.710 -7.786 104.262 1.00 95.94 427 LEU A N 1
ATOM 3395 C CA . LEU A 1 427 ? -58.878 -7.098 104.814 1.00 95.94 427 LEU A CA 1
ATOM 3396 C C . LEU A 1 427 ? -60.076 -8.042 104.930 1.00 95.94 427 LEU A C 1
ATOM 3398 O O . LEU A 1 427 ? -60.742 -8.012 105.953 1.00 95.94 427 LEU A O 1
ATOM 3402 N N . GLN A 1 428 ? -60.291 -8.927 103.952 1.00 95.94 428 GLN A N 1
ATOM 3403 C CA . GLN A 1 428 ? -61.337 -9.946 104.019 1.00 95.94 428 GLN A CA 1
ATOM 3404 C C . GLN A 1 428 ? -61.167 -10.840 105.252 1.00 95.94 428 GLN A C 1
ATOM 3406 O O . GLN A 1 428 ? -62.106 -10.985 106.013 1.00 95.94 428 GLN A O 1
ATOM 3411 N N . LYS A 1 429 ? -59.955 -11.337 105.531 1.00 96.31 429 LYS A N 1
ATOM 3412 C CA . LYS A 1 429 ? -59.699 -12.161 106.729 1.00 96.31 429 LYS A CA 1
ATOM 3413 C C . LYS A 1 429 ? -59.940 -11.426 108.048 1.00 96.31 429 LYS A C 1
ATOM 3415 O O . LYS A 1 429 ? -60.309 -12.059 109.030 1.00 96.31 429 LYS A O 1
ATOM 3420 N N . GLU A 1 430 ? -59.693 -10.117 108.090 1.00 95.69 430 GLU A N 1
ATOM 3421 C CA . GLU A 1 430 ? -59.999 -9.308 109.274 1.00 95.69 430 GLU A CA 1
ATOM 3422 C C . GLU A 1 430 ? -61.506 -9.020 109.376 1.00 95.69 430 GLU A C 1
ATOM 3424 O O . GLU A 1 430 ? -62.029 -9.015 110.482 1.00 95.69 430 GLU A O 1
ATOM 3429 N N . ILE A 1 431 ? -62.220 -8.862 108.252 1.00 95.75 431 ILE A N 1
ATOM 3430 C CA . ILE A 1 431 ? -63.692 -8.822 108.222 1.00 95.75 431 ILE A CA 1
ATOM 3431 C C . ILE A 1 431 ? -64.254 -10.141 108.758 1.00 95.75 431 ILE A C 1
ATOM 3433 O O . ILE A 1 431 ? -64.989 -10.098 109.735 1.00 95.75 431 ILE A O 1
ATOM 3437 N N . ASP A 1 432 ? -63.848 -11.287 108.203 1.00 96.56 432 ASP A N 1
ATOM 3438 C CA . ASP A 1 432 ? -64.308 -12.618 108.622 1.00 96.56 432 ASP A CA 1
ATOM 3439 C C . ASP A 1 432 ? -64.099 -12.812 110.144 1.00 96.56 432 ASP A C 1
ATOM 3441 O O . ASP A 1 432 ? -65.011 -13.199 110.871 1.00 96.56 432 ASP A O 1
ATOM 3445 N N . ARG A 1 433 ? -62.917 -12.438 110.660 1.00 96.44 433 ARG A N 1
ATOM 3446 C CA . ARG A 1 433 ? -62.600 -12.483 112.097 1.00 96.44 433 ARG A CA 1
ATOM 3447 C C . ARG A 1 433 ? -63.466 -11.531 112.933 1.00 96.44 433 ARG A C 1
ATOM 3449 O O . ARG A 1 433 ? -63.891 -11.902 114.024 1.00 96.44 433 ARG A O 1
ATOM 3456 N N . LEU A 1 434 ? -63.695 -10.299 112.477 1.00 95.00 434 LEU A N 1
ATOM 3457 C CA . LEU A 1 434 ? -64.543 -9.332 113.183 1.00 95.00 434 LEU A CA 1
ATOM 3458 C C . LEU A 1 434 ? -66.024 -9.739 113.142 1.00 95.00 434 LEU A C 1
ATOM 3460 O O . LEU A 1 434 ? -66.760 -9.443 114.083 1.00 95.00 434 LEU A O 1
ATOM 3464 N N . GLU A 1 435 ? -66.462 -10.432 112.090 1.00 94.69 435 GLU A N 1
ATOM 3465 C CA . GLU A 1 435 ? -67.788 -11.044 111.996 1.00 94.69 435 GLU A CA 1
ATOM 3466 C C . GLU A 1 435 ? -67.935 -12.207 112.988 1.00 94.69 435 GLU A C 1
ATOM 3468 O O . GLU A 1 435 ? -68.936 -12.240 113.708 1.00 94.69 435 GLU A O 1
ATOM 3473 N N . ASP A 1 436 ? -66.926 -13.078 113.118 1.00 95.50 436 ASP A N 1
ATOM 3474 C CA . ASP A 1 436 ? -66.864 -14.128 114.148 1.00 95.50 436 ASP A CA 1
ATOM 3475 C C . ASP A 1 436 ? -66.876 -13.539 115.576 1.00 95.50 436 ASP A C 1
ATOM 3477 O O . ASP A 1 436 ? -67.659 -13.971 116.426 1.00 95.50 436 ASP A O 1
ATOM 3481 N N . GLU A 1 437 ? -66.054 -12.516 115.852 1.00 94.62 437 GLU A N 1
ATOM 3482 C CA . GLU A 1 437 ? -66.025 -11.813 117.146 1.00 94.62 437 GLU A CA 1
ATOM 3483 C C . GLU A 1 437 ? -67.386 -11.161 117.465 1.00 94.62 437 GLU A C 1
ATOM 3485 O O . GLU A 1 437 ? -67.896 -11.285 118.583 1.00 94.62 437 GLU A O 1
ATOM 3490 N N . LEU A 1 438 ? -68.022 -10.519 116.477 1.00 93.00 438 LEU A N 1
ATOM 3491 C CA . LEU A 1 438 ? -69.352 -9.920 116.614 1.00 93.00 438 LEU A CA 1
ATOM 3492 C C . LEU A 1 438 ? -70.448 -10.975 116.824 1.00 93.00 438 LEU A C 1
ATOM 3494 O O . LEU A 1 438 ? -71.400 -10.724 117.567 1.00 93.00 438 LEU A O 1
ATOM 3498 N N . LEU A 1 439 ? -70.353 -12.132 116.168 1.00 95.00 439 LEU A N 1
ATOM 3499 C CA . LEU A 1 439 ? -71.292 -13.238 116.343 1.00 95.00 439 LEU A CA 1
ATOM 3500 C C . LEU A 1 439 ? -71.162 -13.823 117.753 1.00 95.00 439 LEU A C 1
ATOM 3502 O O . LEU A 1 439 ? -72.174 -13.959 118.438 1.00 95.00 439 LEU A O 1
ATOM 3506 N N . ALA A 1 440 ? -69.937 -14.040 118.236 1.00 92.81 440 ALA A N 1
ATOM 3507 C CA . ALA A 1 440 ? -69.682 -14.487 119.603 1.00 92.81 440 ALA A CA 1
ATOM 3508 C C . ALA A 1 440 ? -70.201 -13.490 120.660 1.00 92.81 440 ALA A C 1
ATOM 3510 O O . ALA A 1 440 ? -70.790 -13.904 121.659 1.00 92.81 440 ALA A O 1
ATOM 3511 N N . GLU A 1 441 ? -70.047 -12.176 120.457 1.00 90.94 441 GLU A N 1
ATOM 3512 C CA . GLU A 1 441 ? -70.649 -11.170 121.350 1.00 90.94 441 GLU A CA 1
ATOM 3513 C C . GLU A 1 441 ? -72.184 -11.137 121.265 1.00 90.94 441 GLU A C 1
ATOM 3515 O O . GLU A 1 441 ? -72.851 -10.990 122.290 1.00 90.94 441 GLU A O 1
ATOM 3520 N N . LYS A 1 442 ? -72.780 -11.348 120.083 1.00 91.88 442 LYS A N 1
ATOM 3521 C CA . LYS A 1 442 ? -74.241 -11.501 119.948 1.00 91.88 442 LYS A CA 1
ATOM 3522 C C . LYS A 1 442 ? -74.758 -12.743 120.671 1.00 91.88 442 LYS A C 1
ATOM 3524 O O . LYS A 1 442 ? -75.808 -12.664 121.303 1.00 91.88 442 LYS A O 1
ATOM 3529 N N . GLU A 1 443 ? -74.041 -13.864 120.616 1.00 92.56 443 GLU A N 1
ATOM 3530 C CA . GLU A 1 443 ? -74.391 -15.079 121.360 1.00 92.56 443 GLU A CA 1
ATOM 3531 C C . GLU A 1 443 ? -74.282 -14.869 122.874 1.00 92.56 443 GLU A C 1
ATOM 3533 O O . GLU A 1 443 ? -75.211 -15.225 123.598 1.00 92.56 443 GLU A O 1
ATOM 3538 N N . LYS A 1 444 ? -73.222 -14.205 123.360 1.00 91.69 444 LYS A N 1
ATOM 3539 C CA . LYS A 1 444 ? -73.111 -13.799 124.774 1.00 91.69 444 LYS A CA 1
ATOM 3540 C C . LYS A 1 444 ? -74.260 -12.885 125.189 1.00 91.69 444 LYS A C 1
ATOM 3542 O O . LYS A 1 444 ? -74.872 -13.122 126.225 1.00 91.69 444 LYS A O 1
ATOM 3547 N N . TYR A 1 445 ? -74.583 -11.867 124.388 1.00 90.62 445 TYR A N 1
ATOM 3548 C CA . TYR A 1 445 ? -75.694 -10.956 124.668 1.00 90.62 445 TYR A CA 1
ATOM 3549 C C . TYR A 1 445 ? -77.036 -11.695 124.699 1.00 90.62 445 TYR A C 1
ATOM 3551 O O . TYR A 1 445 ? -77.835 -11.475 125.604 1.00 90.62 445 TYR A O 1
ATOM 3559 N N . LYS A 1 446 ? -77.264 -12.621 123.759 1.00 91.88 446 LYS A N 1
ATOM 3560 C CA . LYS A 1 446 ? -78.456 -13.477 123.727 1.00 91.88 446 LYS A CA 1
ATOM 3561 C C . LYS A 1 446 ? -78.539 -14.369 124.963 1.00 91.88 446 LYS A C 1
ATOM 3563 O O . LYS A 1 446 ? -79.582 -14.385 125.597 1.00 91.88 446 LYS A O 1
ATOM 3568 N N . ALA A 1 447 ? -77.447 -15.021 125.362 1.00 90.12 447 ALA A N 1
ATOM 3569 C CA . ALA A 1 447 ? -77.397 -15.820 126.585 1.00 90.12 447 ALA A CA 1
ATOM 3570 C C . ALA A 1 447 ? -77.628 -14.968 127.848 1.00 90.12 447 ALA A C 1
ATOM 3572 O O . ALA A 1 447 ? -78.318 -15.396 128.767 1.00 90.12 447 ALA A O 1
ATOM 3573 N N . ILE A 1 448 ? -77.101 -13.739 127.905 1.00 89.25 448 ILE A N 1
ATOM 3574 C CA . ILE A 1 448 ? -77.383 -12.786 128.993 1.00 89.25 448 ILE A CA 1
ATOM 3575 C C . ILE A 1 448 ? -78.865 -12.375 128.991 1.00 89.25 448 ILE A C 1
ATOM 3577 O O . ILE A 1 448 ? -79.461 -12.310 130.062 1.00 89.25 448 ILE A O 1
ATOM 3581 N N . SER A 1 449 ? -79.471 -12.150 127.821 1.00 86.88 449 SER A N 1
ATOM 3582 C CA . SER A 1 449 ? -80.905 -11.858 127.688 1.00 86.88 449 SER A CA 1
ATOM 3583 C C . SER A 1 449 ? -81.769 -13.043 128.114 1.00 86.88 449 SER A C 1
ATOM 3585 O O . SER A 1 449 ? -82.695 -12.854 128.884 1.00 86.88 449 SER A O 1
ATOM 3587 N N . GLU A 1 450 ? -81.439 -14.266 127.693 1.00 88.44 450 GLU A N 1
ATOM 3588 C CA . GLU A 1 450 ? -82.150 -15.489 128.088 1.00 88.44 450 GLU A CA 1
ATOM 3589 C C . GLU A 1 450 ? -82.041 -15.734 129.601 1.00 88.44 450 GLU A C 1
ATOM 3591 O O . GLU A 1 450 ? -83.039 -16.048 130.244 1.00 88.44 450 GLU A O 1
ATOM 3596 N N . ASN A 1 451 ? -80.868 -15.497 130.201 1.00 86.50 451 ASN A N 1
ATOM 3597 C CA . ASN A 1 451 ? -80.698 -15.514 131.658 1.00 86.50 451 ASN A CA 1
ATOM 3598 C C . ASN A 1 451 ? -81.532 -14.417 132.351 1.00 86.50 451 ASN A C 1
ATOM 3600 O O . ASN A 1 451 ? -82.119 -14.662 133.405 1.00 86.50 451 ASN A O 1
ATOM 3604 N N . LEU A 1 452 ? -81.608 -13.209 131.780 1.00 83.38 452 LEU A N 1
ATOM 3605 C CA . LEU A 1 452 ? -82.458 -12.128 132.291 1.00 83.38 452 LEU A CA 1
ATOM 3606 C C . LEU A 1 452 ? -83.941 -12.507 132.212 1.00 83.38 452 LEU A C 1
ATOM 3608 O O . LEU A 1 452 ? -84.623 -12.450 133.227 1.00 83.38 452 LEU A O 1
ATOM 3612 N N . ASP A 1 453 ? -84.430 -12.964 131.063 1.00 85.19 453 ASP A N 1
ATOM 3613 C CA . ASP A 1 453 ? -85.815 -13.409 130.875 1.00 85.19 453 ASP A CA 1
ATOM 3614 C C . ASP A 1 453 ? -86.162 -14.591 131.794 1.00 85.19 453 ASP A C 1
ATOM 3616 O O . ASP A 1 453 ? -87.259 -14.644 132.359 1.00 85.19 453 ASP A O 1
ATOM 3620 N N . GLN A 1 454 ? -85.217 -15.506 132.023 1.00 82.88 454 GLN A N 1
ATOM 3621 C CA . GLN A 1 454 ? -85.382 -16.596 132.978 1.00 82.88 454 GLN A CA 1
ATOM 3622 C C . GLN A 1 454 ? -85.457 -16.080 134.424 1.00 82.88 454 GLN A C 1
ATOM 3624 O O . GLN A 1 454 ? -86.398 -16.433 135.129 1.00 82.88 454 GLN A O 1
ATOM 3629 N N . THR A 1 455 ? -84.567 -15.177 134.853 1.00 77.12 455 THR A N 1
ATOM 3630 C CA . THR A 1 455 ? -84.665 -14.552 136.191 1.00 77.12 455 THR A CA 1
ATOM 3631 C C . THR A 1 455 ? -85.925 -13.693 136.360 1.00 77.12 455 THR A C 1
ATOM 3633 O O . THR A 1 455 ? -86.521 -13.697 137.435 1.00 77.12 455 THR A O 1
ATOM 3636 N N . PHE A 1 456 ? -86.407 -13.018 135.311 1.00 78.44 456 PHE A N 1
ATOM 3637 C CA . PHE A 1 456 ? -87.707 -12.338 135.321 1.00 78.44 456 PHE A CA 1
ATOM 3638 C C . PHE A 1 456 ? -88.874 -13.325 135.437 1.00 78.44 456 PHE A C 1
ATOM 3640 O O . PHE A 1 456 ? -89.833 -13.044 136.151 1.00 78.44 456 PHE A O 1
ATOM 3647 N N . THR A 1 457 ? -88.792 -14.486 134.785 1.00 77.38 457 THR A N 1
ATOM 3648 C CA . THR A 1 457 ? -89.801 -15.553 134.893 1.00 77.38 457 THR A CA 1
ATOM 3649 C C . THR A 1 457 ? -89.808 -16.168 136.295 1.00 77.38 457 THR A C 1
ATOM 3651 O O . THR A 1 457 ? -90.874 -16.369 136.872 1.00 77.38 457 THR A O 1
ATOM 3654 N N . GLU A 1 458 ? -88.631 -16.395 136.883 1.00 75.00 458 GLU A N 1
ATOM 3655 C CA . GLU A 1 458 ? -88.466 -16.844 138.272 1.00 75.00 458 GLU A CA 1
ATOM 3656 C C . GLU A 1 458 ? -89.008 -15.811 139.278 1.00 75.00 458 GLU A C 1
ATOM 3658 O O . GLU A 1 458 ? -89.602 -16.199 140.280 1.00 75.00 458 GLU A O 1
ATOM 3663 N N . LEU A 1 459 ? -88.885 -14.508 138.994 1.00 69.50 459 LEU A N 1
ATOM 3664 C CA . LEU A 1 459 ? -89.470 -13.426 139.802 1.00 69.50 459 LEU A CA 1
ATOM 3665 C C . LEU A 1 459 ? -90.987 -13.251 139.606 1.00 69.50 459 LEU A C 1
ATOM 3667 O O . LEU A 1 459 ? -91.666 -12.829 140.537 1.00 69.50 459 LEU A O 1
ATOM 3671 N N . ALA A 1 460 ? -91.522 -13.549 138.420 1.00 67.06 460 ALA A N 1
ATOM 3672 C CA . ALA A 1 460 ? -92.950 -13.431 138.102 1.00 67.06 460 ALA A CA 1
ATOM 3673 C C . ALA A 1 460 ? -93.776 -14.679 138.478 1.00 67.06 460 ALA A C 1
ATOM 3675 O O . ALA A 1 460 ? -95.004 -14.649 138.405 1.00 67.06 460 ALA A O 1
ATOM 3676 N N . GLY A 1 461 ? -93.113 -15.777 138.856 1.00 58.75 461 GLY A N 1
ATOM 3677 C CA . GLY A 1 461 ? -93.729 -17.034 139.291 1.00 58.75 461 GLY A CA 1
ATOM 3678 C C . GLY A 1 461 ? -94.067 -17.123 140.787 1.00 58.75 461 GLY A C 1
ATOM 3679 O O . GLY A 1 461 ? -94.390 -18.223 141.242 1.00 58.75 461 GLY A O 1
ATOM 3680 N N . PHE A 1 462 ? -93.974 -16.016 141.537 1.00 48.12 462 PHE A N 1
ATOM 3681 C CA . PHE A 1 462 ? -94.227 -15.917 142.984 1.00 48.12 462 PHE A CA 1
ATOM 3682 C C . PHE A 1 462 ? -95.375 -14.956 143.329 1.00 48.12 462 PHE A C 1
ATOM 3684 O O . PHE A 1 462 ? -95.465 -13.883 142.691 1.00 48.12 462 PHE A O 1
#

Radius of gyration: 86.73 Å; chains: 1; bounding box: 193×86×284 Å

Sequence (462 aa):
MAATNTMDAIKKKMQSMKLEKESALDKADQFEQNLKDQQDKNAKQEEEINDLQKRINQLEGELDQSQTQLEEATQKLEETEKKHNNIRKQKSDEKQIDREGDASSTKKRKKILVSRKDCPIHAKYRRGASIESIPEGNECRCRIKTTKTSKRPTMKNSLSGTPSSLSQSVTSTERRPEPEGSCLPTNIDSSSYILNDYSLFSDCEDVGEDLDVREELEKLHSKYKGLFSVAYLLKSTSSLKFTIIGSELKNISYCLKRAEAEVGALTRRIKLLEEDFEQTASRLDSATETLDKASKTAEDTERERKLLESRSLADDERIDTLETQLKEAKFIAEDADRKYDEAARKLAITEVDLERAEARLEAAEGKIIELEEELKVVGNNMKSLEISEQEASQREESYEESIRDLTSRLKEAEHRATEAERAVSKLQKEIDRLEDELLAEKEKYKAISENLDQTFTELAGF

Foldseek 3Di:
DVVVVVVVVVVVVVVVVVVVVVVVVVVVVVVVVVVVVVVVVVVVVVVVVVVVVVVVVVVVVVVVVVVVVVVVVVVVVVVVVVVVVVVVVVVVVVVVVVVVVVVPPPPPDDDDDDDPPDDPPPPPPPDDDDDDDDDDDDDDDDDDDDDDDDDDDDDDDDDDDDDDDDDDDDDDDDDDDDDDDDDDDDDDDDDDDDDDDPPPDDDPPDPDDDDDDDPPVVVPPPPPPDDPDPPPPPCPVVVVVVVVVVVVVVVVVVVVVVVVVVVVVVVVVVVVVVVVVVVVVVVVVVVVVVVVVVVVVVVVVVVVVVVVVVVVVVVVVVVVVVVVVVVVVVVVVVVVVVVVVVVVVVVVVVVVVVVVVVVVVVVVVVVVVVVVVVVVVVVVVVVVVVVVVVVVVVVVVVVVVVVVVVVVVVVVVVVVVVVVVVVVVVVVVVVVVVVVVVVVVVVVVVVVVVVVVVVVVVVVVD

InterPro domains:
  IPR000533 Tropomyosin [PF00261] (7-108)
  IPR000533 Tropomyosin [PF00261] (248-460)
  IPR000533 Tropomyosin [PR00194] (262-279)
  IPR000533 Tropomyosin [PR00194] (298-318)
  IPR000533 Tropomyosin [PR00194] (323-351)
  IPR000533 Tropomyosin [PR00194] (353-376)
  IPR000533 Tropomyosin [PR00194] (409-434)
  IPR000533 Tropomyosin [PS00326] (410-418)

pLDDT: mean 75.59, std 26.03, range [26.52, 98.62]

Secondary structure (DSSP, 8-state):
-HHHHHHHHHHHHHHHHHHHHHHHHHHHHHHHHHHHHHHHHHHHHHHHHHHHHHHHHHHHHHHHHHHHHHHHHHHHHHHHHHHHHHHHHHHHHHHHHHHHHHTTT--S-------TT--TTGGG-SS------------------------------------------------------------------------------------S--SSGGGSTTS-TT--SSSSSSHHHHHHHHHHHHHHHHHHHHHHHHHHHHHHHHHHHHHHHHHHHHHHHHHHHHHHHHHHHHHHHHHHHHHHHHHHHHHHHHHHHHHHHHHHHHHHHHHHHHHHHHHHHHHHHHHHHHHHHHHHHHHHHHHHHHHHHHHHHHHHHHHHHHHHHHHHHHHHHHHHHHHHHHHHHHHHHHHHHHHHHHHHHHHHHHHHHHHHHHHHHHHHHHHHHHHHHHHHHHHHHHHHT-

Organism: NCBI:txid2664684